Protein AF-0000000085159295 (afdb_homodimer)

Organism: Gracilinema caldarium (strain ATCC 51460 / DSM 7334 / H1) (NCBI:txid744872)

Structure (mmCIF, N/CA/C/O backbone):
data_AF-0000000085159295-model_v1
#
loop_
_entity.id
_entity.type
_entity.pdbx_description
1 polymer 'PfkB domain protein'
#
loop_
_atom_site.group_PDB
_atom_site.id
_atom_site.type_symbol
_atom_site.label_atom_id
_atom_site.label_alt_id
_atom_site.label_comp_id
_atom_site.label_asym_id
_atom_site.label_entity_id
_atom_site.label_seq_id
_atom_site.pdbx_PDB_ins_code
_atom_site.Cartn_x
_atom_site.Cartn_y
_atom_site.Cartn_z
_atom_site.occupancy
_atom_site.B_iso_or_equiv
_atom_site.auth_seq_id
_atom_site.auth_comp_id
_atom_site.auth_asym_id
_atom_site.auth_atom_id
_atom_site.pdbx_PDB_model_num
ATOM 1 N N . MET A 1 1 ? -10.547 22.406 25.625 1 82.19 1 MET A N 1
ATOM 2 C CA . MET A 1 1 ? -11.242 22.859 24.438 1 82.19 1 MET A CA 1
ATOM 3 C C . MET A 1 1 ? -11.031 21.891 23.266 1 82.19 1 MET A C 1
ATOM 5 O O . MET A 1 1 ? -9.945 21.328 23.125 1 82.19 1 MET A O 1
ATOM 9 N N . SER A 1 2 ? -12.109 21.641 22.578 1 93.5 2 SER A N 1
ATOM 10 C CA . SER A 1 2 ? -12.062 20.688 21.453 1 93.5 2 SER A CA 1
ATOM 11 C C . SER A 1 2 ? -11.633 21.375 20.172 1 93.5 2 SER A C 1
ATOM 13 O O . SER A 1 2 ? -11.781 22.594 20.031 1 93.5 2 SER A O 1
ATOM 15 N N . ILE A 1 3 ? -11.008 20.688 19.328 1 97.12 3 ILE A N 1
ATOM 16 C CA . ILE A 1 3 ? -10.523 21.203 18.062 1 97.12 3 ILE A CA 1
ATOM 17 C C . ILE A 1 3 ? -11.133 20.406 16.906 1 97.12 3 ILE A C 1
ATOM 19 O O . ILE A 1 3 ? -11.266 19.172 17 1 97.12 3 ILE A O 1
ATOM 23 N N . LEU A 1 4 ? -11.531 21.094 15.867 1 98.31 4 LEU A N 1
ATOM 24 C CA . LEU A 1 4 ? -11.945 20.438 14.633 1 98.31 4 LEU A CA 1
ATOM 25 C C . LEU A 1 4 ? -10.773 20.328 13.656 1 98.31 4 LEU A C 1
ATOM 27 O O . LEU A 1 4 ? -10.031 21.297 13.461 1 98.31 4 LEU A O 1
ATOM 31 N N . VAL A 1 5 ? -10.547 19.172 13.156 1 98.69 5 VAL A N 1
ATOM 32 C CA . VAL A 1 5 ? -9.586 18.953 12.086 1 98.69 5 VAL A CA 1
ATOM 33 C C . VAL A 1 5 ? -10.312 18.453 10.836 1 98.69 5 VAL A C 1
ATOM 35 O O . VAL A 1 5 ? -11.102 17.5 10.906 1 98.69 5 VAL A O 1
ATOM 38 N N . SER A 1 6 ? -10.141 19.109 9.711 1 98.75 6 SER A N 1
ATOM 39 C CA . SER A 1 6 ? -10.633 18.641 8.422 1 98.75 6 SER A CA 1
ATOM 40 C C . SER A 1 6 ? -9.484 18.422 7.438 1 98.75 6 SER A C 1
ATOM 42 O O . SER A 1 6 ? -8.75 19.344 7.113 1 98.75 6 SER A O 1
ATOM 44 N N . GLY A 1 7 ? -9.359 17.172 7.004 1 98.31 7 GLY A N 1
ATOM 45 C CA . GLY A 1 7 ? -8.211 16.906 6.148 1 98.31 7 GLY A CA 1
ATOM 46 C C . GLY A 1 7 ? -8.219 15.5 5.566 1 98.31 7 GLY A C 1
ATOM 47 O O . GLY A 1 7 ? -9.164 14.734 5.781 1 98.31 7 GLY A O 1
ATOM 48 N N . LEU A 1 8 ? -7.152 15.203 4.91 1 97.31 8 LEU A N 1
ATOM 49 C CA . LEU A 1 8 ? -7.031 14.023 4.059 1 97.31 8 LEU A CA 1
ATOM 50 C C . LEU A 1 8 ? -6.715 12.789 4.895 1 97.31 8 LEU A C 1
ATOM 52 O O . LEU A 1 8 ? -5.906 12.852 5.82 1 97.31 8 LEU A O 1
ATOM 56 N N . VAL A 1 9 ? -7.398 11.719 4.566 1 97.12 9 VAL A N 1
ATOM 57 C CA . VAL A 1 9 ? -7.023 10.359 4.934 1 97.12 9 VAL A CA 1
ATOM 58 C C . VAL A 1 9 ? -6.578 9.594 3.688 1 97.12 9 VAL A C 1
ATOM 60 O O . VAL A 1 9 ? -7.246 9.641 2.65 1 97.12 9 VAL A O 1
ATOM 63 N N . ASN A 1 10 ? -5.441 9.039 3.715 1 96 10 ASN A N 1
ATOM 64 C CA . ASN A 1 10 ? -5.008 8.195 2.604 1 96 10 ASN A CA 1
ATOM 65 C C . ASN A 1 10 ? -4.266 6.957 3.098 1 96 10 ASN A C 1
ATOM 67 O O . ASN A 1 10 ? -3.941 6.855 4.281 1 96 10 ASN A O 1
ATOM 71 N N . ILE A 1 11 ? -4.141 5.945 2.256 1 94.75 11 ILE A N 1
ATOM 72 C CA . ILE A 1 11 ? -3.291 4.781 2.482 1 94.75 11 ILE A CA 1
ATOM 73 C C . ILE A 1 11 ? -1.896 5.043 1.924 1 94.75 11 ILE A C 1
ATOM 75 O O . ILE A 1 11 ? -1.737 5.305 0.729 1 94.75 11 ILE A O 1
ATOM 79 N N . GLU A 1 12 ? -0.946 5 2.805 1 94.94 12 GLU A N 1
ATOM 80 C CA . GLU A 1 12 ? 0.423 5.332 2.422 1 94.94 12 GLU A CA 1
ATOM 81 C C . GLU A 1 12 ? 1.32 4.098 2.447 1 94.94 12 GLU A C 1
ATOM 83 O O . GLU A 1 12 ? 1.365 3.379 3.445 1 94.94 12 GLU A O 1
ATOM 88 N N . THR A 1 13 ? 1.969 3.824 1.337 1 96.25 13 THR A N 1
ATOM 89 C CA . THR A 1 13 ? 2.951 2.752 1.25 1 96.25 13 THR A CA 1
ATOM 90 C C . THR A 1 13 ? 4.352 3.316 1.032 1 96.25 13 THR A C 1
ATOM 92 O O . THR A 1 13 ? 4.559 4.156 0.154 1 96.25 13 THR A O 1
ATOM 95 N N . THR A 1 14 ? 5.293 2.91 1.893 1 94.88 14 THR A N 1
ATOM 96 C CA . THR A 1 14 ? 6.676 3.336 1.737 1 94.88 14 THR A CA 1
ATOM 97 C C . THR A 1 14 ? 7.535 2.195 1.197 1 94.88 14 THR A C 1
ATOM 99 O O . THR A 1 14 ? 7.328 1.034 1.553 1 94.88 14 THR A O 1
ATOM 102 N N . LEU A 1 15 ? 8.461 2.502 0.351 1 97.25 15 LEU A N 1
ATOM 103 C CA . LEU A 1 15 ? 9.398 1.559 -0.252 1 97.25 15 LEU A CA 1
ATOM 104 C C . LEU A 1 15 ? 10.828 2.059 -0.123 1 97.25 15 LEU A C 1
ATOM 106 O O . LEU A 1 15 ? 11.172 3.113 -0.661 1 97.25 15 LEU A O 1
ATOM 110 N N . HIS A 1 16 ? 11.641 1.309 0.591 1 95.75 16 HIS A N 1
ATOM 111 C CA . HIS A 1 16 ? 13.07 1.586 0.668 1 95.75 16 HIS A CA 1
ATOM 112 C C . HIS A 1 16 ? 13.789 1.151 -0.607 1 95.75 16 HIS A C 1
ATOM 114 O O . HIS A 1 16 ? 13.672 -0.003 -1.024 1 95.75 16 HIS A O 1
ATOM 120 N N . ILE A 1 17 ? 14.453 2.057 -1.235 1 96.44 17 ILE A N 1
ATOM 121 C CA . ILE A 1 17 ? 15.219 1.737 -2.434 1 96.44 17 ILE A CA 1
ATOM 122 C C . ILE A 1 17 ? 16.703 2.057 -2.205 1 96.44 17 ILE A C 1
ATOM 124 O O . ILE A 1 17 ? 17.047 2.695 -1.211 1 96.44 17 ILE A O 1
ATOM 128 N N . GLU A 1 18 ? 17.531 1.566 -3.068 1 94.94 18 GLU A N 1
ATOM 129 C CA . GLU A 1 18 ? 18.969 1.8 -2.928 1 94.94 18 GLU A CA 1
ATOM 130 C C . GLU A 1 18 ? 19.312 3.258 -3.217 1 94.94 18 GLU A C 1
ATOM 132 O O . GLU A 1 18 ? 20.016 3.898 -2.43 1 94.94 18 GLU A O 1
ATOM 137 N N . SER A 1 19 ? 18.844 3.76 -4.406 1 94.62 19 SER A N 1
ATOM 138 C CA . SER A 1 19 ? 19.141 5.133 -4.797 1 94.62 19 SER A CA 1
ATOM 139 C C . SER A 1 19 ? 18.219 5.609 -5.91 1 94.62 19 SER A C 1
ATOM 141 O O . SER A 1 19 ? 17.547 4.805 -6.555 1 94.62 19 SER A O 1
ATOM 143 N N . PHE A 1 20 ? 18.203 6.934 -6 1 95.44 20 PHE A N 1
ATOM 144 C CA . PHE A 1 20 ? 17.734 7.559 -7.23 1 95.44 20 PHE A CA 1
ATOM 145 C C . PHE A 1 20 ? 18.891 7.891 -8.156 1 95.44 20 PHE A C 1
ATOM 147 O O . PHE A 1 20 ? 19.969 8.273 -7.691 1 95.44 20 PHE A O 1
ATOM 154 N N . PRO A 1 21 ? 18.797 7.863 -9.492 1 96.75 21 PRO A N 1
ATOM 155 C CA . PRO A 1 21 ? 17.625 7.309 -10.156 1 96.75 21 PRO A CA 1
ATOM 156 C C . PRO A 1 21 ? 17.453 5.812 -9.898 1 96.75 21 PRO A C 1
ATOM 158 O O . PRO A 1 21 ? 18.438 5.098 -9.711 1 96.75 21 PRO A O 1
ATOM 161 N N . LEU A 1 22 ? 16.203 5.312 -9.828 1 97.44 22 LEU A N 1
ATOM 162 C CA . LEU A 1 22 ? 15.906 3.891 -9.688 1 97.44 22 LEU A CA 1
ATOM 163 C C . LEU A 1 22 ? 16 3.178 -11.031 1 97.44 22 LEU A C 1
ATOM 165 O O . LEU A 1 22 ? 15.164 3.387 -11.906 1 97.44 22 LEU A O 1
ATOM 169 N N . GLU A 1 23 ? 16.984 2.283 -11.133 1 95.56 23 GLU A N 1
ATOM 170 C CA . GLU A 1 23 ? 17.203 1.545 -12.375 1 95.56 23 GLU A CA 1
ATOM 171 C C . GLU A 1 23 ? 16.219 0.381 -12.508 1 95.56 23 GLU A C 1
ATOM 173 O O . GLU A 1 23 ? 15.758 -0.163 -11.5 1 95.56 23 GLU A O 1
ATOM 178 N N . TYR A 1 24 ? 15.992 0.048 -13.758 1 92.88 24 TYR A N 1
ATOM 179 C CA . TYR A 1 24 ? 15.094 -1.073 -14 1 92.88 24 TYR A CA 1
ATOM 180 C C . TYR A 1 24 ? 15.742 -2.391 -13.586 1 92.88 24 TYR A C 1
ATOM 182 O O . TYR A 1 24 ? 16.875 -2.678 -13.961 1 92.88 24 TYR A O 1
ATOM 190 N N . ASP A 1 25 ? 15.125 -3.047 -12.75 1 88.56 25 ASP A N 1
ATOM 191 C CA . ASP A 1 25 ? 15.383 -4.418 -12.32 1 88.56 25 ASP A CA 1
ATOM 192 C C . ASP A 1 25 ? 14.078 -5.172 -12.086 1 88.56 25 ASP A C 1
ATOM 194 O O . ASP A 1 25 ? 13.25 -4.758 -11.266 1 88.56 25 ASP A O 1
ATOM 198 N N . PRO A 1 26 ? 13.875 -6.281 -12.781 1 84.25 26 PRO A N 1
ATOM 199 C CA . PRO A 1 26 ? 12.547 -6.902 -12.773 1 84.25 26 PRO A CA 1
ATOM 200 C C . PRO A 1 26 ? 12.055 -7.219 -11.367 1 84.25 26 PRO A C 1
ATOM 202 O O . PRO A 1 26 ? 10.867 -7.059 -11.07 1 84.25 26 PRO A O 1
ATOM 205 N N . VAL A 1 27 ? 13.008 -7.695 -10.523 1 89.06 27 VAL A N 1
ATOM 206 C CA . VAL A 1 27 ? 12.547 -8.094 -9.195 1 89.06 27 VAL A CA 1
ATOM 207 C C . VAL A 1 27 ? 13.602 -7.723 -8.156 1 89.06 27 VAL A C 1
ATOM 209 O O . VAL A 1 27 ? 14.797 -7.914 -8.383 1 89.06 27 VAL A O 1
ATOM 212 N N . ARG A 1 28 ? 13.211 -7.125 -7.086 1 91.94 28 ARG A N 1
ATOM 213 C CA . ARG A 1 28 ? 14.031 -6.82 -5.918 1 91.94 28 ARG A CA 1
ATOM 214 C C . ARG A 1 28 ? 13.367 -7.316 -4.641 1 91.94 28 ARG A C 1
ATOM 216 O O . ARG A 1 28 ? 12.141 -7.461 -4.586 1 91.94 28 ARG A O 1
ATOM 223 N N . TYR A 1 29 ? 14.18 -7.578 -3.629 1 92.69 29 TYR A N 1
ATOM 224 C CA . TYR A 1 29 ? 13.68 -8.086 -2.357 1 92.69 29 TYR A CA 1
ATOM 225 C C . TYR A 1 29 ? 14.102 -7.184 -1.204 1 92.69 29 TYR A C 1
ATOM 227 O O . TYR A 1 29 ? 15 -7.539 -0.429 1 92.69 29 TYR A O 1
ATOM 235 N N . PRO A 1 30 ? 13.492 -6.055 -1.077 1 92.38 30 PRO A N 1
ATOM 236 C CA . PRO A 1 30 ? 13.82 -5.145 0.023 1 92.38 30 PRO A CA 1
ATOM 237 C C . PRO A 1 30 ? 13.203 -5.582 1.352 1 92.38 30 PRO A C 1
ATOM 239 O O . PRO A 1 30 ? 12.336 -4.891 1.894 1 92.38 30 PRO A O 1
ATOM 242 N N . PHE A 1 31 ? 13.688 -6.648 1.946 1 90.44 31 PHE A N 1
ATOM 243 C CA . PHE A 1 31 ? 13.125 -7.211 3.166 1 90.44 31 PHE A CA 1
ATOM 244 C C . PHE A 1 31 ? 13.047 -6.156 4.266 1 90.44 31 PHE A C 1
ATOM 246 O O . PHE A 1 31 ? 14.031 -5.461 4.535 1 90.44 31 PHE A O 1
ATOM 253 N N . TRP A 1 32 ? 11.898 -5.984 4.816 1 90.81 32 TRP A N 1
ATOM 254 C CA . TRP A 1 32 ? 11.562 -5.039 5.879 1 90.81 32 TRP A CA 1
ATOM 255 C C . TRP A 1 32 ? 11.531 -3.611 5.344 1 90.81 32 TRP A C 1
ATOM 257 O O . TRP A 1 32 ? 11.508 -2.652 6.121 1 90.81 32 TRP A O 1
ATOM 267 N N . GLY A 1 33 ? 11.594 -3.467 4.039 1 93.5 33 GLY A N 1
ATOM 268 C CA . GLY A 1 33 ? 11.695 -2.152 3.424 1 93.5 33 GLY A CA 1
ATOM 269 C C . GLY A 1 33 ? 10.375 -1.646 2.875 1 93.5 33 GLY A C 1
ATOM 270 O O . GLY A 1 33 ? 10.328 -0.598 2.227 1 93.5 33 GLY A O 1
ATOM 271 N N . ILE A 1 34 ? 9.266 -2.371 3.014 1 95.81 34 ILE A N 1
ATOM 272 C CA . ILE A 1 34 ? 7.949 -1.939 2.557 1 95.81 34 ILE A CA 1
ATOM 273 C C . ILE A 1 34 ? 6.984 -1.892 3.736 1 95.81 34 ILE A C 1
ATOM 275 O O . ILE A 1 34 ? 6.875 -2.855 4.496 1 95.81 34 ILE A O 1
ATOM 279 N N . ASN A 1 35 ? 6.363 -0.751 3.869 1 91.19 35 ASN A N 1
ATOM 280 C CA . ASN A 1 35 ? 5.359 -0.583 4.914 1 91.19 35 ASN A CA 1
ATOM 281 C C . ASN A 1 35 ? 4.141 0.181 4.402 1 91.19 35 ASN A C 1
ATOM 283 O O . ASN A 1 35 ? 4.281 1.155 3.662 1 91.19 35 ASN A O 1
ATOM 287 N N . THR A 1 36 ? 2.959 -0.319 4.785 1 91.75 36 THR A N 1
ATOM 288 C CA . THR A 1 36 ? 1.711 0.366 4.469 1 91.75 36 THR A CA 1
ATOM 289 C C . THR A 1 36 ? 0.986 0.788 5.742 1 91.75 36 THR A C 1
ATOM 291 O O . THR A 1 36 ? 0.932 0.029 6.711 1 91.75 36 THR A O 1
ATOM 294 N N . THR A 1 37 ? 0.511 2.008 5.746 1 90.25 37 THR A N 1
ATOM 295 C CA . THR A 1 37 ? -0.192 2.523 6.914 1 90.25 37 THR A CA 1
ATOM 296 C C . THR A 1 37 ? -1.307 3.479 6.5 1 90.25 37 THR A C 1
ATOM 298 O O . THR A 1 37 ? -1.351 3.928 5.352 1 90.25 37 THR A O 1
ATOM 301 N N . VAL A 1 38 ? -2.258 3.656 7.43 1 92.81 38 VAL A N 1
ATOM 302 C CA . VAL A 1 38 ? -3.201 4.762 7.293 1 92.81 38 VAL A CA 1
ATOM 303 C C . VAL A 1 38 ? -2.498 6.082 7.594 1 92.81 38 VAL A C 1
ATOM 305 O O . VAL A 1 38 ? -1.801 6.203 8.602 1 92.81 38 VAL A O 1
ATOM 308 N N . SER A 1 39 ? -2.604 7.004 6.684 1 93.69 39 SER A N 1
ATOM 309 C CA . SER A 1 39 ? -1.905 8.281 6.832 1 93.69 39 SER A CA 1
ATOM 310 C C . SER A 1 39 ? -2.736 9.43 6.285 1 93.69 39 SER A C 1
ATOM 312 O O . SER A 1 39 ? -3.963 9.336 6.195 1 93.69 39 SER A O 1
ATOM 314 N N . GLY A 1 40 ? -2.031 10.516 5.957 1 94.69 40 GLY A N 1
ATOM 315 C CA . GLY A 1 40 ? -2.666 11.758 5.543 1 94.69 40 GLY A CA 1
ATOM 316 C C . GLY A 1 40 ? -2.488 12.883 6.547 1 94.69 40 GLY A C 1
ATOM 317 O O . GLY A 1 40 ? -2.447 12.641 7.754 1 94.69 40 GLY A O 1
ATOM 318 N N . VAL A 1 41 ? -2.514 14.039 5.977 1 95.44 41 VAL A N 1
ATOM 319 C CA . VAL A 1 41 ? -2.26 15.18 6.844 1 95.44 41 VAL A CA 1
ATOM 320 C C . VAL A 1 41 ? -3.344 15.266 7.918 1 95.44 41 VAL A C 1
ATOM 322 O O . VAL A 1 41 ? -3.051 15.523 9.086 1 95.44 41 VAL A O 1
ATOM 325 N N . GLY A 1 42 ? -4.602 15.07 7.539 1 97.31 42 GLY A N 1
ATOM 326 C CA . GLY A 1 42 ? -5.68 15.078 8.516 1 97.31 42 GLY A CA 1
ATOM 327 C C . GLY A 1 42 ? -5.492 14.055 9.617 1 97.31 42 GLY A C 1
ATOM 328 O O . GLY A 1 42 ? -5.727 14.344 10.789 1 97.31 42 GLY A O 1
ATOM 329 N N . VAL A 1 43 ? -5.09 12.898 9.25 1 96.38 43 VAL A N 1
ATOM 330 C CA . VAL A 1 43 ? -4.859 11.82 10.211 1 96.38 43 VAL A CA 1
ATOM 331 C C . VAL A 1 43 ? -3.707 12.195 11.141 1 96.38 43 VAL A C 1
ATOM 333 O O . VAL A 1 43 ? -3.834 12.102 12.367 1 96.38 43 VAL A O 1
ATOM 336 N N . ASN A 1 44 ? -2.658 12.625 10.57 1 94.5 44 ASN A N 1
ATOM 337 C CA . ASN A 1 44 ? -1.453 12.938 11.336 1 94.5 44 ASN A CA 1
ATOM 338 C C . ASN A 1 44 ? -1.706 14.039 12.359 1 94.5 44 ASN A C 1
ATOM 340 O O . ASN A 1 44 ? -1.325 13.906 13.531 1 94.5 44 ASN A O 1
ATOM 344 N N . VAL A 1 45 ? -2.346 15.031 11.938 1 97 45 VAL A N 1
ATOM 345 C CA . VAL A 1 45 ? -2.623 16.172 12.812 1 97 45 VAL A CA 1
ATOM 346 C C . VAL A 1 45 ? -3.602 15.742 13.906 1 97 45 VAL A C 1
ATOM 348 O O . VAL A 1 45 ? -3.395 16.047 15.086 1 97 45 VAL A O 1
ATOM 351 N N . SER A 1 46 ? -4.652 15.023 13.562 1 96.88 46 SER A N 1
ATOM 352 C CA . SER A 1 46 ? -5.648 14.578 14.531 1 96.88 46 SER A CA 1
ATOM 353 C C . SER A 1 46 ? -5.027 13.656 15.578 1 96.88 46 SER A C 1
ATOM 355 O O . SER A 1 46 ? -5.289 13.805 16.781 1 96.88 46 SER A O 1
ATOM 357 N N . LEU A 1 47 ? -4.207 12.781 15.141 1 94 47 LEU A N 1
ATOM 358 C CA . LEU A 1 47 ? -3.57 11.844 16.047 1 94 47 LEU A CA 1
ATOM 359 C C . LEU A 1 47 ? -2.615 12.562 17 1 94 47 LEU A C 1
ATOM 361 O O . LEU A 1 47 ? -2.551 12.242 18.188 1 94 47 LEU A O 1
ATOM 365 N N . ALA A 1 48 ? -1.844 13.469 16.453 1 93.06 48 ALA A N 1
ATOM 366 C CA . ALA A 1 48 ? -0.924 14.242 17.297 1 93.06 48 ALA A CA 1
ATOM 367 C C . ALA A 1 48 ? -1.678 15.008 18.375 1 93.06 48 ALA A C 1
ATOM 369 O O . ALA A 1 48 ? -1.295 14.984 19.547 1 93.06 48 ALA A O 1
ATOM 370 N N . LEU A 1 49 ? -2.766 15.664 18 1 94.75 49 LEU A N 1
ATOM 371 C CA . LEU A 1 49 ? -3.582 16.406 18.953 1 94.75 49 LEU A CA 1
ATOM 372 C C . LEU A 1 49 ? -4.18 15.469 20 1 94.75 49 LEU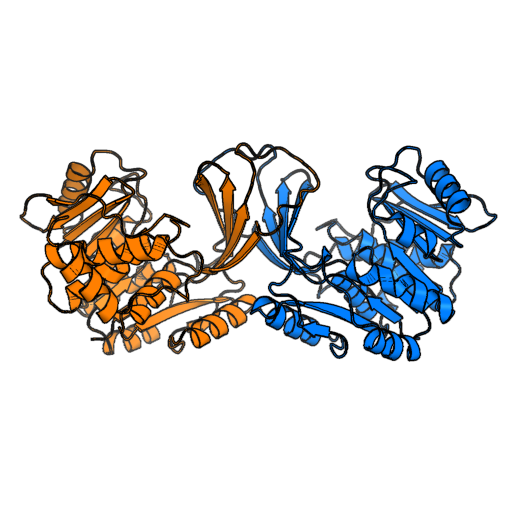 A C 1
ATOM 374 O O . LEU A 1 49 ? -4.156 15.773 21.188 1 94.75 49 LEU A O 1
ATOM 378 N N . HIS A 1 50 ? -4.703 14.367 19.516 1 93.94 50 HIS A N 1
ATOM 379 C CA . HIS A 1 50 ? -5.285 13.383 20.406 1 93.94 50 HIS A CA 1
ATOM 380 C C . HIS A 1 50 ? -4.25 12.859 21.406 1 93.94 50 HIS A C 1
ATOM 382 O O . HIS A 1 50 ? -4.539 12.711 22.594 1 93.94 50 HIS A O 1
ATOM 388 N N . THR A 1 51 ? -3.09 12.602 20.906 1 89.62 51 THR A N 1
ATOM 389 C CA . THR A 1 51 ? -1.995 12.117 21.75 1 89.62 51 THR A CA 1
ATOM 390 C C . THR A 1 51 ? -1.665 13.133 22.828 1 89.62 51 THR A C 1
ATOM 392 O O . THR A 1 51 ? -1.305 12.758 23.953 1 89.62 51 THR A O 1
ATOM 395 N N . LEU A 1 52 ? -1.816 14.344 22.547 1 90.62 52 LEU A N 1
ATOM 396 C CA . LEU A 1 52 ? -1.534 15.43 23.484 1 90.62 52 LEU A CA 1
ATOM 397 C C . LEU A 1 52 ? -2.705 15.641 24.438 1 90.62 52 LEU A C 1
ATOM 399 O O . LEU A 1 52 ? -2.678 16.562 25.266 1 90.62 52 LEU A O 1
ATOM 403 N N . GLY A 1 53 ? -3.77 14.852 24.266 1 90.31 53 GLY A N 1
ATOM 404 C CA . GLY A 1 53 ? -4.891 14.867 25.203 1 90.31 53 GLY A CA 1
ATOM 405 C C . GLY A 1 53 ? -6.047 15.727 24.719 1 90.31 53 GLY A C 1
ATOM 406 O O . GLY A 1 53 ? -6.973 16 25.484 1 90.31 53 GLY A O 1
ATOM 407 N N . ARG A 1 54 ? -6.016 16.172 23.516 1 92.25 54 ARG A N 1
ATOM 408 C CA . ARG A 1 54 ? -7.047 17.047 22.969 1 92.25 54 ARG A CA 1
ATOM 409 C C . ARG A 1 54 ? -8.227 16.25 22.453 1 92.25 54 ARG A C 1
ATOM 411 O O . ARG A 1 54 ? -8.039 15.203 21.812 1 92.25 54 ARG A O 1
ATOM 418 N N . ASP A 1 55 ? -9.398 16.75 22.719 1 94.25 55 ASP A N 1
ATOM 419 C CA . ASP A 1 55 ? -10.578 16.219 22.047 1 94.25 55 ASP A CA 1
ATOM 420 C C . ASP A 1 55 ? -10.656 16.719 20.609 1 94.25 55 ASP A C 1
ATOM 422 O O . ASP A 1 55 ? -10.648 17.922 20.359 1 94.25 55 ASP A O 1
ATOM 426 N N . VAL A 1 56 ? -10.766 15.766 19.656 1 97 56 VAL A N 1
ATOM 427 C CA . VAL A 1 56 ? -10.688 16.125 18.25 1 97 56 VAL A CA 1
ATOM 428 C C . VAL A 1 56 ? -11.953 15.664 17.516 1 97 56 VAL A C 1
ATOM 430 O O . VAL A 1 56 ? -12.367 14.516 17.656 1 97 56 VAL A O 1
ATOM 433 N N . TYR A 1 57 ? -12.602 16.547 16.875 1 97.81 57 TYR A N 1
ATOM 434 C CA . TYR A 1 57 ? -13.602 16.219 15.867 1 97.81 57 TYR A CA 1
ATOM 435 C C . TYR A 1 57 ? -12.984 16.234 14.469 1 97.81 57 TYR A C 1
ATOM 437 O O . TYR A 1 57 ? -12.594 17.281 13.969 1 97.81 57 TYR A O 1
ATOM 445 N N . PHE A 1 58 ? -12.938 15.07 13.828 1 98.25 58 PHE A N 1
ATOM 446 C CA . PHE A 1 58 ? -12.195 14.883 12.586 1 98.25 58 PHE A CA 1
ATOM 447 C C . PHE A 1 58 ? -13.156 14.75 11.406 1 98.25 58 PHE A C 1
ATOM 449 O O . PHE A 1 58 ? -13.914 13.781 11.32 1 98.25 58 PHE A O 1
ATOM 456 N N . CYS A 1 59 ? -13.125 15.766 10.5 1 98.56 59 CYS A N 1
ATOM 457 C CA . CYS A 1 59 ? -13.914 15.766 9.266 1 98.56 59 CYS A CA 1
ATOM 458 C C . CYS A 1 59 ? -13.078 15.281 8.086 1 98.56 59 CYS A C 1
ATOM 460 O O . CYS A 1 59 ? -12 15.812 7.82 1 98.56 59 CYS A O 1
ATOM 462 N N . THR A 1 60 ? -13.602 14.258 7.406 1 98.5 60 THR A N 1
ATOM 463 C CA . THR A 1 60 ? -12.852 13.75 6.262 1 98.5 60 THR A CA 1
ATOM 464 C C . THR A 1 60 ? -13.773 12.992 5.309 1 98.5 60 THR A C 1
ATOM 466 O O . THR A 1 60 ? -14.945 12.766 5.621 1 98.5 60 THR A O 1
ATOM 469 N N . LEU A 1 61 ? -13.273 12.82 4.094 1 98.06 61 LEU A N 1
ATOM 470 C CA . LEU A 1 61 ? -13.922 12 3.078 1 98.06 61 LEU A CA 1
ATOM 471 C C . LEU A 1 61 ? -13.172 10.688 2.877 1 98.06 61 LEU A C 1
ATOM 473 O O . LEU A 1 61 ? -11.938 10.68 2.818 1 98.06 61 LEU A O 1
ATOM 477 N N . LEU A 1 62 ? -13.93 9.609 2.83 1 96.94 62 LEU A N 1
ATOM 478 C CA . LEU A 1 62 ? -13.352 8.289 2.613 1 96.94 62 LEU A CA 1
ATOM 479 C C . LEU A 1 62 ? -13.977 7.613 1.397 1 96.94 62 LEU A C 1
ATOM 481 O O . LEU A 1 62 ? -15.062 7.996 0.963 1 96.94 62 LEU A O 1
ATOM 485 N N . GLY A 1 63 ? -13.227 6.688 0.846 1 95.5 63 GLY A N 1
ATOM 486 C CA . GLY A 1 63 ? -13.758 5.883 -0.245 1 95.5 63 GLY A CA 1
ATOM 487 C C . GLY A 1 63 ? -14.789 4.867 0.208 1 95.5 63 GLY A C 1
ATOM 488 O O . GLY A 1 63 ? -14.727 4.371 1.334 1 95.5 63 GLY A O 1
ATOM 489 N N . ASN A 1 64 ? -15.781 4.617 -0.729 1 93.19 64 ASN A N 1
ATOM 490 C CA . ASN A 1 64 ? -16.672 3.473 -0.568 1 93.19 64 ASN A CA 1
ATOM 491 C C . ASN A 1 64 ? -16.016 2.182 -1.051 1 93.19 64 ASN A C 1
ATOM 493 O O . ASN A 1 64 ? -16.516 1.531 -1.969 1 93.19 64 ASN A O 1
ATOM 497 N N . ASP A 1 65 ? -14.93 1.896 -0.521 1 89.44 65 ASP A N 1
ATOM 498 C CA . ASP A 1 65 ? -14.133 0.719 -0.862 1 89.44 65 ASP A CA 1
ATOM 499 C C . ASP A 1 65 ? -13.547 0.072 0.389 1 89.44 65 ASP A C 1
ATOM 501 O O . ASP A 1 65 ? -13.805 0.525 1.507 1 89.44 65 ASP A O 1
ATOM 505 N N . PHE A 1 66 ? -12.93 -0.995 0.186 1 86.12 66 PHE A N 1
ATOM 506 C CA . PHE A 1 66 ? -12.375 -1.781 1.283 1 86.12 66 PHE A CA 1
ATOM 507 C C . PHE A 1 66 ? -11.414 -0.946 2.115 1 86.12 66 PHE A C 1
ATOM 509 O O . PHE A 1 66 ? -11.406 -1.035 3.344 1 86.12 66 PHE A O 1
ATOM 516 N N . PHE A 1 67 ? -10.648 -0.109 1.517 1 89.75 67 PHE A N 1
ATOM 517 C CA . PHE A 1 67 ? -9.625 0.656 2.217 1 89.75 67 PHE A CA 1
ATOM 518 C C . PHE A 1 67 ? -10.242 1.832 2.963 1 89.75 67 PHE A C 1
ATOM 520 O O . PHE A 1 67 ? -9.711 2.275 3.982 1 89.75 67 PHE A O 1
ATOM 527 N N . GLY A 1 68 ? -11.305 2.322 2.395 1 93.25 68 GLY A N 1
ATOM 528 C CA . GLY A 1 68 ? -12.062 3.297 3.168 1 93.25 68 GLY A CA 1
ATOM 529 C C . GLY A 1 68 ? -12.57 2.748 4.488 1 93.25 68 GLY A C 1
ATOM 530 O O . GLY A 1 68 ? -12.461 3.406 5.523 1 93.25 68 GLY A O 1
ATOM 531 N N . GLU A 1 69 ? -13.078 1.549 4.414 1 91.81 69 GLU A N 1
ATOM 532 C CA . GLU A 1 69 ? -13.555 0.879 5.621 1 91.81 69 GLU A CA 1
ATOM 533 C C . GLU A 1 69 ? -12.406 0.58 6.578 1 91.81 69 GLU A C 1
ATOM 535 O O . GLU A 1 69 ? -12.531 0.778 7.789 1 91.81 69 GLU A O 1
ATOM 540 N N . MET A 1 70 ? -11.398 0.148 6.016 1 88.12 70 MET A N 1
ATOM 541 C CA . MET A 1 70 ? -10.219 -0.176 6.816 1 88.12 70 MET A CA 1
ATOM 542 C C . MET A 1 70 ? -9.688 1.064 7.523 1 88.12 70 MET A C 1
ATOM 544 O O . MET A 1 70 ? -9.352 1.011 8.711 1 88.12 70 MET A O 1
ATOM 548 N N . ALA A 1 71 ? -9.586 2.121 6.812 1 94.25 71 ALA A N 1
ATOM 549 C CA . ALA A 1 71 ? -9.094 3.365 7.402 1 94.25 71 ALA A CA 1
ATOM 550 C C . ALA A 1 71 ? -10.008 3.84 8.523 1 94.25 71 ALA A C 1
ATOM 552 O O . ALA A 1 71 ? -9.539 4.266 9.586 1 94.25 71 ALA A O 1
ATOM 553 N N . HIS A 1 72 ? -11.289 3.766 8.273 1 96 72 HIS A N 1
ATOM 554 C CA . HIS A 1 72 ? -12.273 4.121 9.289 1 96 72 HIS A CA 1
ATOM 555 C C . HIS A 1 72 ? -12.055 3.338 10.578 1 96 72 HIS A C 1
ATOM 557 O O . HIS A 1 72 ? -11.938 3.928 11.656 1 96 72 HIS A O 1
ATOM 563 N N . ASP A 1 73 ? -11.938 2.053 10.43 1 91.69 73 ASP A N 1
ATOM 564 C CA . ASP A 1 73 ? -11.797 1.182 11.594 1 91.69 73 ASP A CA 1
ATOM 565 C C . ASP A 1 73 ? -10.469 1.424 12.312 1 91.69 73 ASP A C 1
ATOM 567 O O . ASP A 1 73 ? -10.414 1.435 13.539 1 91.69 73 ASP A O 1
ATOM 571 N N . TRP A 1 74 ? -9.453 1.572 11.523 1 91.81 74 TRP A N 1
ATOM 572 C CA . TRP A 1 74 ? -8.141 1.809 12.109 1 91.81 74 TRP A CA 1
ATOM 573 C C . TRP A 1 74 ? -8.125 3.104 12.914 1 91.81 74 TRP A C 1
ATOM 575 O O . TRP A 1 74 ? -7.625 3.133 14.047 1 91.81 74 TRP A O 1
ATOM 585 N N . ILE A 1 75 ? -8.68 4.113 12.352 1 95.81 75 ILE A N 1
ATOM 586 C CA . ILE A 1 75 ? -8.688 5.418 13.008 1 95.81 75 ILE A CA 1
ATOM 587 C C . ILE A 1 75 ? -9.516 5.352 14.281 1 95.81 75 ILE A C 1
ATOM 589 O O . ILE A 1 75 ? -9.133 5.902 15.312 1 95.81 75 ILE A O 1
ATOM 593 N N . GLN A 1 76 ? -10.609 4.641 14.211 1 94.75 76 GLN A N 1
ATOM 594 C CA . GLN A 1 76 ? -11.438 4.441 15.391 1 94.75 76 GLN A CA 1
ATOM 595 C C . GLN A 1 76 ? -10.672 3.695 16.484 1 94.75 76 GLN A C 1
ATOM 597 O O . GLN A 1 76 ? -10.781 4.031 17.656 1 94.75 76 GLN A O 1
ATOM 602 N N . GLN A 1 77 ? -9.891 2.793 16.109 1 90.94 77 GLN A N 1
ATOM 603 C CA . GLN A 1 77 ? -9.102 2.01 17.047 1 90.94 77 GLN A CA 1
ATOM 604 C C . GLN A 1 77 ? -8.016 2.863 17.703 1 90.94 77 GLN A C 1
ATOM 606 O O . GLN A 1 77 ? -7.547 2.547 18.797 1 90.94 77 GLN A O 1
ATOM 611 N N . GLN A 1 78 ? -7.621 3.906 16.969 1 92.44 78 GLN A N 1
ATOM 612 C CA . GLN A 1 78 ? -6.637 4.82 17.547 1 92.44 78 GLN A CA 1
ATOM 613 C C . GLN A 1 78 ? -7.277 5.738 18.578 1 92.44 78 GLN A C 1
ATOM 615 O O . GLN A 1 78 ? -6.59 6.535 19.219 1 92.44 78 GLN A O 1
ATOM 620 N N . GLY A 1 79 ? -8.609 5.754 18.703 1 93.69 79 GLY A N 1
ATOM 621 C CA . GLY A 1 79 ? -9.297 6.527 19.734 1 93.69 79 GLY A CA 1
ATOM 622 C C . GLY A 1 79 ? -9.945 7.789 19.203 1 93.69 79 GLY A C 1
ATOM 623 O O . GLY A 1 79 ? -10.484 8.586 19.969 1 93.69 79 GLY A O 1
ATOM 624 N N . LEU A 1 80 ? -9.914 7.969 17.922 1 95.69 80 LEU A N 1
ATOM 625 C CA . LEU A 1 80 ? -10.539 9.148 17.328 1 95.69 80 LEU A CA 1
ATOM 626 C C . LEU A 1 80 ? -12 8.883 17 1 95.69 80 LEU A C 1
ATOM 628 O O . LEU A 1 80 ? -12.344 7.793 16.531 1 95.69 80 LEU A O 1
ATOM 632 N N . ALA A 1 81 ? -12.812 9.859 17.312 1 93.69 81 ALA A N 1
ATOM 633 C CA . ALA A 1 81 ? -14.211 9.758 16.906 1 93.69 81 ALA A CA 1
ATOM 634 C C . ALA A 1 81 ? -14.367 9.859 15.391 1 93.69 81 ALA A C 1
ATOM 636 O O . ALA A 1 81 ? -13.672 10.641 14.742 1 93.69 81 ALA A O 1
ATOM 637 N N . THR A 1 82 ? -15.32 9.047 14.844 1 96.5 82 THR A N 1
ATOM 638 C CA . THR A 1 82 ? -15.453 8.977 13.391 1 96.5 82 THR A CA 1
ATOM 639 C C . THR A 1 82 ? -16.828 9.453 12.945 1 96.5 82 THR A C 1
ATOM 641 O O . THR A 1 82 ? -17.266 9.156 11.836 1 96.5 82 THR A O 1
ATOM 644 N N . GLU A 1 83 ? -17.484 10.172 13.781 1 96.19 83 GLU A N 1
ATOM 645 C CA . GLU A 1 83 ? -18.859 10.57 13.523 1 96.19 83 GLU A CA 1
ATOM 646 C C . GLU A 1 83 ? -18.953 11.516 12.328 1 96.19 83 GLU A C 1
ATOM 648 O O . GLU A 1 83 ? -20 11.641 11.703 1 96.19 83 GLU A O 1
ATOM 653 N N . PHE A 1 84 ? -17.891 12.211 11.945 1 97.94 84 PHE A N 1
ATOM 654 C CA . PHE A 1 84 ? -17.922 13.188 10.867 1 97.94 84 PHE A CA 1
ATOM 655 C C . PHE A 1 84 ? -17.188 12.664 9.633 1 97.94 84 PHE A C 1
ATOM 657 O O . PHE A 1 84 ? -16.781 13.445 8.773 1 97.94 84 PHE A O 1
ATOM 664 N N . PHE A 1 85 ? -17.016 11.344 9.625 1 98.06 85 PHE A N 1
ATOM 665 C CA . PHE A 1 85 ? -16.5 10.711 8.422 1 98.06 85 PHE A CA 1
ATOM 666 C C . PHE A 1 85 ? -17.609 10.539 7.387 1 98.06 85 PHE A C 1
ATOM 668 O O . PHE A 1 85 ? -18.719 10.117 7.723 1 98.06 85 PHE A O 1
ATOM 675 N N . VAL A 1 86 ? -17.359 10.969 6.164 1 97.62 86 VAL A N 1
ATOM 676 C CA . VAL A 1 86 ? -18.297 10.781 5.07 1 97.62 86 VAL A CA 1
ATOM 677 C C . VAL A 1 86 ? -17.703 9.836 4.027 1 97.62 86 VAL A C 1
ATOM 679 O O . VAL A 1 86 ? -16.641 10.109 3.471 1 97.62 86 VAL A O 1
ATOM 682 N N . GLN A 1 87 ? -18.375 8.719 3.807 1 96 87 GLN A N 1
ATOM 683 C CA . GLN A 1 87 ? -17.922 7.73 2.832 1 96 87 GLN A CA 1
ATOM 684 C C . GLN A 1 87 ? -18.594 7.945 1.479 1 96 87 GLN A C 1
ATOM 686 O O . GLN A 1 87 ? -19.562 7.277 1.153 1 96 87 GLN A O 1
ATOM 691 N N . GLN A 1 88 ? -17.969 8.859 0.649 1 95.19 88 GLN A N 1
ATOM 692 C CA . GLN A 1 88 ? -18.641 9.203 -0.602 1 95.19 88 GLN A CA 1
ATOM 693 C C . GLN A 1 88 ? -17.688 9.07 -1.788 1 95.19 88 GLN A C 1
ATOM 695 O O . GLN A 1 88 ? -18.125 9.055 -2.941 1 95.19 88 GLN A O 1
ATOM 700 N N . LEU A 1 89 ? -16.406 8.945 -1.538 1 95.06 89 LEU A N 1
ATOM 701 C CA . LEU A 1 89 ? -15.461 8.797 -2.635 1 95.06 89 LEU A CA 1
ATOM 702 C C . LEU A 1 89 ? -15.57 7.418 -3.273 1 95.06 89 LEU A C 1
ATOM 704 O O . LEU A 1 89 ? -15.797 6.426 -2.58 1 95.06 89 LEU A O 1
ATOM 708 N N . PRO A 1 90 ? -15.391 7.363 -4.598 1 92.94 90 PRO A N 1
ATOM 709 C CA . PRO A 1 90 ? -15.398 6.035 -5.215 1 92.94 90 PRO A CA 1
ATOM 710 C C . PRO A 1 90 ? -14.227 5.164 -4.75 1 92.94 90 PRO A C 1
ATOM 712 O O . PRO A 1 90 ? -14.375 3.947 -4.605 1 92.94 90 PRO A O 1
ATOM 715 N N . GLN A 1 91 ? -13.062 5.766 -4.559 1 94.38 91 GLN A N 1
ATOM 716 C CA . GLN A 1 91 ? -11.875 5.07 -4.074 1 94.38 91 GLN A CA 1
ATOM 717 C C . GLN A 1 91 ? -11.109 5.922 -3.064 1 94.38 91 GLN A C 1
ATOM 719 O O . GLN A 1 91 ? -11.055 7.145 -3.189 1 94.38 91 GLN A O 1
ATOM 724 N N . THR A 1 92 ? -10.555 5.27 -2.129 1 95.06 92 THR A N 1
ATOM 725 C CA . THR A 1 92 ? -9.734 5.93 -1.117 1 95.06 92 THR A CA 1
ATOM 726 C C . THR A 1 92 ? -8.422 6.426 -1.721 1 95.06 92 THR A C 1
ATOM 728 O O . THR A 1 92 ? -7.805 5.734 -2.531 1 95.06 92 THR A O 1
ATOM 731 N N . ALA A 1 93 ? -8 7.637 -1.367 1 96.69 93 ALA A N 1
ATOM 732 C CA . ALA A 1 93 ? -6.727 8.195 -1.81 1 96.69 93 ALA A CA 1
ATOM 733 C C . ALA A 1 93 ? -5.559 7.332 -1.346 1 96.69 93 ALA A C 1
ATOM 735 O O . ALA A 1 93 ? -5.645 6.664 -0.312 1 96.69 93 ALA A O 1
ATOM 736 N N . GLN A 1 94 ? -4.492 7.348 -2.145 1 97.25 94 GLN A N 1
ATOM 737 C CA . GLN A 1 94 ? -3.316 6.539 -1.833 1 97.25 94 GLN A CA 1
ATOM 738 C C . GLN A 1 94 ? -2.029 7.293 -2.156 1 97.25 94 GLN A C 1
ATOM 740 O O . GLN A 1 94 ? -2.027 8.195 -2.994 1 97.25 94 GLN A O 1
ATOM 745 N N . SER A 1 95 ? -0.981 6.918 -1.468 1 96.88 95 SER A N 1
ATOM 746 C CA . SER A 1 95 ? 0.343 7.449 -1.777 1 96.88 95 SER A CA 1
ATOM 747 C C . SER A 1 95 ? 1.412 6.367 -1.665 1 96.88 95 SER A C 1
ATOM 749 O O . SER A 1 95 ? 1.262 5.418 -0.896 1 96.88 95 SER A O 1
ATOM 751 N N . VAL A 1 96 ? 2.402 6.449 -2.479 1 97.81 96 VAL A N 1
ATOM 752 C CA . VAL A 1 96 ? 3.613 5.633 -2.402 1 97.81 96 VAL A CA 1
ATOM 753 C C . VAL A 1 96 ? 4.832 6.535 -2.238 1 97.81 96 VAL A C 1
ATOM 755 O O . VAL A 1 96 ? 5.027 7.473 -3.016 1 97.81 96 VAL A O 1
ATOM 758 N N . ILE A 1 97 ? 5.57 6.301 -1.216 1 95.56 97 ILE A N 1
ATOM 759 C CA . ILE A 1 97 ? 6.773 7.082 -0.951 1 95.56 97 ILE A CA 1
ATOM 760 C C . ILE A 1 97 ? 8.008 6.207 -1.138 1 95.56 97 ILE A C 1
ATOM 762 O O . ILE A 1 97 ? 8.203 5.227 -0.413 1 95.56 97 ILE A O 1
ATOM 766 N N . LEU A 1 98 ? 8.836 6.512 -2.131 1 96.44 98 LEU A N 1
ATOM 767 C CA . LEU A 1 98 ? 10.148 5.906 -2.281 1 96.44 98 LEU A CA 1
ATOM 768 C C . LEU A 1 98 ? 11.211 6.707 -1.527 1 96.44 98 LEU A C 1
ATOM 770 O O . LEU A 1 98 ? 11.25 7.938 -1.625 1 96.44 98 LEU A O 1
ATOM 774 N N . TYR A 1 99 ? 12.008 6.02 -0.76 1 92.75 99 TYR A N 1
ATOM 775 C CA . TYR A 1 99 ? 13.086 6.719 -0.062 1 92.75 99 TYR A CA 1
ATOM 776 C C . TYR A 1 99 ? 14.391 5.938 -0.148 1 92.75 99 TYR A C 1
ATOM 778 O O . TYR A 1 99 ? 14.383 4.703 -0.119 1 92.75 99 TYR A O 1
ATOM 786 N N . ASP A 1 100 ? 15.461 6.664 -0.313 1 93.06 100 ASP A N 1
ATOM 787 C CA . ASP A 1 100 ? 16.734 5.984 -0.541 1 93.06 100 ASP A CA 1
ATOM 788 C C . ASP A 1 100 ? 17.594 6.012 0.713 1 93.06 100 ASP A C 1
ATOM 790 O O . ASP A 1 100 ? 17.172 6.48 1.767 1 93.06 100 ASP A O 1
ATOM 794 N N . LYS A 1 101 ? 18.828 5.508 0.662 1 89.44 101 LYS A N 1
ATOM 795 C CA . LYS A 1 101 ? 19.719 5.285 1.796 1 89.44 101 LYS A CA 1
ATOM 796 C C . LYS A 1 101 ? 20.234 6.609 2.359 1 89.44 101 LYS A C 1
ATOM 798 O O . LYS A 1 101 ? 20.609 6.688 3.533 1 89.44 101 LYS A O 1
ATOM 803 N N . ILE A 1 102 ? 20.219 7.645 1.549 1 85.81 102 ILE A N 1
ATOM 804 C CA . ILE A 1 102 ? 20.766 8.914 2.02 1 85.81 102 ILE A CA 1
ATOM 805 C C . ILE A 1 102 ? 19.641 9.828 2.484 1 85.81 102 ILE A C 1
ATOM 807 O O . ILE A 1 102 ? 19.859 11.008 2.775 1 85.81 102 ILE A O 1
ATOM 811 N N . GLY A 1 103 ? 18.359 9.32 2.428 1 80.88 103 GLY A N 1
ATOM 812 C CA . GLY A 1 103 ? 17.266 10.031 3.07 1 80.88 103 GLY A CA 1
ATOM 813 C C . GLY A 1 103 ? 16.406 10.797 2.094 1 80.88 103 GLY A C 1
ATOM 814 O O . GLY A 1 103 ? 15.43 11.453 2.494 1 80.88 103 GLY A O 1
ATOM 815 N N . ARG A 1 104 ? 16.719 10.797 0.728 1 84.75 104 ARG A N 1
ATOM 816 C CA . ARG A 1 104 ? 15.844 11.445 -0.234 1 84.75 104 ARG A CA 1
ATOM 817 C C . ARG A 1 104 ? 14.516 10.703 -0.344 1 84.75 104 ARG A C 1
ATOM 819 O O . ARG A 1 104 ? 14.477 9.477 -0.33 1 84.75 104 ARG A O 1
ATOM 826 N N . ARG A 1 105 ? 13.453 11.531 -0.469 1 89.5 105 ARG A N 1
ATOM 827 C CA . ARG A 1 105 ? 12.117 10.961 -0.555 1 89.5 105 ARG A CA 1
ATOM 828 C C . ARG A 1 105 ? 11.375 11.477 -1.784 1 89.5 105 ARG A C 1
ATOM 830 O O . ARG A 1 105 ? 11.422 12.672 -2.086 1 89.5 105 ARG A O 1
ATOM 837 N N . GLN A 1 106 ? 10.828 10.578 -2.475 1 92.62 106 GLN A N 1
ATOM 838 C CA . GLN A 1 106 ? 9.906 10.914 -3.557 1 92.62 106 GLN A CA 1
ATOM 839 C C . GLN A 1 106 ? 8.484 10.445 -3.236 1 92.62 106 GLN A C 1
ATOM 841 O O . GLN A 1 106 ? 8.25 9.25 -3.059 1 92.62 106 GLN A O 1
ATOM 846 N N . ILE A 1 107 ? 7.594 11.406 -3.176 1 92.88 107 ILE A N 1
ATOM 847 C CA . ILE A 1 107 ? 6.219 11.125 -2.775 1 92.88 107 ILE A CA 1
ATOM 848 C C . ILE A 1 107 ? 5.324 11.078 -4.008 1 92.88 107 ILE A C 1
ATOM 850 O O . ILE A 1 107 ? 5.281 12.031 -4.793 1 92.88 107 ILE A O 1
ATOM 854 N N . HIS A 1 108 ? 4.707 9.969 -4.246 1 96.62 108 HIS A N 1
ATOM 855 C CA . HIS A 1 108 ? 3.666 9.82 -5.258 1 96.62 108 HIS A CA 1
ATOM 856 C C . HIS A 1 108 ? 2.277 9.859 -4.629 1 96.62 108 HIS A C 1
ATOM 858 O O . HIS A 1 108 ? 1.923 8.977 -3.848 1 96.62 108 HIS A O 1
ATOM 864 N N . VAL A 1 109 ? 1.497 10.844 -5 1 95.69 109 VAL A N 1
ATOM 865 C CA . VAL A 1 109 ? 0.193 11.031 -4.371 1 95.69 109 VAL A CA 1
ATOM 866 C C . VAL A 1 109 ? -0.914 10.805 -5.398 1 95.69 109 VAL A C 1
ATOM 868 O O . VAL A 1 109 ? -0.929 11.438 -6.457 1 95.69 109 VAL A O 1
ATOM 871 N N . ASP A 1 110 ? -1.791 9.875 -5.141 1 97.38 110 ASP A N 1
ATOM 872 C CA . ASP A 1 110 ? -2.99 9.625 -5.938 1 97.38 110 ASP A CA 1
ATOM 873 C C . ASP A 1 110 ? -4.254 9.969 -5.148 1 97.38 110 ASP A C 1
ATOM 875 O O . ASP A 1 110 ? -4.762 9.141 -4.391 1 97.38 110 ASP A O 1
ATOM 879 N N . LEU A 1 111 ? -4.797 11.109 -5.418 1 96.25 111 LEU A N 1
ATOM 880 C CA . LEU A 1 111 ? -5.961 11.617 -4.691 1 96.25 111 LEU A CA 1
ATOM 881 C C . LEU A 1 111 ? -7.254 11.086 -5.301 1 96.25 111 LEU A C 1
ATOM 883 O O . LEU A 1 111 ? -8.344 11.375 -4.801 1 96.25 111 LEU A O 1
ATOM 887 N N . LYS A 1 112 ? -7.105 10.32 -6.336 1 95.88 112 LYS A N 1
ATOM 888 C CA . LYS A 1 112 ? -8.273 9.836 -7.066 1 95.88 112 LYS A CA 1
ATOM 889 C C . LYS A 1 112 ? -9.164 10.992 -7.508 1 95.88 112 LYS A C 1
ATOM 891 O O . LYS A 1 112 ? -8.734 11.852 -8.273 1 95.88 112 LYS A O 1
ATOM 896 N N . ASN A 1 113 ? -10.398 11.125 -7.051 1 94.19 113 ASN A N 1
ATOM 897 C CA . ASN A 1 113 ? -11.25 12.227 -7.5 1 94.19 113 ASN A CA 1
ATOM 898 C C . ASN A 1 113 ? -11.594 13.172 -6.352 1 94.19 113 ASN A C 1
ATOM 900 O O . ASN A 1 113 ? -12.578 13.914 -6.426 1 94.19 113 ASN A O 1
ATOM 904 N N . ILE A 1 114 ? -10.805 13.172 -5.293 1 94.31 114 ILE A N 1
ATOM 905 C CA . ILE A 1 114 ? -11.117 13.953 -4.098 1 94.31 114 ILE A CA 1
ATOM 906 C C . ILE A 1 114 ? -11.148 15.438 -4.445 1 94.31 114 ILE A C 1
ATOM 908 O O . ILE A 1 114 ? -11.898 16.203 -3.836 1 94.31 114 ILE A O 1
ATOM 912 N N . GLN A 1 115 ? -10.375 15.812 -5.414 1 91.94 115 GLN A N 1
ATOM 913 C CA . GLN A 1 115 ? -10.297 17.219 -5.801 1 91.94 115 GLN A CA 1
ATOM 914 C C . GLN A 1 115 ? -11.625 17.703 -6.371 1 91.94 115 GLN A C 1
ATOM 916 O O . GLN A 1 115 ? -11.867 18.922 -6.438 1 91.94 115 GLN A O 1
ATOM 921 N N . GLU A 1 116 ? -12.477 16.797 -6.719 1 94.75 116 GLU A N 1
ATOM 922 C CA . GLU A 1 116 ? -13.766 17.125 -7.309 1 94.75 116 GLU A CA 1
ATOM 923 C C . GLU A 1 116 ? -14.891 17 -6.281 1 94.75 116 GLU A C 1
ATOM 925 O O . GLU A 1 116 ? -16.062 17.141 -6.617 1 94.75 116 GLU A O 1
ATOM 930 N N . GLN A 1 117 ? -14.539 16.766 -5.086 1 95.19 117 GLN A N 1
ATOM 931 C CA . GLN A 1 117 ? -15.531 16.516 -4.043 1 95.19 117 GLN A CA 1
ATOM 932 C C . GLN A 1 117 ? -15.602 17.672 -3.059 1 95.19 117 GLN A C 1
ATOM 934 O O . GLN A 1 117 ? -14.68 18.484 -2.982 1 95.19 117 GLN A O 1
ATOM 939 N N . ARG A 1 118 ? -16.75 17.75 -2.369 1 95.31 118 ARG A N 1
ATOM 940 C CA . ARG A 1 118 ? -16.969 18.734 -1.316 1 95.31 118 ARG A CA 1
ATOM 941 C C . ARG A 1 118 ? -17.453 18.062 -0.038 1 95.31 118 ARG A C 1
ATOM 943 O O . ARG A 1 118 ? -18.266 17.141 -0.089 1 95.31 118 ARG A O 1
ATOM 950 N N . TYR A 1 119 ? -16.953 18.5 1.047 1 97.75 119 TYR A N 1
ATOM 951 C CA . TYR A 1 119 ? -17.484 18.047 2.33 1 97.75 119 TYR A CA 1
ATOM 952 C C . TYR A 1 119 ? -18.828 18.688 2.613 1 97.75 119 TYR A C 1
ATOM 954 O O . TYR A 1 119 ? -19.047 19.875 2.336 1 97.75 119 TYR A O 1
ATOM 962 N N . PRO A 1 120 ? -19.828 17.969 3.148 1 97.19 120 PRO A N 1
ATOM 963 C CA . PRO A 1 120 ? -21.156 18.516 3.414 1 97.19 120 PRO A CA 1
ATOM 964 C C . PRO A 1 120 ? -21.125 19.672 4.406 1 97.19 120 PRO A C 1
ATOM 966 O O . PRO A 1 120 ? -20.703 19.5 5.555 1 97.19 120 PRO A O 1
ATOM 969 N N . LEU A 1 121 ? -21.688 20.797 3.975 1 96.88 121 LEU A N 1
ATOM 970 C CA . LEU A 1 121 ? -21.609 22.016 4.754 1 96.88 121 LEU A CA 1
ATOM 971 C C . LEU A 1 121 ? -22.406 21.891 6.055 1 96.88 121 LEU A C 1
ATOM 973 O O . LEU A 1 121 ? -21.953 22.359 7.105 1 96.88 121 LEU A O 1
ATOM 977 N N . GLU A 1 122 ? -23.531 21.266 5.98 1 96.19 122 GLU A N 1
ATOM 978 C CA . GLU A 1 122 ? -24.375 21.125 7.164 1 96.19 122 GLU A CA 1
ATOM 979 C C . GLU A 1 122 ? -23.672 20.312 8.25 1 96.19 122 GLU A C 1
ATOM 981 O O . GLU A 1 122 ? -23.734 20.656 9.438 1 96.19 122 GLU A O 1
ATOM 986 N N . LEU A 1 123 ? -23.031 19.328 7.84 1 97.31 123 LEU A N 1
ATOM 987 C CA . LEU A 1 123 ? -22.297 18.484 8.781 1 97.31 123 LEU A CA 1
ATOM 988 C C . LEU A 1 123 ? -21.125 19.234 9.391 1 97.31 123 LEU A C 1
ATOM 990 O O . LEU A 1 123 ? -20.859 19.125 10.594 1 97.31 123 LEU A O 1
ATOM 994 N N . PHE A 1 124 ? -20.469 19.953 8.555 1 98.06 124 PHE A N 1
ATOM 995 C CA . PHE A 1 124 ? -19.359 20.766 9.016 1 98.06 124 PHE A CA 1
ATOM 996 C C . PHE A 1 124 ? -19.828 21.797 10.031 1 98.06 124 PHE A C 1
ATOM 998 O O . PHE A 1 124 ? -19.188 21.984 11.07 1 98.06 124 PHE A O 1
ATOM 1005 N N . GLU A 1 125 ? -20.891 22.453 9.773 1 97.06 125 GLU A N 1
ATOM 1006 C CA . GLU A 1 125 ? -21.438 23.469 10.68 1 97.06 125 GLU A CA 1
ATOM 1007 C C . GLU A 1 125 ? -21.797 22.859 12.031 1 97.06 125 GLU A C 1
ATOM 1009 O O . GLU A 1 125 ? -21.562 23.469 13.078 1 97.06 125 GLU A O 1
ATOM 1014 N N . SER A 1 126 ? -22.344 21.703 11.992 1 96.62 126 SER A N 1
ATOM 1015 C CA . SER A 1 126 ? -22.672 21 13.227 1 96.62 126 SER A CA 1
ATOM 1016 C C . SER A 1 126 ? -21.406 20.734 14.047 1 96.62 126 SER A C 1
ATOM 1018 O O . SER A 1 126 ? -21.422 20.844 15.273 1 96.62 126 SER A O 1
ATOM 1020 N N . ALA A 1 127 ? -20.344 20.375 13.406 1 96.44 127 ALA A N 1
ATOM 1021 C CA . ALA A 1 127 ? -19.078 20.125 14.078 1 96.44 127 ALA A CA 1
ATOM 1022 C C . ALA A 1 127 ? -18.5 21.422 14.648 1 96.44 127 ALA A C 1
ATOM 1024 O O . ALA A 1 127 ? -17.953 21.438 15.758 1 96.44 127 ALA A O 1
ATOM 1025 N N . LEU A 1 128 ? -18.656 22.484 13.914 1 96.25 128 LEU A N 1
ATOM 1026 C CA . LEU A 1 128 ? -18.109 23.781 14.305 1 96.25 128 LEU A CA 1
ATOM 1027 C C . LEU A 1 128 ? -18.766 24.281 15.594 1 96.25 128 LEU A C 1
ATOM 1029 O O . LEU A 1 128 ? -18.141 25.031 16.344 1 96.25 128 LEU A O 1
ATOM 1033 N N . GLU A 1 129 ? -19.938 23.875 15.82 1 94.5 129 GLU A N 1
ATOM 1034 C CA . GLU A 1 129 ? -20.688 24.328 17 1 94.5 129 GLU A CA 1
ATOM 1035 C C . GLU A 1 129 ? -20.078 23.766 18.281 1 94.5 129 GLU A C 1
ATOM 1037 O O . GLU A 1 129 ? -20.359 24.266 19.375 1 94.5 129 GLU A O 1
ATOM 1042 N N . ARG A 1 130 ? -19.188 22.859 18.125 1 92.5 130 ARG A N 1
ATOM 1043 C CA . ARG A 1 130 ? -18.672 22.141 19.281 1 92.5 130 ARG A CA 1
ATOM 1044 C C . ARG A 1 130 ? -17.234 22.562 19.578 1 92.5 130 ARG A C 1
ATOM 1046 O O . ARG A 1 130 ? -16.594 22 20.484 1 92.5 130 ARG A O 1
ATOM 1053 N N . VAL A 1 131 ? -16.719 23.484 18.766 1 94.69 131 VAL A N 1
ATOM 1054 C CA . VAL A 1 131 ? -15.289 23.734 18.891 1 94.69 131 VAL A CA 1
ATOM 1055 C C . VAL A 1 131 ? -15.023 25.25 18.875 1 94.69 131 VAL A C 1
ATOM 1057 O O . VAL A 1 131 ? -15.906 26.031 18.531 1 94.69 131 VAL A O 1
ATOM 1060 N N . SER A 1 132 ? -13.789 25.625 19.297 1 88.75 132 SER A N 1
ATOM 1061 C CA . SER A 1 132 ? -13.383 27.016 19.234 1 88.75 132 SER A CA 1
ATOM 1062 C C . SER A 1 132 ? 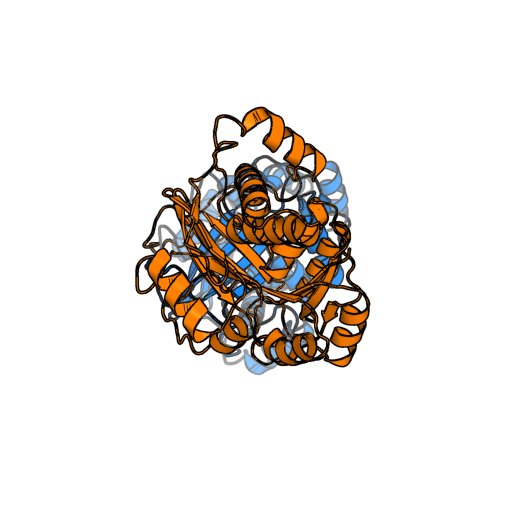-12.234 27.234 18.266 1 88.75 132 SER A C 1
ATOM 1064 O O . SER A 1 132 ? -11.789 28.359 18.047 1 88.75 132 SER A O 1
ATOM 1066 N N . ALA A 1 133 ? -11.742 26.203 17.688 1 96.69 133 ALA A N 1
ATOM 1067 C CA . ALA A 1 133 ? -10.656 26.266 16.719 1 96.69 133 ALA A CA 1
ATOM 1068 C C . ALA A 1 133 ? -10.828 25.203 15.633 1 96.69 133 ALA A C 1
ATOM 1070 O O . ALA A 1 133 ? -11.344 24.109 15.898 1 96.69 133 ALA A O 1
ATOM 1071 N N . ALA A 1 134 ? -10.422 25.578 14.422 1 98.38 134 ALA A N 1
ATOM 1072 C CA . ALA A 1 134 ? -10.531 24.656 13.289 1 98.38 134 ALA A CA 1
ATOM 1073 C C . ALA A 1 134 ? -9.219 24.578 12.516 1 98.38 134 ALA A C 1
ATOM 1075 O O . ALA A 1 134 ? -8.672 25.594 12.102 1 98.38 134 ALA A O 1
ATOM 1076 N N . VAL A 1 135 ? -8.727 23.375 12.438 1 98.81 135 VAL A N 1
ATOM 1077 C CA . VAL A 1 135 ? -7.629 23.094 11.523 1 98.81 135 VAL A CA 1
ATOM 1078 C C . VAL A 1 135 ? -8.18 22.703 10.156 1 98.81 135 VAL A C 1
ATOM 1080 O O . VAL A 1 135 ? -8.75 21.609 10 1 98.81 135 VAL A O 1
ATOM 1083 N N . LEU A 1 136 ? -7.992 23.531 9.188 1 98.81 136 LEU A N 1
ATOM 1084 C CA . LEU A 1 136 ? -8.43 23.266 7.82 1 98.81 136 LEU A CA 1
ATOM 1085 C C . LEU A 1 136 ? -7.23 23.031 6.902 1 98.81 136 LEU A C 1
ATOM 1087 O O . LEU A 1 136 ? -6.586 23.984 6.469 1 98.81 136 LEU A O 1
ATOM 1091 N N . CYS A 1 137 ? -6.961 21.719 6.645 1 98.38 137 CYS A N 1
ATOM 1092 C CA . CYS A 1 137 ? -5.84 21.375 5.785 1 98.38 137 CYS A CA 1
ATOM 1093 C C . CYS A 1 137 ? -6.055 21.891 4.367 1 98.38 137 CYS A C 1
ATOM 1095 O O . CYS A 1 137 ? -7.184 22.172 3.971 1 98.38 137 CYS A O 1
ATOM 1097 N N . ASN A 1 138 ? -4.957 22 3.623 1 97.5 138 ASN A N 1
ATOM 1098 C CA . ASN A 1 138 ? -5.039 22.562 2.281 1 97.5 138 ASN A CA 1
ATOM 1099 C C . ASN A 1 138 ? -5.434 21.516 1.253 1 97.5 138 ASN A C 1
ATOM 1101 O O . ASN A 1 138 ? -4.711 21.281 0.283 1 97.5 138 ASN A O 1
ATOM 1105 N N . ILE A 1 139 ? -6.582 20.969 1.436 1 97.25 139 ILE A N 1
ATOM 1106 C CA . ILE A 1 139 ? -7.191 20.016 0.507 1 97.25 139 ILE A CA 1
ATOM 1107 C C . ILE A 1 139 ? -8.461 20.625 -0.083 1 97.25 139 ILE A C 1
ATOM 1109 O O . ILE A 1 139 ? -9.203 21.328 0.611 1 97.25 139 ILE A O 1
ATOM 1113 N N . ASN A 1 140 ? -8.742 20.312 -1.286 1 96.81 140 ASN A N 1
ATOM 1114 C CA . ASN A 1 140 ? -9.742 21.047 -2.059 1 96.81 140 ASN A CA 1
ATOM 1115 C C . ASN A 1 140 ? -11.125 20.953 -1.415 1 96.81 140 ASN A C 1
ATOM 1117 O O . ASN A 1 140 ? -11.906 21.891 -1.469 1 96.81 140 ASN A O 1
ATOM 1121 N N . PHE A 1 141 ? -11.453 19.859 -0.774 1 97.19 141 PHE A N 1
ATOM 1122 C CA . PHE A 1 141 ? -12.805 19.703 -0.247 1 97.19 141 PHE A CA 1
ATOM 1123 C C . PHE A 1 141 ? -13.016 20.594 0.977 1 97.19 141 PHE A C 1
ATOM 1125 O O . PHE A 1 141 ? -14.133 20.734 1.459 1 97.19 141 PHE A O 1
ATOM 1132 N N . ASN A 1 142 ? -11.961 21.25 1.435 1 98 142 ASN A N 1
ATOM 1133 C CA . ASN A 1 142 ? -12.055 22.172 2.557 1 98 142 ASN A CA 1
ATOM 1134 C C . ASN A 1 142 ? -12.289 23.609 2.084 1 98 142 ASN A C 1
ATOM 1136 O O . ASN A 1 142 ? -12.586 24.484 2.887 1 98 142 ASN A O 1
ATOM 1140 N N . ARG A 1 143 ? -12.141 23.875 0.8 1 97 143 ARG A N 1
ATOM 1141 C CA . ARG A 1 143 ? -12.109 25.234 0.284 1 97 143 ARG A CA 1
ATOM 1142 C C . ARG A 1 143 ? -13.391 25.984 0.642 1 97 143 ARG A C 1
ATOM 1144 O O . ARG A 1 143 ? -13.336 27.125 1.116 1 97 143 ARG A O 1
ATOM 1151 N N . ASN A 1 144 ? -14.477 25.359 0.466 1 95.12 144 ASN A N 1
ATOM 1152 C CA . ASN A 1 144 ? -15.75 26.016 0.742 1 95.12 144 ASN A CA 1
ATOM 1153 C C . ASN A 1 144 ? -16.031 26.094 2.24 1 95.12 144 ASN A C 1
ATOM 1155 O O . ASN A 1 144 ? -16.922 26.812 2.67 1 95.12 144 ASN A O 1
ATOM 1159 N N . LEU A 1 145 ? -15.227 25.438 3.08 1 98.19 145 LEU A N 1
ATOM 1160 C CA . LEU A 1 145 ? -15.398 25.453 4.527 1 98.19 145 LEU A CA 1
ATOM 1161 C C . LEU A 1 145 ? -14.766 26.688 5.145 1 98.19 145 LEU A C 1
ATOM 1163 O O . LEU A 1 145 ? -15.125 27.094 6.254 1 98.19 145 LEU A O 1
ATOM 1167 N N . LEU A 1 146 ? -13.828 27.234 4.387 1 97.94 146 LEU A N 1
ATOM 1168 C CA . LEU A 1 146 ? -13.086 28.391 4.879 1 97.94 146 LEU A CA 1
ATOM 1169 C C . LEU A 1 146 ? -14.031 29.547 5.199 1 97.94 146 LEU A C 1
ATOM 1171 O O . LEU A 1 146 ? -13.969 30.109 6.293 1 97.94 146 LEU A O 1
ATOM 1175 N N . GLU A 1 147 ? -14.883 29.797 4.293 1 95.88 147 GLU A N 1
ATOM 1176 C CA . GLU A 1 147 ? -15.805 30.906 4.465 1 95.88 147 GLU A CA 1
ATOM 1177 C C . GLU A 1 147 ? -16.781 30.656 5.617 1 95.88 147 GLU A C 1
ATOM 1179 O O . GLU A 1 147 ? -17.125 31.578 6.348 1 95.88 147 GLU A O 1
ATOM 1184 N N . VAL A 1 148 ? -17.188 29.469 5.746 1 96.69 148 VAL A N 1
ATOM 1185 C CA . VAL A 1 148 ? -18.125 29.109 6.809 1 96.69 148 VAL A CA 1
ATOM 1186 C C . VAL A 1 148 ? -17.469 29.312 8.172 1 96.69 148 VAL A C 1
ATOM 1188 O O . VAL A 1 148 ? -18.062 29.906 9.07 1 96.69 148 VAL A O 1
ATOM 1191 N N . ALA A 1 149 ? -16.266 28.844 8.328 1 97.5 149 ALA A N 1
ATOM 1192 C CA . ALA A 1 149 ? -15.531 29.016 9.586 1 97.5 149 ALA A CA 1
ATOM 1193 C C . ALA A 1 149 ? -15.328 30.484 9.914 1 97.5 149 ALA A C 1
ATOM 1195 O O . ALA A 1 149 ? -15.508 30.906 11.055 1 97.5 149 ALA A O 1
ATOM 1196 N N . LYS A 1 150 ? -15.031 31.297 8.922 1 95.5 150 LYS A N 1
ATOM 1197 C CA . LYS A 1 150 ? -14.812 32.719 9.102 1 95.5 150 LYS A CA 1
ATOM 1198 C C . LYS A 1 150 ? -16.094 33.438 9.562 1 95.5 150 LYS A C 1
ATOM 1200 O O . LYS A 1 150 ? -16.062 34.25 10.484 1 95.5 150 LYS A O 1
ATOM 1205 N N . ARG A 1 151 ? -17.125 33.062 8.922 1 94.75 151 ARG A N 1
ATOM 1206 C CA . ARG A 1 151 ? -18.406 33.688 9.25 1 94.75 151 ARG A CA 1
ATOM 1207 C C . ARG A 1 151 ? -18.812 33.375 10.688 1 94.75 151 ARG A C 1
ATOM 1209 O O . ARG A 1 151 ? -19.438 34.219 11.352 1 94.75 151 ARG A O 1
ATOM 1216 N N . LYS A 1 152 ? -18.406 32.281 11.148 1 95.06 152 LYS A N 1
ATOM 1217 C CA . LYS A 1 152 ? -18.781 31.875 12.5 1 95.06 152 LYS A CA 1
ATOM 1218 C C . LYS A 1 152 ? -17.766 32.375 13.523 1 95.06 152 LYS A C 1
ATOM 1220 O O . LYS A 1 152 ? -17.906 32.156 14.727 1 95.06 152 LYS A O 1
ATOM 1225 N N . GLY A 1 153 ? -16.75 33 13.086 1 94.62 153 GLY A N 1
ATOM 1226 C CA . GLY A 1 153 ? -15.758 33.594 13.961 1 94.62 153 GLY A CA 1
ATOM 1227 C C . GLY A 1 153 ? -14.82 32.594 14.586 1 94.62 153 GLY A C 1
ATOM 1228 O O . GLY A 1 153 ? -14.25 32.812 15.648 1 94.62 153 GLY A O 1
ATOM 1229 N N . ILE A 1 154 ? -14.727 31.422 14 1 95.94 154 ILE A N 1
ATOM 1230 C CA . ILE A 1 154 ? -13.852 30.359 14.5 1 95.94 154 ILE A CA 1
ATOM 1231 C C . ILE A 1 154 ? -12.422 30.625 14.031 1 95.94 154 ILE A C 1
ATOM 1233 O O . ILE A 1 154 ? -12.195 30.969 12.867 1 95.94 154 ILE A O 1
ATOM 1237 N N . SER A 1 155 ? -11.445 30.469 14.945 1 96.94 155 SER A N 1
ATOM 1238 C CA . SER A 1 155 ? -10.047 30.609 14.562 1 96.94 155 SER A CA 1
ATOM 1239 C C . SER A 1 155 ? -9.625 29.516 13.594 1 96.94 155 SER A C 1
ATOM 1241 O O . SER A 1 155 ? -9.859 28.328 13.836 1 96.94 155 SER A O 1
ATOM 1243 N N . ILE A 1 156 ? -8.953 29.922 12.492 1 98.62 156 ILE A N 1
ATOM 1244 C CA . ILE A 1 156 ? -8.57 28.969 11.445 1 98.62 156 ILE A CA 1
ATOM 1245 C C . ILE A 1 156 ? -7.059 28.766 11.461 1 98.62 156 ILE A C 1
ATOM 1247 O O . ILE A 1 156 ? -6.297 29.734 11.422 1 98.62 156 ILE A O 1
ATOM 1251 N N . PHE A 1 157 ? -6.633 27.547 11.555 1 98.81 157 PHE A N 1
ATOM 1252 C CA . PHE A 1 157 ? -5.242 27.125 11.453 1 98.81 157 PHE A CA 1
ATOM 1253 C C . PHE A 1 157 ? -5.012 26.312 10.18 1 98.81 157 PHE A C 1
ATOM 1255 O O . PHE A 1 157 ? -5.758 25.375 9.891 1 98.81 157 PHE A O 1
ATOM 1262 N N . THR A 1 158 ? -3.994 26.641 9.359 1 98.81 158 THR A N 1
ATOM 1263 C CA . THR A 1 158 ? -3.717 25.906 8.125 1 98.81 158 THR A CA 1
ATOM 1264 C C . THR A 1 158 ? -2.215 25.766 7.91 1 98.81 158 THR A C 1
ATOM 1266 O O . THR A 1 158 ? -1.452 26.703 8.148 1 98.81 158 THR A O 1
ATOM 1269 N N . ASP A 1 159 ? -1.799 24.594 7.574 1 98.44 159 ASP A N 1
ATOM 1270 C CA . ASP A 1 159 ? -0.461 24.328 7.055 1 98.44 159 ASP A CA 1
ATOM 1271 C C . ASP A 1 159 ? -0.496 24.094 5.547 1 98.44 159 ASP A C 1
ATOM 1273 O O . ASP A 1 159 ? -1.124 23.141 5.074 1 98.44 159 ASP A O 1
ATOM 1277 N N . VAL A 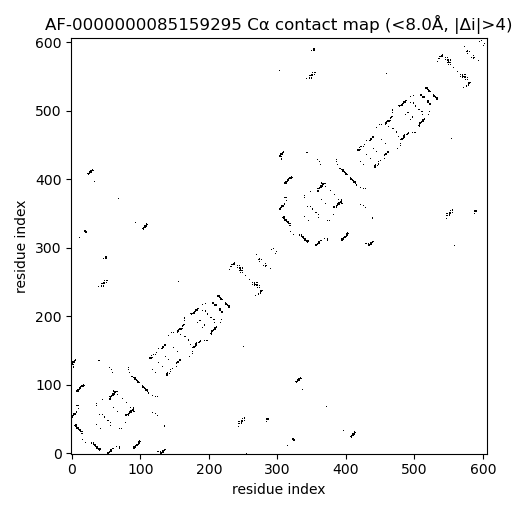1 160 ? 0.205 24.969 4.789 1 97.31 160 VAL A N 1
ATOM 1278 C CA . VAL A 1 160 ? 0.184 24.828 3.336 1 97.31 160 VAL A CA 1
ATOM 1279 C C . VAL A 1 160 ? 1.443 24.109 2.867 1 97.31 160 VAL A C 1
ATOM 1281 O O . VAL A 1 160 ? 1.679 23.969 1.664 1 97.31 160 VAL A O 1
ATOM 1284 N N . HIS A 1 161 ? 2.203 23.656 3.814 1 92.81 161 HIS A N 1
ATOM 1285 C CA . HIS A 1 161 ? 3.387 22.828 3.566 1 92.81 161 HIS A CA 1
ATOM 1286 C C . HIS A 1 161 ? 4.383 23.562 2.672 1 92.81 161 HIS A C 1
ATOM 1288 O O . HIS A 1 161 ? 4.914 24.609 3.055 1 92.81 161 HIS A O 1
ATOM 1294 N N . THR A 1 162 ? 4.555 23.109 1.423 1 90.44 162 THR A N 1
ATOM 1295 C CA . THR A 1 162 ? 5.578 23.703 0.564 1 90.44 162 THR A CA 1
ATOM 1296 C C . THR A 1 162 ? 4.945 24.609 -0.481 1 90.44 162 THR A C 1
ATOM 1298 O O . THR A 1 162 ? 4.062 24.203 -1.231 1 90.44 162 THR A O 1
ATOM 1301 N N . ILE A 1 163 ? 5.367 25.875 -0.506 1 93.12 163 ILE A N 1
ATOM 1302 C CA . ILE A 1 163 ? 4.941 26.797 -1.549 1 93.12 163 ILE A CA 1
ATOM 1303 C C . ILE A 1 163 ? 6.168 27.469 -2.178 1 93.12 163 ILE A C 1
ATOM 1305 O O . ILE A 1 163 ? 7.141 27.766 -1.483 1 93.12 163 ILE A O 1
ATOM 1309 N N . ALA A 1 164 ? 6.062 27.734 -3.463 1 93.81 164 ALA A N 1
ATOM 1310 C CA . ALA A 1 164 ? 7.18 28.312 -4.191 1 93.81 164 ALA A CA 1
ATOM 1311 C C . ALA A 1 164 ? 6.836 29.719 -4.684 1 93.81 164 ALA A C 1
ATOM 1313 O O . ALA A 1 164 ? 7.691 30.422 -5.227 1 93.81 164 ALA A O 1
ATOM 1314 N N . ASP A 1 165 ? 5.598 30.062 -4.473 1 94.94 165 ASP A N 1
ATOM 1315 C CA . ASP A 1 165 ? 5.039 31.312 -4.969 1 94.94 165 ASP A CA 1
ATOM 1316 C C . ASP A 1 165 ? 4.039 31.891 -3.973 1 94.94 165 ASP A C 1
ATOM 1318 O O . ASP A 1 165 ? 3.098 31.219 -3.561 1 94.94 165 ASP A O 1
ATOM 1322 N N . PRO A 1 166 ? 4.277 33.219 -3.58 1 95.19 166 PRO A N 1
ATOM 1323 C CA . PRO A 1 166 ? 3.332 33.812 -2.635 1 95.19 166 PRO A CA 1
ATOM 1324 C C . PRO A 1 166 ? 1.916 33.906 -3.197 1 95.19 166 PRO A C 1
ATOM 1326 O O . PRO A 1 166 ? 0.957 34.094 -2.439 1 95.19 166 PRO A O 1
ATOM 1329 N N . ASP A 1 167 ? 1.843 33.812 -4.551 1 95.69 167 ASP A N 1
ATOM 1330 C CA . ASP A 1 167 ? 0.542 33.875 -5.211 1 95.69 167 ASP A CA 1
ATOM 1331 C C . ASP A 1 167 ? 0.126 32.469 -5.695 1 95.69 167 ASP A C 1
ATOM 1333 O O . ASP A 1 167 ? -0.492 32.344 -6.754 1 95.69 167 ASP A O 1
ATOM 1337 N N . ASP A 1 168 ? 0.54 31.5 -4.945 1 94.94 168 ASP A N 1
ATOM 1338 C CA . ASP A 1 168 ? 0.188 30.125 -5.309 1 94.94 168 ASP A CA 1
ATOM 1339 C C . ASP A 1 168 ? -1.313 30 -5.543 1 94.94 168 ASP A C 1
ATOM 1341 O O . ASP A 1 168 ? -2.113 30.203 -4.629 1 94.94 168 ASP A O 1
ATOM 1345 N N . GLU A 1 169 ? -1.711 29.625 -6.73 1 94.25 169 GLU A N 1
ATOM 1346 C CA . GLU A 1 169 ? -3.111 29.609 -7.141 1 94.25 169 GLU A CA 1
ATOM 1347 C C . GLU A 1 169 ? -3.92 28.609 -6.309 1 94.25 169 GLU A C 1
ATOM 1349 O O . GLU A 1 169 ? -5.07 28.891 -5.957 1 94.25 169 GLU A O 1
ATOM 1354 N N . TYR A 1 170 ? -3.328 27.578 -6.016 1 94.38 170 TYR A N 1
ATOM 1355 C CA . TYR A 1 170 ? -4.047 26.547 -5.273 1 94.38 170 TYR A CA 1
ATOM 1356 C C . TYR A 1 170 ? -4.215 26.938 -3.812 1 94.38 170 TYR A C 1
ATOM 1358 O O . TYR A 1 170 ? -5.285 26.734 -3.23 1 94.38 170 TYR A O 1
ATOM 1366 N N . ASN A 1 171 ? -3.246 27.547 -3.219 1 97.5 171 ASN A N 1
ATOM 1367 C CA . ASN A 1 171 ? -3.213 27.719 -1.771 1 97.5 171 ASN A CA 1
ATOM 1368 C C . ASN A 1 171 ? -3.668 29.109 -1.359 1 97.5 171 ASN A C 1
ATOM 1370 O O . ASN A 1 171 ? -3.875 29.375 -0.174 1 97.5 171 ASN A O 1
ATOM 1374 N N . ARG A 1 172 ? -3.867 30.062 -2.283 1 97.31 172 ARG A N 1
ATOM 1375 C CA . ARG A 1 172 ? -4.109 31.453 -1.973 1 97.31 172 ARG A CA 1
ATOM 1376 C C . ARG A 1 172 ? -5.309 31.609 -1.045 1 97.31 172 ARG A C 1
ATOM 1378 O O . ARG A 1 172 ? -5.27 32.406 -0.099 1 97.31 172 ARG A O 1
ATOM 1385 N N . ASP A 1 173 ? -6.383 30.906 -1.284 1 97.5 173 ASP A N 1
ATOM 1386 C CA . ASP A 1 173 ? -7.57 31.031 -0.439 1 97.5 173 ASP A CA 1
ATOM 1387 C C . ASP A 1 173 ? -7.293 30.484 0.964 1 97.5 173 ASP A C 1
ATOM 1389 O O . ASP A 1 173 ? -7.773 31.047 1.953 1 97.5 173 ASP A O 1
ATOM 1393 N N . PHE A 1 174 ? -6.559 29.406 1.091 1 98.56 174 PHE A N 1
ATOM 1394 C CA . PHE A 1 174 ? -6.188 28.844 2.383 1 98.56 174 PHE A CA 1
ATOM 1395 C C . PHE A 1 174 ? -5.297 29.812 3.16 1 98.56 174 PHE A C 1
ATOM 1397 O O . PHE A 1 174 ? -5.504 30.031 4.355 1 98.56 174 PHE A O 1
ATOM 1404 N N . MET A 1 175 ? -4.367 30.406 2.447 1 98.62 175 MET A N 1
ATOM 1405 C CA . MET A 1 175 ? -3.461 31.375 3.072 1 98.62 175 MET A CA 1
ATOM 1406 C C . MET A 1 175 ? -4.215 32.594 3.549 1 98.62 175 MET A C 1
ATOM 1408 O O . MET A 1 175 ? -3.965 33.094 4.648 1 98.62 175 MET A O 1
ATOM 1412 N N . ALA A 1 176 ? -5.133 33.031 2.803 1 98.06 176 ALA A N 1
ATOM 1413 C CA . ALA A 1 176 ? -5.898 34.25 3.125 1 98.06 176 ALA A CA 1
ATOM 1414 C C . ALA A 1 176 ? -6.844 34 4.297 1 98.06 176 ALA A C 1
ATOM 1416 O O . ALA A 1 176 ? -7.105 34.875 5.094 1 98.06 176 ALA A O 1
ATOM 1417 N N . ALA A 1 177 ? -7.32 32.844 4.438 1 98.19 177 ALA A N 1
ATOM 1418 C CA . ALA A 1 177 ? -8.328 32.5 5.445 1 98.19 177 ALA A CA 1
ATOM 1419 C C . ALA A 1 177 ? -7.684 32.219 6.793 1 98.19 177 ALA A C 1
ATOM 1421 O O . ALA A 1 177 ? -8.305 32.406 7.844 1 98.19 177 ALA A O 1
ATOM 1422 N N . ALA A 1 178 ? -6.477 31.812 6.832 1 98.56 178 ALA A N 1
ATOM 1423 C CA . ALA A 1 178 ? -5.824 31.328 8.039 1 98.56 178 ALA A CA 1
ATOM 1424 C C . ALA A 1 178 ? -5.5 32.469 8.992 1 98.56 178 ALA A C 1
ATOM 1426 O O . ALA A 1 178 ? -4.945 33.5 8.578 1 98.56 178 ALA A O 1
ATOM 1427 N N . ASP A 1 179 ? -5.883 32.281 10.273 1 98.38 179 ASP A N 1
ATOM 1428 C CA . ASP A 1 179 ? -5.375 33.188 11.32 1 98.38 179 ASP A CA 1
ATOM 1429 C C . ASP A 1 179 ? -3.914 32.875 11.641 1 98.38 179 ASP A C 1
ATOM 1431 O O . ASP A 1 179 ? -3.096 33.781 11.773 1 98.38 179 ASP A O 1
ATOM 1435 N N . VAL A 1 180 ? -3.658 31.594 11.742 1 98.69 180 VAL A N 1
ATOM 1436 C CA . VAL A 1 180 ? -2.305 31.094 11.93 1 98.69 180 VAL A CA 1
ATOM 1437 C C . VAL A 1 180 ? -1.907 30.219 10.742 1 98.69 180 VAL A C 1
ATOM 1439 O O . VAL A 1 180 ? -2.57 29.234 10.438 1 98.69 180 VAL A O 1
ATOM 1442 N N . LEU A 1 181 ? -0.829 30.578 10.094 1 98.81 181 LEU A N 1
ATOM 1443 C CA . LEU A 1 181 ? -0.379 29.922 8.875 1 98.81 181 LEU A CA 1
ATOM 1444 C C . LEU A 1 181 ? 0.963 29.234 9.086 1 98.81 181 LEU A C 1
ATOM 1446 O O . LEU A 1 181 ? 1.91 29.844 9.586 1 98.81 181 LEU A O 1
ATOM 1450 N N . PHE A 1 182 ? 0.973 27.969 8.766 1 98.75 182 PHE A N 1
ATOM 1451 C CA . PHE A 1 182 ? 2.203 27.188 8.797 1 98.75 182 PHE A CA 1
ATOM 1452 C C . PHE A 1 182 ? 2.67 26.859 7.387 1 98.75 182 PHE A C 1
ATOM 1454 O O . PHE A 1 182 ? 1.851 26.672 6.484 1 98.75 182 PHE A O 1
ATOM 1461 N N . LEU A 1 183 ? 3.965 26.781 7.117 1 97.5 183 LEU A N 1
ATOM 1462 C CA . LEU A 1 183 ? 4.555 26.281 5.883 1 97.5 183 LEU A CA 1
ATOM 1463 C C . LEU A 1 183 ? 6.004 25.859 6.105 1 97.5 183 LEU A C 1
ATOM 1465 O O . LEU A 1 183 ? 6.539 26.016 7.203 1 97.5 183 LEU A O 1
ATOM 1469 N N . SER A 1 184 ? 6.543 25.234 5.082 1 94.69 184 SER A N 1
ATOM 1470 C CA . SER A 1 184 ? 7.93 24.781 5.098 1 94.69 184 SER A CA 1
ATOM 1471 C C . SER A 1 184 ? 8.828 25.703 4.281 1 94.69 184 SER A C 1
ATOM 1473 O O . SER A 1 184 ? 8.352 26.422 3.393 1 94.69 184 SER A O 1
ATOM 1475 N N . ASP A 1 185 ? 10.117 25.625 4.535 1 94.88 185 ASP A N 1
ATOM 1476 C CA . ASP A 1 185 ? 11.062 26.469 3.803 1 94.88 185 ASP A CA 1
ATOM 1477 C C . ASP A 1 185 ? 11.617 25.734 2.582 1 94.88 185 ASP A C 1
ATOM 1479 O O . ASP A 1 185 ? 12.516 26.234 1.908 1 94.88 185 ASP A O 1
ATOM 1483 N N . GLU A 1 186 ? 11.18 24.625 2.25 1 86.94 186 GLU A N 1
ATOM 1484 C CA . GLU A 1 186 ? 11.766 23.719 1.264 1 86.94 186 GLU A CA 1
ATOM 1485 C C . GLU A 1 186 ? 11.797 24.375 -0.12 1 86.94 186 GLU A C 1
ATOM 1487 O O . GLU A 1 186 ? 12.742 24.156 -0.89 1 86.94 186 GLU A O 1
ATOM 1492 N N . LYS A 1 187 ? 10.82 25.234 -0.522 1 89.62 187 LYS A N 1
ATOM 1493 C CA . LYS A 1 187 ? 10.758 25.75 -1.889 1 89.62 187 LYS A CA 1
ATOM 1494 C C . LYS A 1 187 ? 10.508 27.25 -1.901 1 89.62 187 LYS A C 1
ATOM 1496 O O . LYS A 1 187 ? 10.102 27.812 -2.922 1 89.62 187 LYS A O 1
ATOM 1501 N N . LEU A 1 188 ? 10.789 27.859 -0.912 1 94.69 188 LEU A N 1
ATOM 1502 C CA . LEU A 1 188 ? 10.461 29.281 -0.815 1 94.69 188 LEU A CA 1
ATOM 1503 C C . LEU A 1 188 ? 11.164 30.078 -1.909 1 94.69 188 LEU A C 1
ATOM 1505 O O . LEU A 1 188 ? 12.289 29.734 -2.301 1 94.69 188 LEU A O 1
ATOM 1509 N N . TRP A 1 189 ? 10.539 31.125 -2.324 1 95.56 189 TRP A N 1
ATOM 1510 C CA . TRP A 1 189 ? 11.039 31.984 -3.387 1 95.56 189 TRP A CA 1
ATOM 1511 C C . TRP A 1 189 ? 12.07 32.969 -2.848 1 95.56 189 TRP A C 1
ATOM 1513 O O . TRP A 1 189 ? 12.727 33.688 -3.619 1 95.56 189 TRP A O 1
ATOM 1523 N N . THR A 1 190 ? 12.227 33.094 -1.629 1 97 190 THR A N 1
ATOM 1524 C CA . THR A 1 190 ? 13.133 34 -0.936 1 97 190 THR A CA 1
ATOM 1525 C C . THR A 1 190 ? 13.508 33.438 0.436 1 97 190 THR A C 1
ATOM 1527 O O . THR A 1 190 ? 13.242 32.281 0.736 1 97 190 THR A O 1
ATOM 1530 N N . THR A 1 191 ? 14.164 34.219 1.268 1 97.31 191 THR A N 1
ATOM 1531 C CA . THR A 1 191 ? 14.508 33.781 2.611 1 97.31 191 THR A CA 1
ATOM 1532 C C . THR A 1 191 ? 13.258 33.594 3.459 1 97.31 191 THR A C 1
ATOM 1534 O O . THR A 1 191 ? 12.234 34.25 3.217 1 97.31 191 THR A O 1
ATOM 1537 N N . PRO A 1 192 ? 13.344 32.812 4.438 1 98.12 192 PRO A N 1
ATOM 1538 C CA . PRO A 1 192 ? 12.18 32.562 5.293 1 98.12 192 PRO A CA 1
ATOM 1539 C C . PRO A 1 192 ? 11.633 33.844 5.93 1 98.12 192 PRO A C 1
ATOM 1541 O O . PRO A 1 192 ? 10.414 34.031 5.992 1 98.12 192 PRO A O 1
ATOM 1544 N N . GLU A 1 193 ? 12.477 34.719 6.406 1 97.94 193 GLU A N 1
ATOM 1545 C CA . GLU A 1 193 ? 12.047 35.969 7.035 1 97.94 193 GLU A CA 1
ATOM 1546 C C . GLU A 1 193 ? 11.242 36.812 6.059 1 97.94 193 GLU A C 1
ATOM 1548 O O . GLU A 1 193 ? 10.156 37.281 6.391 1 97.94 193 GLU A O 1
ATOM 1553 N N . LYS A 1 194 ? 11.82 36.969 4.887 1 97.94 194 LYS A N 1
ATOM 1554 C CA . LYS A 1 194 ? 11.156 37.781 3.877 1 97.94 194 LYS A CA 1
ATOM 1555 C C . LYS A 1 194 ? 9.867 37.156 3.395 1 97.94 194 LYS A C 1
ATOM 1557 O O . LYS A 1 194 ? 8.875 37.844 3.133 1 97.94 194 LYS A O 1
ATOM 1562 N N . ALA A 1 195 ? 9.914 35.844 3.252 1 98.38 195 ALA A N 1
ATOM 1563 C CA . ALA A 1 195 ? 8.719 35.125 2.828 1 98.38 195 ALA A CA 1
ATOM 1564 C C . ALA A 1 195 ? 7.582 35.312 3.826 1 98.38 195 ALA A C 1
ATOM 1566 O O . ALA A 1 195 ? 6.438 35.562 3.436 1 98.38 195 ALA A O 1
ATOM 1567 N N . ALA A 1 196 ? 7.863 35.219 5.125 1 98.44 196 ALA A N 1
ATOM 1568 C CA . ALA A 1 196 ? 6.863 35.406 6.168 1 98.44 196 ALA A CA 1
ATOM 1569 C C . ALA A 1 196 ? 6.277 36.812 6.125 1 98.44 196 ALA A C 1
ATOM 1571 O O . ALA A 1 196 ? 5.059 37 6.227 1 98.44 196 ALA A O 1
ATOM 1572 N N . GLN A 1 197 ? 7.152 37.75 5.949 1 97.94 197 GLN A N 1
ATOM 1573 C CA . GLN A 1 197 ? 6.711 39.156 5.883 1 97.94 197 GLN A CA 1
ATOM 1574 C C . GLN A 1 197 ? 5.836 39.406 4.656 1 97.94 197 GLN A C 1
ATOM 1576 O O . GLN A 1 197 ? 4.801 40.062 4.742 1 97.94 197 GLN A O 1
ATOM 1581 N N . ASP A 1 198 ? 6.297 38.812 3.516 1 97.75 198 ASP A N 1
ATOM 1582 C CA . ASP A 1 198 ? 5.539 38.969 2.275 1 97.75 198 ASP A CA 1
ATOM 1583 C C . ASP A 1 198 ? 4.137 38.375 2.43 1 97.75 198 ASP A C 1
ATOM 1585 O O . ASP A 1 198 ? 3.148 39 2.053 1 97.75 198 ASP A O 1
ATOM 1589 N N . LEU A 1 199 ? 4.047 37.219 2.973 1 98.44 199 LEU A N 1
ATOM 1590 C CA . LEU A 1 199 ? 2.775 36.531 3.125 1 98.44 199 LEU A CA 1
ATOM 1591 C C . LEU A 1 199 ? 1.866 37.25 4.109 1 98.44 199 LEU A C 1
ATOM 1593 O O . LEU A 1 199 ? 0.669 37.406 3.857 1 98.44 199 LEU A O 1
ATOM 1597 N N . MET A 1 200 ? 2.439 37.719 5.238 1 98.25 200 MET A N 1
ATOM 1598 C CA . MET A 1 200 ? 1.636 38.406 6.238 1 98.25 200 MET A CA 1
ATOM 1599 C C . MET A 1 200 ? 1.077 39.719 5.672 1 98.25 200 MET A C 1
ATOM 1601 O O . MET A 1 200 ? -0.073 40.062 5.938 1 98.25 200 MET A O 1
ATOM 1605 N N . ALA A 1 201 ? 1.895 40.438 4.902 1 97.44 201 ALA A N 1
ATOM 1606 C CA . ALA A 1 201 ? 1.449 41.656 4.27 1 97.44 201 ALA A CA 1
ATOM 1607 C C . ALA A 1 201 ? 0.336 41.406 3.264 1 97.44 201 ALA A C 1
ATOM 1609 O O . ALA A 1 201 ? -0.583 42.219 3.115 1 97.44 201 ALA A O 1
ATOM 1610 N N . ARG A 1 202 ? 0.416 40.312 2.656 1 97.69 202 ARG A N 1
ATOM 1611 C CA . ARG A 1 202 ? -0.484 40 1.556 1 97.69 202 ARG A CA 1
ATOM 1612 C C . ARG A 1 202 ? -1.808 39.438 2.076 1 97.69 202 ARG A C 1
ATOM 1614 O O . ARG A 1 202 ? -2.871 39.75 1.542 1 97.69 202 ARG A O 1
ATOM 1621 N N . TYR A 1 203 ? -1.747 38.594 3.092 1 98 203 TYR A N 1
ATOM 1622 C CA . TYR A 1 203 ? -2.928 37.812 3.449 1 98 203 TYR A CA 1
ATOM 1623 C C . TYR A 1 203 ? -3.447 38.219 4.824 1 98 203 TYR A C 1
ATOM 1625 O O . TYR A 1 203 ? -4.559 37.844 5.207 1 98 203 TYR A O 1
ATOM 1633 N N . GLY A 1 204 ? -2.656 38.938 5.59 1 97.25 204 GLY A N 1
ATOM 1634 C CA . GLY A 1 204 ? -3.123 39.5 6.844 1 97.25 204 GLY A CA 1
ATOM 1635 C C . GLY A 1 204 ? -3.24 38.5 7.957 1 97.25 204 GLY A C 1
ATOM 1636 O O . GLY A 1 204 ? -4.09 38.625 8.836 1 97.25 204 GLY A O 1
ATOM 1637 N N . ASN A 1 205 ? -2.43 37.438 7.969 1 98.12 205 ASN A N 1
ATOM 1638 C CA . ASN A 1 205 ? -2.436 36.438 9.023 1 98.12 205 ASN A CA 1
ATOM 1639 C C . ASN A 1 205 ? -2.018 37.031 10.367 1 98.12 205 ASN A C 1
ATOM 1641 O O . ASN A 1 205 ? -1.214 37.969 10.414 1 98.12 205 ASN A O 1
ATOM 1645 N N . LYS A 1 206 ? -2.531 36.469 11.445 1 97.88 206 LYS A N 1
ATOM 1646 C CA . LYS A 1 206 ? -2.113 36.906 12.781 1 97.88 206 LYS A CA 1
ATOM 1647 C C . LYS A 1 206 ? -0.711 36.375 13.102 1 97.88 206 LYS A C 1
ATOM 1649 O O . LYS A 1 206 ? 0.038 37.031 13.836 1 97.88 206 LYS A O 1
ATOM 1654 N N . MET A 1 207 ? -0.441 35.188 12.586 1 98.12 207 MET A N 1
ATOM 1655 C CA . MET A 1 207 ? 0.826 34.531 12.875 1 98.12 207 MET A CA 1
ATOM 1656 C C . MET A 1 207 ? 1.236 33.625 11.719 1 98.12 207 MET A C 1
ATOM 1658 O O . MET A 1 207 ? 0.386 33 11.086 1 98.12 207 MET A O 1
ATOM 1662 N N . ILE A 1 208 ? 2.516 33.594 11.484 1 98.75 208 ILE A N 1
ATOM 1663 C CA . ILE A 1 208 ? 3.088 32.688 10.492 1 98.75 208 ILE A CA 1
ATOM 1664 C C . ILE A 1 208 ? 4.266 31.938 11.102 1 98.75 208 ILE A C 1
ATOM 1666 O O . ILE A 1 208 ? 5.117 32.531 11.766 1 98.75 208 ILE A O 1
ATOM 1670 N N . VAL A 1 209 ? 4.246 30.656 11 1 98.81 209 VAL A N 1
ATOM 1671 C CA . VAL A 1 209 ? 5.355 29.812 11.422 1 98.81 209 VAL A CA 1
ATOM 1672 C C . VAL A 1 209 ? 5.93 29.062 10.219 1 98.81 209 VAL A C 1
ATOM 1674 O O . VAL A 1 209 ? 5.184 28.469 9.438 1 98.81 209 VAL A O 1
ATOM 1677 N N . ILE A 1 210 ? 7.242 29.0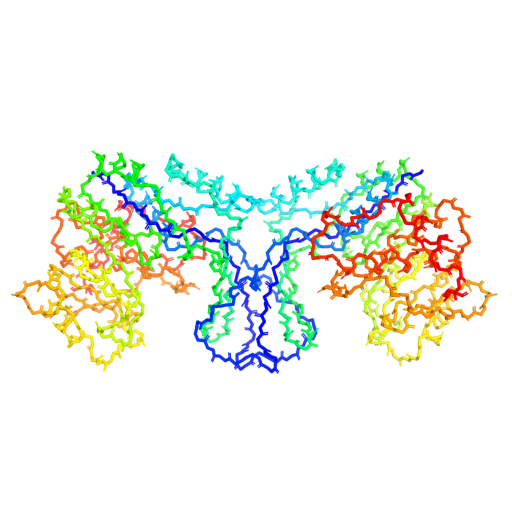94 10.039 1 98.31 210 ILE A N 1
ATOM 1678 C CA . ILE A 1 210 ? 7.93 28.391 8.969 1 98.31 210 ILE A CA 1
ATOM 1679 C C . ILE A 1 210 ? 8.859 27.328 9.562 1 98.31 210 ILE A C 1
ATOM 1681 O O . ILE A 1 210 ? 9.82 27.672 10.266 1 98.31 210 ILE A O 1
ATOM 1685 N N . GLY A 1 211 ? 8.523 26.078 9.289 1 96.56 211 GLY A N 1
ATOM 1686 C CA . GLY A 1 211 ? 9.445 25 9.648 1 96.56 211 GLY A CA 1
ATOM 1687 C C . GLY A 1 211 ? 10.672 24.953 8.758 1 96.56 211 GLY A C 1
ATOM 1688 O O . GLY A 1 211 ? 10.562 25.047 7.535 1 96.56 211 GLY A O 1
ATOM 1689 N N . GLN A 1 212 ? 11.812 24.703 9.414 1 95.25 212 GLN A N 1
ATOM 1690 C CA . GLN A 1 212 ? 13.062 24.734 8.664 1 95.25 212 GLN A CA 1
ATOM 1691 C C . GLN A 1 212 ? 13.898 23.484 8.922 1 95.25 212 GLN A C 1
ATOM 1693 O O . GLN A 1 212 ? 15.125 23.547 8.938 1 95.25 212 GLN A O 1
ATOM 1698 N N . GLY A 1 213 ? 13.273 22.406 9.219 1 89.12 213 GLY A N 1
ATOM 1699 C CA . GLY A 1 213 ? 13.977 21.156 9.445 1 89.12 213 GLY A CA 1
ATOM 1700 C C . GLY A 1 213 ? 15.055 21.266 10.5 1 89.12 213 GLY A C 1
ATOM 1701 O O . GLY A 1 213 ? 14.781 21.656 11.633 1 89.12 213 GLY A O 1
ATOM 1702 N N . GLU A 1 214 ? 16.312 20.906 10.062 1 88 214 GLU A N 1
ATOM 1703 C CA . GLU A 1 214 ? 17.438 20.906 10.992 1 88 214 GLU A CA 1
ATOM 1704 C C . GLU A 1 214 ? 17.828 22.328 11.406 1 88 214 GLU A C 1
ATOM 1706 O O . GLU A 1 214 ? 18.594 22.516 12.352 1 88 214 GLU A O 1
ATOM 1711 N N . ARG A 1 215 ? 17.297 23.297 10.758 1 93.56 215 ARG A N 1
ATOM 1712 C CA . ARG A 1 215 ? 17.594 24.688 11.078 1 93.56 215 ARG A CA 1
ATOM 1713 C C . ARG A 1 215 ? 16.578 25.25 12.055 1 93.56 215 ARG A C 1
ATOM 1715 O O . ARG A 1 215 ? 16.688 26.406 12.477 1 93.56 215 ARG A O 1
ATOM 1722 N N . GLY A 1 216 ? 15.562 24.453 12.406 1 95.5 216 GLY A N 1
ATOM 1723 C CA . GLY A 1 216 ? 14.578 24.875 13.391 1 95.5 216 GLY A CA 1
ATOM 1724 C C . GLY A 1 216 ? 13.305 25.422 12.773 1 95.5 216 GLY A C 1
ATOM 1725 O O . GLY A 1 216 ? 12.695 24.766 11.93 1 95.5 216 GLY A O 1
ATOM 1726 N N . ALA A 1 217 ? 12.859 26.609 13.367 1 97.88 217 ALA A N 1
ATOM 1727 C CA . ALA A 1 217 ? 11.609 27.203 12.906 1 97.88 217 ALA A CA 1
ATOM 1728 C C . ALA A 1 217 ? 11.633 28.719 13.086 1 97.88 217 ALA A C 1
ATOM 1730 O O . ALA A 1 217 ? 12.383 29.25 13.906 1 97.88 217 ALA A O 1
ATOM 1731 N N . LEU A 1 218 ? 10.906 29.375 12.281 1 98.5 218 LEU A N 1
ATOM 1732 C CA . LEU A 1 218 ? 10.742 30.828 12.312 1 98.5 218 LEU A CA 1
ATOM 1733 C C . LEU A 1 218 ? 9.312 31.203 12.672 1 98.5 218 LEU A C 1
ATOM 1735 O O . LEU A 1 218 ? 8.359 30.609 12.156 1 98.5 218 LEU A O 1
ATOM 1739 N N . LEU A 1 219 ? 9.172 32.125 13.625 1 98.69 219 LEU A N 1
ATOM 1740 C CA . LEU A 1 219 ? 7.875 32.656 14.07 1 98.69 219 LEU A CA 1
ATOM 1741 C C . LEU A 1 219 ? 7.734 34.125 13.75 1 98.69 219 LEU A C 1
ATOM 1743 O O . LEU A 1 219 ? 8.633 34.938 14.047 1 98.69 219 LEU A O 1
ATOM 1747 N N . LEU A 1 220 ? 6.656 34.531 13.086 1 98.69 220 LEU A N 1
ATOM 1748 C CA . LEU A 1 220 ? 6.32 35.938 12.859 1 98.69 220 LEU A CA 1
ATOM 1749 C C . LEU A 1 220 ? 4.91 36.219 13.352 1 98.69 220 LEU A C 1
ATOM 1751 O O . LEU A 1 220 ? 3.941 35.625 12.875 1 98.69 220 LEU A O 1
ATOM 1755 N N . GLU A 1 221 ? 4.793 37.062 14.336 1 98.06 221 GLU A N 1
ATOM 1756 C CA . GLU A 1 221 ? 3.514 37.594 14.781 1 98.06 221 GLU A CA 1
ATOM 1757 C C . GLU A 1 221 ? 3.225 38.938 14.117 1 98.06 221 GLU A C 1
ATOM 1759 O O . GLU A 1 221 ? 4.148 39.688 13.75 1 98.06 221 GLU A O 1
ATOM 1764 N N . GLN A 1 222 ? 1.958 39.188 13.992 1 95.12 222 GLN A N 1
ATOM 1765 C CA . GLN A 1 222 ? 1.593 40.469 13.43 1 95.12 222 GLN A CA 1
ATOM 1766 C C . GLN A 1 222 ? 2.229 41.625 14.227 1 95.12 222 GLN A C 1
ATOM 1768 O O . GLN A 1 222 ? 2.258 41.594 15.453 1 95.12 222 GLN A O 1
ATOM 1773 N N . HIS A 1 223 ? 2.846 42.531 13.539 1 92 223 HIS A N 1
ATOM 1774 C CA . HIS A 1 223 ? 3.428 43.75 14.078 1 92 223 HIS A CA 1
ATOM 1775 C C . HIS A 1 223 ? 4.637 43.438 14.961 1 92 223 HIS A C 1
ATOM 1777 O O . HIS A 1 223 ? 4.914 44.156 15.922 1 92 223 HIS A O 1
ATOM 1783 N N . SER A 1 224 ? 5.242 42.375 14.773 1 94.94 224 SER A N 1
ATOM 1784 C CA . SER A 1 224 ? 6.449 41.969 15.492 1 94.94 224 SER A CA 1
ATOM 1785 C C . SER A 1 224 ? 7.574 41.625 14.531 1 94.94 224 SER A C 1
ATOM 1787 O O . SER A 1 224 ? 7.395 41.656 13.312 1 94.94 224 SER A O 1
ATOM 1789 N N . ARG A 1 225 ? 8.734 41.438 15.102 1 95.62 225 ARG A N 1
ATOM 1790 C CA . ARG A 1 225 ? 9.875 40.938 14.328 1 95.62 225 ARG A CA 1
ATOM 1791 C C . ARG A 1 225 ? 9.914 39.438 14.289 1 95.62 225 ARG A C 1
ATOM 1793 O O . ARG A 1 225 ? 9.461 38.75 15.234 1 95.62 225 ARG A O 1
ATOM 1800 N N . PRO A 1 226 ? 10.445 38.938 13.125 1 97.69 226 PRO A N 1
ATOM 1801 C CA . PRO A 1 226 ? 10.594 37.469 13.07 1 97.69 226 PRO A CA 1
ATOM 1802 C C . PRO A 1 226 ? 11.531 36.938 14.148 1 97.69 226 PRO A C 1
ATOM 1804 O O . PRO A 1 226 ? 12.547 37.562 14.461 1 97.69 226 PRO A O 1
ATOM 1807 N N . VAL A 1 227 ? 11.156 35.812 14.719 1 97.75 227 VAL A N 1
ATOM 1808 C CA . VAL A 1 227 ? 11.992 35.156 15.711 1 97.75 227 VAL A CA 1
ATOM 1809 C C . VAL A 1 227 ? 12.43 33.781 15.172 1 97.75 227 VAL A C 1
ATOM 1811 O O . VAL A 1 227 ? 11.602 32.969 14.773 1 97.75 227 VAL A O 1
ATOM 1814 N N . GLN A 1 228 ? 13.711 33.562 15.172 1 97.5 228 GLN A N 1
ATOM 1815 C CA . GLN A 1 228 ? 14.281 32.312 14.758 1 97.5 228 GLN A CA 1
ATOM 1816 C C . GLN A 1 228 ? 14.594 31.422 15.961 1 97.5 228 GLN A C 1
ATOM 1818 O O . GLN A 1 228 ? 15.25 31.859 16.906 1 97.5 228 GLN A O 1
ATOM 1823 N N . LEU A 1 229 ? 14.109 30.234 15.93 1 96.38 229 LEU A N 1
ATOM 1824 C CA . LEU A 1 229 ? 14.438 29.25 16.953 1 96.38 229 LEU A CA 1
ATOM 1825 C C . LEU A 1 229 ? 15.258 28.109 16.375 1 96.38 229 LEU A C 1
ATOM 1827 O O . LEU A 1 229 ? 14.891 27.547 15.344 1 96.38 229 LEU A O 1
ATOM 1831 N N . PRO A 1 230 ? 16.344 27.75 17.016 1 94.62 230 PRO A N 1
ATOM 1832 C CA . PRO A 1 230 ? 17.125 26.609 16.531 1 94.62 230 PRO A CA 1
ATOM 1833 C C . PRO A 1 230 ? 16.422 25.281 16.75 1 94.62 230 PRO A C 1
ATOM 1835 O O . PRO A 1 230 ? 15.57 25.172 17.641 1 94.62 230 PRO A O 1
ATOM 1838 N N . ALA A 1 231 ? 16.844 24.312 15.93 1 91.12 231 ALA A N 1
ATOM 1839 C CA . ALA A 1 231 ? 16.266 22.969 16.062 1 91.12 231 ALA A CA 1
ATOM 1840 C C . ALA A 1 231 ? 16.625 22.359 17.406 1 91.12 231 ALA A C 1
ATOM 1842 O O . ALA A 1 231 ? 17.703 22.609 17.953 1 91.12 231 ALA A O 1
ATOM 1843 N N . ILE A 1 232 ? 15.734 21.609 17.922 1 85.44 232 ILE A N 1
ATOM 1844 C CA . ILE A 1 232 ? 15.938 20.859 19.172 1 85.44 232 ILE A CA 1
ATOM 1845 C C . ILE A 1 232 ? 16.141 19.375 18.859 1 85.44 232 ILE A C 1
ATOM 1847 O O . ILE A 1 232 ? 15.422 18.812 18.031 1 85.44 232 ILE A O 1
ATOM 1851 N N . LYS A 1 233 ? 17.078 18.719 19.469 1 81.56 233 LYS A N 1
ATOM 1852 C CA . LYS A 1 233 ? 17.359 17.297 19.297 1 81.56 233 LYS A CA 1
ATOM 1853 C C . LYS A 1 233 ? 17.016 16.516 20.562 1 81.56 233 LYS A C 1
ATOM 1855 O O . LYS A 1 233 ? 17.562 16.781 21.625 1 81.56 233 LYS A O 1
ATOM 1860 N N . THR A 1 234 ? 16.125 15.672 20.5 1 80.5 234 THR A N 1
ATOM 1861 C CA . THR A 1 234 ? 15.719 14.883 21.656 1 80.5 234 THR A CA 1
ATOM 1862 C C . THR A 1 234 ? 16.25 13.453 21.562 1 80.5 234 THR A C 1
ATOM 1864 O O . THR A 1 234 ? 16.75 12.898 22.531 1 80.5 234 THR A O 1
ATOM 1867 N N . ARG A 1 235 ? 16.062 12.789 20.406 1 79.19 235 ARG A N 1
ATOM 1868 C CA . ARG A 1 235 ? 16.484 11.414 20.156 1 79.19 235 ARG A CA 1
ATOM 1869 C C . ARG A 1 235 ? 16.969 11.234 18.734 1 79.19 235 ARG A C 1
ATOM 1871 O O . ARG A 1 235 ? 16.797 12.133 17.891 1 79.19 235 ARG A O 1
ATOM 1878 N N . PRO A 1 236 ? 17.672 10.07 18.5 1 77.94 236 PRO A N 1
ATOM 1879 C CA . PRO A 1 236 ? 18.094 9.812 17.125 1 77.94 236 PRO A CA 1
ATOM 1880 C C . PRO A 1 236 ? 16.922 9.773 16.141 1 77.94 236 PRO A C 1
ATOM 1882 O O . PRO A 1 236 ? 15.852 9.258 16.484 1 77.94 236 PRO A O 1
ATOM 1885 N N . ILE A 1 237 ? 17.156 10.305 15.008 1 75.5 237 ILE A N 1
ATOM 1886 C CA . ILE A 1 237 ? 16.125 10.422 13.992 1 75.5 237 ILE A CA 1
ATOM 1887 C C . ILE A 1 237 ? 15.875 9.062 13.336 1 75.5 237 ILE A C 1
ATOM 1889 O O . ILE A 1 237 ? 16.812 8.391 12.914 1 75.5 237 ILE A O 1
ATOM 1893 N N . VAL A 1 238 ? 14.672 8.672 13.32 1 71.94 238 VAL A N 1
ATOM 1894 C CA . VAL A 1 238 ? 14.266 7.441 12.648 1 71.94 238 VAL A CA 1
ATOM 1895 C C . VAL A 1 238 ? 13.547 7.777 11.352 1 71.94 238 VAL A C 1
ATOM 1897 O O . VAL A 1 238 ? 13.828 7.184 10.305 1 71.94 238 VAL A O 1
ATOM 1900 N N . SER A 1 239 ? 12.633 8.656 11.383 1 73.81 239 SER A N 1
ATOM 1901 C CA . SER A 1 239 ? 11.891 9.102 10.203 1 73.81 239 SER A CA 1
ATOM 1902 C C . SER A 1 239 ? 11.398 10.531 10.367 1 73.81 239 SER A C 1
ATOM 1904 O O . SER A 1 239 ? 10.836 10.891 11.406 1 73.81 239 SER A O 1
ATOM 1906 N N . THR A 1 240 ? 11.539 11.219 9.32 1 73.88 240 THR A N 1
ATOM 1907 C CA . THR A 1 240 ? 11.133 12.617 9.414 1 73.88 240 THR A CA 1
ATOM 1908 C C . THR A 1 240 ? 9.727 12.805 8.859 1 73.88 240 THR A C 1
ATOM 1910 O O . THR A 1 240 ? 9.211 13.922 8.836 1 73.88 240 THR A O 1
ATOM 1913 N N . ILE A 1 241 ? 9.125 11.703 8.414 1 72.12 241 ILE A N 1
ATOM 1914 C CA . ILE A 1 241 ? 7.77 11.773 7.879 1 72.12 241 ILE A CA 1
ATOM 1915 C C . ILE A 1 241 ? 6.805 12.211 8.984 1 72.12 241 ILE A C 1
ATOM 1917 O O . ILE A 1 241 ? 6.805 11.641 10.07 1 72.12 241 ILE A O 1
ATOM 1921 N N . GLY A 1 242 ? 6.102 13.297 8.758 1 80.62 242 GLY A N 1
ATOM 1922 C CA . GLY A 1 242 ? 5.09 13.766 9.695 1 80.62 242 GLY A CA 1
ATOM 1923 C C . GLY A 1 242 ? 5.621 14.781 10.695 1 80.62 242 GLY A C 1
ATOM 1924 O O . GLY A 1 242 ? 4.891 15.227 11.578 1 80.62 242 GLY A O 1
ATOM 1925 N N . ALA A 1 243 ? 6.918 15.133 10.594 1 85.88 243 ALA A N 1
ATOM 1926 C CA . ALA A 1 243 ? 7.512 16.094 11.523 1 85.88 243 ALA A CA 1
ATOM 1927 C C . ALA A 1 243 ? 6.793 17.438 11.461 1 85.88 243 ALA A C 1
ATOM 1929 O O . ALA A 1 243 ? 6.504 18.031 12.5 1 85.88 243 ALA A O 1
ATOM 1930 N N . GLY A 1 244 ? 6.527 17.828 10.25 1 92.25 244 GLY A N 1
ATOM 1931 C CA . GLY A 1 244 ? 5.812 19.094 10.078 1 92.25 244 GLY A CA 1
ATOM 1932 C C . GLY A 1 244 ? 4.418 19.062 10.672 1 92.25 244 GLY A C 1
ATOM 1933 O O . GLY A 1 244 ? 4.004 20.016 11.328 1 92.25 244 GLY A O 1
ATOM 1934 N N . ASP A 1 245 ? 3.705 17.984 10.5 1 94.62 245 ASP A N 1
ATOM 1935 C CA . ASP A 1 245 ? 2.359 17.844 11.047 1 94.62 245 ASP A CA 1
ATOM 1936 C C . ASP A 1 245 ? 2.385 17.844 12.578 1 94.62 245 ASP A C 1
ATOM 1938 O O . ASP A 1 245 ? 1.497 18.406 13.219 1 94.62 245 ASP A O 1
ATOM 1942 N N . ALA A 1 246 ? 3.422 17.203 13.109 1 93.38 246 ALA A N 1
ATOM 1943 C CA . ALA A 1 246 ? 3.572 17.156 14.562 1 93.38 246 ALA A CA 1
ATOM 1944 C C . ALA A 1 246 ? 3.852 18.547 15.133 1 93.38 246 ALA A C 1
ATOM 1946 O O . ALA A 1 246 ? 3.273 18.922 16.141 1 93.38 246 ALA A O 1
ATOM 1947 N N . LEU A 1 247 ? 4.746 19.234 14.484 1 95.31 247 LEU A N 1
ATOM 1948 C CA . LEU A 1 247 ? 5.055 20.609 14.875 1 95.31 247 LEU A CA 1
ATOM 1949 C C . LEU A 1 247 ? 3.799 21.469 14.859 1 95.31 247 LEU A C 1
ATOM 1951 O O . LEU A 1 247 ? 3.508 22.172 15.836 1 95.31 247 LEU A O 1
ATOM 1955 N N . PHE A 1 248 ? 3.088 21.359 13.82 1 97.88 248 PHE A N 1
ATOM 1956 C CA . PHE A 1 248 ? 1.87 22.125 13.586 1 97.88 248 PHE A CA 1
ATOM 1957 C C . PHE A 1 248 ? 0.812 21.797 14.625 1 97.88 248 PHE A C 1
ATOM 1959 O O . PHE A 1 248 ? 0.304 22.703 15.305 1 97.88 248 PHE A O 1
ATOM 1966 N N . ALA A 1 249 ? 0.531 20.562 14.844 1 97.19 249 ALA A N 1
ATOM 1967 C CA . ALA A 1 249 ? -0.485 20.094 15.781 1 97.19 249 ALA A CA 1
ATOM 1968 C C . ALA A 1 249 ? -0.14 20.516 17.203 1 97.19 249 ALA A C 1
ATOM 1970 O O . ALA A 1 249 ? -0.999 21.016 17.938 1 97.19 249 ALA A O 1
ATOM 1971 N N . SER A 1 250 ? 1.091 20.328 17.562 1 95.31 250 SER A N 1
ATOM 1972 C CA . SER A 1 250 ? 1.525 20.641 18.922 1 95.31 250 SER A CA 1
ATOM 1973 C C . SER A 1 250 ? 1.481 22.141 19.172 1 95.31 250 SER A C 1
ATOM 1975 O O . SER A 1 250 ? 1.088 22.578 20.266 1 95.31 250 SER A O 1
ATOM 1977 N N . PHE A 1 251 ? 1.865 22.938 18.219 1 97.19 251 PHE A N 1
ATOM 1978 C CA . PHE A 1 251 ? 1.752 24.375 18.359 1 97.19 251 PHE A CA 1
ATOM 1979 C C . PHE A 1 251 ? 0.317 24.781 18.672 1 97.19 251 PHE A C 1
ATOM 1981 O O . PHE A 1 251 ? 0.07 25.547 19.609 1 97.19 251 PHE A O 1
ATOM 1988 N N . ILE A 1 252 ? -0.583 24.266 17.875 1 97.5 252 ILE A N 1
ATOM 1989 C CA . ILE A 1 252 ? -1.997 24.594 18.031 1 97.5 252 ILE A CA 1
ATOM 1990 C C . ILE A 1 252 ? -2.467 24.203 19.422 1 97.5 252 ILE A C 1
ATOM 1992 O O . ILE A 1 252 ? -3.152 24.984 20.094 1 97.5 252 ILE A O 1
ATOM 1996 N N . ASN A 1 253 ? -2.092 23.047 19.859 1 94.94 253 ASN A N 1
ATOM 1997 C CA . ASN A 1 253 ? -2.484 22.547 21.172 1 94.94 253 ASN A CA 1
ATOM 1998 C C . ASN A 1 253 ? -2.129 23.531 22.281 1 94.94 253 ASN A C 1
ATOM 2000 O O . ASN A 1 253 ? -2.994 23.938 23.047 1 94.94 253 ASN A O 1
ATOM 2004 N N . PHE A 1 254 ? -0.919 23.984 22.328 1 94.19 254 PHE A N 1
ATOM 2005 C CA . PHE A 1 254 ? -0.445 24.844 23.391 1 94.19 254 PHE A CA 1
ATOM 2006 C C . PHE A 1 254 ? -0.954 26.266 23.203 1 94.19 254 PHE A C 1
ATOM 2008 O O . PHE A 1 254 ? -1.295 26.938 24.188 1 94.19 254 PHE A O 1
ATOM 2015 N N . TYR A 1 255 ? -1.05 26.688 21.969 1 96.19 255 TYR A N 1
ATOM 2016 C CA . TYR A 1 255 ? -1.542 28.031 21.688 1 96.19 255 TYR A CA 1
ATOM 2017 C C . TYR A 1 255 ? -2.984 28.188 22.141 1 96.19 255 TYR A C 1
ATOM 2019 O O . TYR A 1 255 ? -3.33 29.188 22.781 1 96.19 255 TYR A O 1
ATOM 2027 N N . ILE A 1 256 ? -3.779 27.234 21.891 1 94.44 256 ILE A N 1
ATOM 2028 C CA . ILE A 1 256 ? -5.191 27.281 22.25 1 94.44 256 ILE A CA 1
ATOM 2029 C C . ILE A 1 256 ? -5.344 27.203 23.766 1 94.44 256 ILE A C 1
ATOM 2031 O O . ILE A 1 256 ? -6.309 27.719 24.328 1 94.44 256 ILE A O 1
ATOM 2035 N N . ASP A 1 257 ? -4.379 26.625 24.406 1 92.44 257 ASP A N 1
ATOM 2036 C CA . ASP A 1 257 ? -4.391 26.516 25.859 1 92.44 257 ASP A CA 1
ATOM 2037 C C . ASP A 1 257 ? -3.947 27.812 26.516 1 92.44 257 ASP A C 1
ATOM 2039 O O . ASP A 1 257 ? -3.932 27.938 27.734 1 92.44 257 ASP A O 1
ATOM 2043 N N . GLY A 1 258 ? -3.461 28.703 25.734 1 94 258 GLY A N 1
ATOM 2044 C CA . GLY A 1 258 ? -3.205 30.031 26.266 1 94 258 GLY A CA 1
ATOM 2045 C C . GLY A 1 258 ? -1.728 30.359 26.375 1 94 258 GLY A C 1
ATOM 2046 O O . GLY A 1 258 ? -1.357 31.438 26.828 1 94 258 GLY A O 1
ATOM 2047 N N . PHE A 1 259 ? -0.857 29.516 25.969 1 93.31 259 PHE A N 1
ATOM 2048 C CA . PHE A 1 259 ? 0.568 29.828 25.969 1 93.31 259 PHE A CA 1
ATOM 2049 C C . PHE A 1 259 ? 0.888 30.891 24.938 1 93.31 259 PHE A C 1
ATOM 2051 O O . PHE A 1 259 ? 0.158 31.062 23.953 1 93.31 259 PHE A O 1
ATOM 2058 N N . SER A 1 260 ? 1.979 31.625 25.203 1 96.38 260 SER A N 1
ATOM 2059 C CA . SER A 1 260 ? 2.432 32.594 24.203 1 96.38 260 SER A CA 1
ATOM 2060 C C . SER A 1 260 ? 2.854 31.875 22.922 1 96.38 260 SER A C 1
ATOM 2062 O O . SER A 1 260 ? 3.184 30.688 22.938 1 96.38 260 SER A O 1
ATOM 2064 N N . PRO A 1 261 ? 2.816 32.562 21.781 1 97.31 261 PRO A N 1
ATOM 2065 C CA . PRO A 1 261 ? 3.254 31.953 20.531 1 97.31 261 PRO A CA 1
ATOM 2066 C C . PRO A 1 261 ? 4.66 31.375 20.625 1 97.31 261 PRO A C 1
ATOM 2068 O O . PRO A 1 261 ? 4.902 30.266 20.156 1 97.31 261 PRO A O 1
ATOM 2071 N N . LEU A 1 262 ? 5.488 32.094 21.281 1 96.19 262 LEU A N 1
ATOM 2072 C CA . LEU A 1 262 ? 6.871 31.656 21.406 1 96.19 262 LEU A CA 1
ATOM 2073 C C . LEU A 1 262 ? 6.957 30.375 22.234 1 96.19 262 LEU A C 1
ATOM 2075 O O . LEU A 1 262 ? 7.633 29.422 21.844 1 96.19 262 LEU A O 1
ATOM 2079 N N . GLU A 1 263 ? 6.309 30.359 23.391 1 94.12 263 GLU A N 1
ATOM 2080 C CA . GLU A 1 263 ? 6.312 29.172 24.25 1 94.12 263 GLU A CA 1
ATOM 2081 C C . GLU A 1 263 ? 5.637 27.984 23.562 1 94.12 263 GLU A C 1
ATOM 2083 O O . GLU A 1 263 ? 6.074 26.844 23.719 1 94.12 263 GLU A O 1
ATOM 2088 N N . SER A 1 264 ? 4.555 28.281 22.812 1 96 264 SER A N 1
ATOM 2089 C CA . SER A 1 264 ? 3.873 27.234 22.062 1 96 264 SER A CA 1
ATOM 2090 C C . SER A 1 264 ? 4.805 26.594 21.031 1 96 264 SER A C 1
ATOM 2092 O O . SER A 1 264 ? 4.836 25.375 20.891 1 96 264 SER A O 1
ATOM 2094 N N . LEU A 1 265 ? 5.586 27.375 20.375 1 96.94 265 LEU A N 1
ATOM 2095 C CA . LEU A 1 265 ? 6.48 26.891 19.344 1 96.94 265 LEU A CA 1
ATOM 2096 C C . LEU A 1 265 ? 7.625 26.078 19.953 1 96.94 265 LEU A C 1
ATOM 2098 O O . LEU A 1 265 ? 8.008 25.047 19.406 1 96.94 265 LEU A O 1
ATOM 2102 N N . LYS A 1 266 ? 8.133 26.547 21.062 1 93.69 266 LYS A N 1
ATOM 2103 C CA . LYS A 1 266 ? 9.195 25.812 21.75 1 93.69 266 LYS A CA 1
ATOM 2104 C C . LYS A 1 266 ? 8.734 24.406 22.125 1 93.69 266 LYS A C 1
ATOM 2106 O O . LYS A 1 266 ? 9.43 23.422 21.875 1 93.69 266 LYS A O 1
ATOM 2111 N N . ARG A 1 267 ? 7.598 24.359 22.719 1 91.94 267 ARG A N 1
ATOM 2112 C CA . ARG A 1 267 ? 7.039 23.078 23.125 1 91.94 267 ARG A CA 1
ATOM 2113 C C . ARG A 1 267 ? 6.758 22.203 21.906 1 91.94 267 ARG A C 1
ATOM 2115 O O . ARG A 1 267 ? 6.977 20.984 21.953 1 91.94 267 ARG A O 1
ATOM 2122 N N . ALA A 1 268 ? 6.254 22.828 20.828 1 95.44 268 ALA A N 1
ATOM 2123 C CA . ALA A 1 268 ? 5.957 22.109 19.578 1 95.44 268 ALA A CA 1
ATOM 2124 C C . ALA A 1 268 ? 7.223 21.5 18.984 1 95.44 268 ALA A C 1
ATOM 2126 O O . ALA A 1 268 ? 7.199 20.375 18.484 1 95.44 268 ALA A O 1
ATOM 2127 N N . MET A 1 269 ? 8.305 22.188 19.062 1 93.44 269 MET A N 1
ATOM 2128 C CA . MET A 1 269 ? 9.578 21.719 18.516 1 93.44 269 MET A CA 1
ATOM 2129 C C . MET A 1 269 ? 10.078 20.5 19.281 1 93.44 269 MET A C 1
ATOM 2131 O O . MET A 1 269 ? 10.625 19.562 18.688 1 93.44 269 MET A O 1
ATOM 2135 N N . VAL A 1 270 ? 9.859 20.484 20.562 1 88.88 270 VAL A N 1
ATOM 2136 C CA . VAL A 1 270 ? 10.234 19.328 21.391 1 88.88 270 VAL A CA 1
ATOM 2137 C C . VAL A 1 270 ? 9.398 18.125 20.984 1 88.88 270 VAL A C 1
ATOM 2139 O O . VAL A 1 270 ? 9.93 17.016 20.812 1 88.88 270 VAL A O 1
ATOM 2142 N N . PHE A 1 271 ? 8.141 18.375 20.875 1 89.69 271 PHE A N 1
ATOM 2143 C CA . PHE A 1 271 ? 7.23 17.297 20.5 1 89.69 271 PHE A CA 1
ATOM 2144 C C . PHE A 1 271 ? 7.598 16.734 19.125 1 89.69 271 PHE A C 1
ATOM 2146 O O . PHE A 1 271 ? 7.641 15.523 18.953 1 89.69 271 PHE A O 1
ATOM 2153 N N . ALA A 1 272 ? 7.848 17.609 18.141 1 90.31 272 ALA A N 1
ATOM 2154 C CA . ALA A 1 272 ? 8.195 17.188 16.781 1 90.31 272 ALA A CA 1
ATOM 2155 C C . ALA A 1 272 ? 9.5 16.391 16.766 1 90.31 272 ALA A C 1
ATOM 2157 O O . ALA A 1 272 ? 9.602 15.359 16.094 1 90.31 272 ALA A O 1
ATOM 2158 N N . SER A 1 273 ? 10.422 16.828 17.516 1 86.81 273 SER A N 1
ATOM 2159 C CA . SER A 1 273 ? 11.703 16.141 17.625 1 86.81 273 SER A CA 1
ATOM 2160 C C . SER A 1 273 ? 11.531 14.742 18.219 1 86.81 273 SER A C 1
ATOM 2162 O O . SER A 1 273 ? 12.164 13.789 17.766 1 86.81 273 SER A O 1
ATOM 2164 N N . TRP A 1 274 ? 10.727 14.672 19.172 1 83.31 274 TRP A N 1
ATOM 2165 C CA . TRP A 1 274 ? 10.469 13.383 19.812 1 83.31 274 TRP A CA 1
ATOM 2166 C C . TRP A 1 274 ? 9.766 12.43 18.859 1 83.31 274 TRP A C 1
ATOM 2168 O O . TRP A 1 274 ? 10.094 11.242 18.797 1 83.31 274 TRP A O 1
ATOM 2178 N N . LYS A 1 275 ? 8.82 12.93 18.141 1 81.69 275 LYS A N 1
ATOM 2179 C CA . LYS A 1 275 ? 7.984 12.148 17.219 1 81.69 275 LYS A CA 1
ATOM 2180 C C . LYS A 1 275 ? 8.828 11.5 16.125 1 81.69 275 LYS A C 1
ATOM 2182 O O . LYS A 1 275 ? 8.578 10.352 15.742 1 81.69 275 LYS A O 1
ATOM 2187 N N . ILE A 1 276 ? 9.883 12.125 15.672 1 77.12 276 ILE A N 1
ATOM 2188 C CA . ILE A 1 276 ? 10.641 11.625 14.523 1 77.12 276 ILE A CA 1
ATOM 2189 C C . ILE A 1 276 ? 11.688 10.625 14.992 1 77.12 276 ILE A C 1
ATOM 2191 O O . ILE A 1 276 ? 12.367 10 14.18 1 77.12 276 ILE A O 1
ATOM 2195 N N . GLY A 1 277 ? 11.812 10.453 16.281 1 72.75 277 GLY A N 1
ATOM 2196 C CA . GLY A 1 277 ? 12.719 9.453 16.828 1 72.75 277 GLY A CA 1
ATOM 2197 C C . GLY A 1 277 ? 12.062 8.109 17.047 1 72.75 277 GLY A C 1
ATOM 2198 O O . GLY A 1 277 ? 12.672 7.199 17.625 1 72.75 277 GLY A O 1
ATOM 2199 N N . THR A 1 278 ? 10.836 7.977 16.719 1 62.72 278 THR A N 1
ATOM 2200 C CA . THR A 1 278 ? 10.141 6.707 16.891 1 62.72 278 THR A CA 1
ATOM 2201 C C . THR A 1 278 ? 9.734 6.125 15.547 1 62.72 278 THR A C 1
ATOM 2203 O O . THR A 1 278 ? 9.43 6.871 14.609 1 62.72 278 THR A O 1
ATOM 2206 N N . ALA A 1 279 ? 10.031 4.875 15.281 1 52.47 279 ALA A N 1
ATOM 2207 C CA . ALA A 1 279 ? 9.633 4.23 14.031 1 52.47 279 ALA A CA 1
ATOM 2208 C C . ALA A 1 279 ? 8.117 4.18 13.898 1 52.47 279 ALA A C 1
ATOM 2210 O O . ALA A 1 279 ? 7.582 4.152 12.789 1 52.47 279 ALA A O 1
ATOM 2211 N N . GLY A 1 280 ? 7.34 3.914 15.055 1 46 280 GLY A N 1
ATOM 2212 C CA . GLY A 1 280 ? 5.914 3.668 14.883 1 46 280 GLY A CA 1
ATOM 2213 C C . GLY A 1 280 ? 5.043 4.684 15.602 1 46 280 GLY A C 1
ATOM 2214 O O . GLY A 1 280 ? 5.488 5.328 16.547 1 46 280 GLY A O 1
ATOM 2215 N N . ALA A 1 281 ? 4.062 5.285 14.875 1 40.19 281 ALA A N 1
ATOM 2216 C CA . ALA A 1 281 ? 3.084 6.246 15.375 1 40.19 281 ALA A CA 1
ATOM 2217 C C . ALA A 1 281 ? 2.76 5.977 16.844 1 40.19 281 ALA A C 1
ATOM 2219 O O . ALA A 1 281 ? 2.602 6.914 17.625 1 40.19 281 ALA A O 1
ATOM 2220 N N . SER A 1 282 ? 2.367 4.75 17.156 1 38.53 282 SER A N 1
ATOM 2221 C CA . SER A 1 282 ? 1.655 4.5 18.406 1 38.53 282 SER A CA 1
ATOM 2222 C C . SER A 1 282 ? 2.594 4.586 19.594 1 38.53 282 SER A C 1
ATOM 2224 O O . SER A 1 282 ? 2.15 4.82 20.734 1 38.53 282 SER A O 1
ATOM 2226 N N . GLN A 1 283 ? 3.781 4.203 19.469 1 41.88 283 GLN A N 1
ATOM 2227 C CA . GLN A 1 283 ? 4.48 3.926 20.719 1 41.88 283 GLN A CA 1
ATOM 2228 C C . GLN A 1 283 ? 5.066 5.199 21.312 1 41.88 283 GLN A C 1
ATOM 2230 O O . GLN A 1 283 ? 5.48 5.215 22.469 1 41.88 283 GLN A O 1
ATOM 2235 N N . GLY A 1 284 ? 5.184 6.199 20.656 1 45.56 284 GLY A N 1
ATOM 2236 C CA . GLY A 1 284 ? 6.051 7.188 21.266 1 45.56 284 GLY A CA 1
ATOM 2237 C C . GLY A 1 284 ? 5.316 8.453 21.672 1 45.56 284 GLY A C 1
ATOM 2238 O O . GLY A 1 284 ? 5.934 9.508 21.828 1 45.56 284 GLY A O 1
ATOM 2239 N N . PHE A 1 285 ? 3.934 8.391 21.547 1 49.28 285 PHE A N 1
ATOM 2240 C CA . PHE A 1 285 ? 3.475 9.75 21.812 1 49.28 285 PHE A CA 1
ATOM 2241 C C . PHE A 1 285 ? 3.666 10.102 23.281 1 49.28 285 PHE A C 1
ATOM 2243 O O . PHE A 1 285 ? 3.303 9.328 24.172 1 49.28 285 PHE A O 1
ATOM 2250 N N . LEU A 1 286 ? 4.641 11 23.5 1 58.91 286 LEU A N 1
ATOM 2251 C CA . LEU A 1 286 ? 4.688 11.766 24.734 1 58.91 286 LEU A CA 1
ATOM 2252 C C . LEU A 1 286 ? 3.352 12.453 25 1 58.91 286 LEU A C 1
ATOM 2254 O O . LEU A 1 286 ? 2.865 13.219 24.172 1 58.91 286 LEU A O 1
ATOM 2258 N N . ASN A 1 287 ? 2.648 11.914 25.891 1 62.31 287 ASN A N 1
ATOM 2259 C CA . ASN A 1 287 ? 1.519 12.742 26.297 1 62.31 287 ASN A CA 1
ATOM 2260 C C . ASN A 1 287 ? 1.98 14.086 26.859 1 62.31 287 ASN A C 1
ATOM 2262 O O . ASN A 1 287 ? 3.182 14.344 26.953 1 62.31 287 ASN A O 1
ATOM 2266 N N . SER A 1 288 ? 1.053 15.031 26.953 1 60.44 288 SER A N 1
ATOM 2267 C CA . SER A 1 288 ? 1.331 16.391 27.375 1 60.44 288 SER A CA 1
ATOM 2268 C C . SER A 1 288 ? 2.203 16.422 28.625 1 60.44 288 SER A C 1
ATOM 2270 O O . SER A 1 288 ? 3.096 17.266 28.75 1 60.44 288 SER A O 1
ATOM 2272 N N . TYR A 1 289 ? 1.952 15.453 29.422 1 56.66 289 TYR A N 1
ATOM 2273 C CA . TYR A 1 289 ? 2.701 15.406 30.672 1 56.66 289 TYR A CA 1
ATOM 2274 C C . TYR A 1 289 ? 4.164 15.062 30.422 1 56.66 289 TYR A C 1
ATOM 2276 O O . TYR A 1 289 ? 5.062 15.727 30.953 1 56.66 289 TYR A O 1
ATOM 2284 N N . GLU A 1 290 ? 4.367 14.094 29.578 1 63.47 290 GLU A N 1
ATOM 2285 C CA . GLU A 1 290 ? 5.73 13.672 29.281 1 63.47 290 GLU A CA 1
ATOM 2286 C C . GLU A 1 290 ? 6.484 14.75 28.5 1 63.47 290 GLU A C 1
ATOM 2288 O O . GLU A 1 290 ? 7.684 14.953 28.719 1 63.47 290 GLU A O 1
ATOM 2293 N N . LEU A 1 291 ? 5.754 15.406 27.75 1 69.75 291 LEU A N 1
ATOM 2294 C CA . LEU A 1 291 ? 6.332 16.516 26.984 1 69.75 291 LEU A CA 1
ATOM 2295 C C . LEU A 1 291 ? 6.766 17.641 27.922 1 69.75 291 LEU A C 1
ATOM 2297 O O . LEU A 1 291 ? 7.84 18.219 27.734 1 69.75 291 LEU A O 1
ATOM 2301 N N . GLU A 1 292 ? 5.902 17.953 28.812 1 65.75 292 GLU A N 1
ATOM 2302 C CA . GLU A 1 292 ? 6.23 19.016 29.75 1 65.75 292 GLU A CA 1
ATOM 2303 C C . GLU A 1 292 ? 7.465 18.672 30.578 1 65.75 292 GLU A C 1
ATOM 2305 O O . GLU A 1 292 ? 8.297 19.547 30.859 1 65.75 292 GLU A O 1
ATOM 2310 N N . LYS A 1 293 ? 7.555 17.453 30.906 1 62.34 293 LYS A N 1
ATOM 2311 C CA . LYS A 1 293 ? 8.727 17 31.656 1 62.34 293 LYS A CA 1
ATOM 2312 C C . LYS A 1 293 ? 10 17.141 30.828 1 62.34 293 LYS A C 1
ATOM 2314 O O . LYS A 1 293 ? 11.031 17.594 31.328 1 62.34 293 LYS A O 1
ATOM 2319 N N . LEU A 1 294 ? 9.883 16.812 29.703 1 61.19 294 LEU A N 1
ATOM 2320 C CA . LEU A 1 294 ? 11.023 16.922 28.812 1 61.19 294 LEU A CA 1
ATOM 2321 C C . LEU A 1 294 ? 11.383 18.391 28.562 1 61.19 294 LEU A C 1
ATOM 2323 O O . LEU A 1 294 ? 12.555 18.75 28.531 1 61.19 294 LEU A O 1
ATOM 2327 N N . TYR A 1 295 ? 10.406 19.141 28.484 1 62.12 295 TYR A N 1
ATOM 2328 C CA . TYR A 1 295 ? 10.586 20.578 28.219 1 62.12 295 TYR A CA 1
ATOM 2329 C C . TYR A 1 295 ? 11.172 21.281 29.438 1 62.12 295 TYR A C 1
ATOM 2331 O O . TYR A 1 295 ? 12.062 22.125 29.297 1 62.12 295 TYR A O 1
ATOM 2339 N N . THR A 1 296 ? 10.617 21.047 30.5 1 55.09 296 THR A N 1
ATOM 2340 C CA . THR A 1 296 ? 11.047 21.734 31.719 1 55.09 296 THR A CA 1
ATOM 2341 C C . THR A 1 296 ? 12.391 21.188 32.219 1 55.09 296 THR A C 1
ATOM 2343 O O . THR A 1 296 ? 13.172 21.922 32.812 1 55.09 296 THR A O 1
ATOM 2346 N N . GLN A 1 297 ? 12.539 19.969 32.125 1 51.34 297 GLN A N 1
ATOM 2347 C CA . GLN A 1 297 ? 13.766 19.375 32.656 1 51.34 297 GLN A CA 1
ATOM 2348 C C . GLN A 1 297 ? 14.945 19.609 31.703 1 51.34 297 GLN A C 1
ATOM 2350 O O . GLN A 1 297 ? 16.047 19.906 32.156 1 51.34 297 GLN A O 1
ATOM 2355 N N . ASP A 1 298 ? 14.789 19.312 30.469 1 49.94 298 ASP A N 1
ATOM 2356 C CA . ASP A 1 298 ? 15.969 19.266 29.609 1 49.94 298 ASP A CA 1
ATOM 2357 C C . ASP A 1 298 ? 16.156 20.594 28.891 1 49.94 298 ASP A C 1
ATOM 2359 O O . ASP A 1 298 ? 17.281 20.938 28.484 1 49.94 298 ASP A O 1
ATOM 2363 N N . MET A 1 299 ? 15.203 21.359 28.484 1 50.56 299 MET A N 1
ATOM 2364 C CA . MET A 1 299 ? 15.398 22.422 27.516 1 50.56 299 MET A CA 1
ATOM 2365 C C . MET A 1 299 ? 15.703 23.75 28.203 1 50.56 299 MET A C 1
ATOM 2367 O O . MET A 1 299 ? 15.805 24.781 27.562 1 50.56 299 MET A O 1
ATOM 2371 N N . PRO A 1 300 ? 15.578 23.969 29.469 1 44.38 300 PRO A N 1
ATOM 2372 C CA . PRO A 1 300 ? 16 25.312 29.859 1 44.38 300 PRO A CA 1
ATOM 2373 C C . PRO A 1 300 ? 17.375 25.688 29.297 1 44.38 300 PRO A C 1
ATOM 2375 O O . PRO A 1 300 ? 17.594 26.844 28.922 1 44.38 300 PRO A O 1
ATOM 2378 N N . SER A 1 301 ? 18.375 24.859 29.406 1 40.56 301 SER A N 1
ATOM 2379 C CA . SER A 1 301 ? 19.703 25.266 28.969 1 40.56 301 SER A CA 1
ATOM 2380 C C . SER A 1 301 ? 19.812 25.266 27.438 1 40.56 301 SER A C 1
ATOM 2382 O O . SER A 1 301 ? 20.812 25.719 26.891 1 40.56 301 SER A O 1
ATOM 2384 N N . ALA A 1 302 ? 19.047 24.453 26.906 1 40.72 302 ALA A N 1
ATOM 2385 C CA . ALA A 1 302 ? 19.234 24.391 25.453 1 40.72 302 ALA A CA 1
ATOM 2386 C C . ALA A 1 302 ? 18.562 25.578 24.75 1 40.72 302 ALA A C 1
ATOM 2388 O O . ALA A 1 302 ? 18.672 25.719 23.531 1 40.72 302 ALA A O 1
ATOM 2389 N N . ILE A 1 303 ? 17.453 26.219 25.25 1 31.92 303 ILE A N 1
ATOM 2390 C CA . ILE A 1 303 ? 16.859 27.391 24.609 1 31.92 303 ILE A CA 1
ATOM 2391 C C . ILE A 1 303 ? 17.516 28.656 25.141 1 31.92 303 ILE A C 1
ATOM 2393 O O . ILE A 1 303 ? 17.672 28.828 26.359 1 31.92 303 ILE A O 1
ATOM 2397 N N . MET B 1 1 ? -14.258 -32.375 -6.895 1 81.94 1 MET B N 1
ATOM 2398 C CA . MET B 1 1 ? -13.102 -32.688 -6.047 1 81.94 1 MET B CA 1
ATOM 2399 C C . MET B 1 1 ? -12.477 -31.391 -5.527 1 81.94 1 MET B C 1
ATOM 2401 O O . MET B 1 1 ? -12.43 -30.391 -6.238 1 81.94 1 MET B O 1
ATOM 2405 N N . SER B 1 2 ? -12.133 -31.422 -4.258 1 93.56 2 SER B N 1
ATOM 2406 C CA . SER B 1 2 ? -11.562 -30.25 -3.613 1 93.56 2 SER B CA 1
ATOM 2407 C C . SER B 1 2 ? -10.047 -30.188 -3.795 1 93.56 2 SER B C 1
ATOM 2409 O O . SER B 1 2 ? -9.414 -31.219 -4.027 1 93.56 2 SER B O 1
ATOM 2411 N N . ILE B 1 3 ? -9.516 -29.047 -3.842 1 97.12 3 ILE B N 1
ATOM 2412 C CA . ILE B 1 3 ? -8.086 -28.844 -4.023 1 97.12 3 ILE B CA 1
ATOM 2413 C C . ILE B 1 3 ? -7.523 -28.062 -2.838 1 97.12 3 ILE B C 1
ATOM 2415 O O . ILE B 1 3 ? -8.172 -27.141 -2.338 1 97.12 3 ILE B O 1
ATOM 2419 N N . LEU B 1 4 ? -6.367 -28.453 -2.379 1 98.31 4 LEU B N 1
ATOM 2420 C CA . LEU B 1 4 ? -5.637 -27.672 -1.392 1 98.31 4 LEU B CA 1
ATOM 2421 C C . LEU B 1 4 ? -4.641 -26.734 -2.068 1 98.31 4 LEU B C 1
ATOM 2423 O O . LEU B 1 4 ? -3.922 -27.141 -2.982 1 98.31 4 LEU B O 1
ATOM 2427 N N . VAL B 1 5 ? -4.684 -25.5 -1.715 1 98.69 5 VAL B N 1
ATOM 2428 C CA . VAL B 1 5 ? -3.68 -24.531 -2.137 1 98.69 5 VAL B CA 1
ATOM 2429 C C . VAL B 1 5 ? -2.914 -24.016 -0.92 1 98.69 5 VAL B C 1
ATOM 2431 O O . VAL B 1 5 ? -3.52 -23.594 0.071 1 98.69 5 VAL B O 1
ATOM 2434 N N . SER B 1 6 ? -1.607 -24.094 -0.926 1 98.75 6 SER B N 1
ATOM 2435 C CA . SER B 1 6 ? -0.751 -23.5 0.092 1 98.75 6 SER B CA 1
ATOM 2436 C C . SER B 1 6 ? 0.195 -22.469 -0.518 1 98.75 6 SER B C 1
ATOM 2438 O O . SER B 1 6 ? 1.017 -22.797 -1.374 1 98.75 6 SER B O 1
ATOM 2440 N N . GLY B 1 7 ? 0.046 -21.234 -0.072 1 98.38 7 GLY B N 1
ATOM 2441 C CA . GLY B 1 7 ? 0.86 -20.203 -0.709 1 98.38 7 GLY B CA 1
ATOM 2442 C C . GLY B 1 7 ? 0.749 -18.859 -0.037 1 98.38 7 GLY B C 1
ATOM 2443 O O . GLY B 1 7 ? 0.069 -18.719 0.981 1 98.38 7 GLY B O 1
ATOM 2444 N N . LEU B 1 8 ? 1.371 -17.906 -0.651 1 97.31 8 LEU B N 1
ATOM 2445 C CA . LEU B 1 8 ? 1.613 -16.594 -0.079 1 97.31 8 LEU B CA 1
ATOM 2446 C C . LEU B 1 8 ? 0.377 -15.711 -0.209 1 97.31 8 LEU B C 1
ATOM 2448 O O . LEU B 1 8 ? -0.289 -15.711 -1.247 1 97.31 8 LEU B O 1
ATOM 2452 N N . VAL B 1 9 ? 0.08 -15.023 0.857 1 97.06 9 VAL B N 1
ATOM 2453 C CA . VAL B 1 9 ? -0.787 -13.852 0.868 1 97.06 9 VAL B CA 1
ATOM 2454 C C . VAL B 1 9 ? 0.043 -12.594 1.142 1 97.06 9 VAL B C 1
ATOM 2456 O O . VAL B 1 9 ? 0.875 -12.578 2.051 1 97.06 9 VAL B O 1
ATOM 2459 N N . ASN B 1 10 ? -0.052 -11.641 0.328 1 95.94 10 ASN B N 1
ATOM 2460 C CA . ASN B 1 10 ? 0.62 -10.375 0.593 1 95.94 10 ASN B CA 1
ATOM 2461 C C . ASN B 1 10 ? -0.249 -9.18 0.195 1 95.94 10 ASN B C 1
ATOM 2463 O O . ASN B 1 10 ? -1.283 -9.352 -0.452 1 95.94 10 ASN B O 1
ATOM 2467 N N . ILE B 1 11 ? 0.055 -8 0.707 1 94.75 11 ILE B N 1
ATOM 2468 C CA . ILE B 1 11 ? -0.531 -6.738 0.278 1 94.75 11 ILE B CA 1
ATOM 2469 C C . ILE B 1 11 ? 0.299 -6.145 -0.857 1 94.75 11 ILE B C 1
ATOM 2471 O O . ILE B 1 11 ? 1.494 -5.891 -0.694 1 94.75 11 ILE B O 1
ATOM 2475 N N . GLU B 1 12 ? -0.345 -5.969 -1.969 1 94.94 12 GLU B N 1
ATOM 2476 C CA . GLU B 1 12 ? 0.356 -5.504 -3.162 1 94.94 12 GLU B CA 1
ATOM 2477 C C . GLU B 1 12 ? -0.076 -4.09 -3.543 1 94.94 12 GLU B C 1
ATOM 2479 O O . GLU B 1 12 ? -1.271 -3.812 -3.668 1 94.94 12 GLU B O 1
ATOM 2484 N N . THR B 1 13 ? 0.883 -3.203 -3.65 1 96.31 13 THR B N 1
ATOM 2485 C CA . THR B 1 13 ? 0.635 -1.846 -4.121 1 96.31 13 THR B CA 1
ATOM 2486 C C . THR B 1 13 ? 1.299 -1.613 -5.477 1 96.31 13 THR B C 1
ATOM 2488 O O . THR B 1 13 ? 2.48 -1.918 -5.652 1 96.31 13 THR B O 1
ATOM 2491 N N . THR B 1 14 ? 0.507 -1.148 -6.445 1 94.88 14 THR B N 1
ATOM 2492 C CA . THR B 1 14 ? 1.052 -0.829 -7.762 1 94.88 14 THR B CA 1
ATOM 2493 C C . THR B 1 14 ? 1.156 0.681 -7.953 1 94.88 14 THR B C 1
ATOM 2495 O O . THR B 1 14 ? 0.294 1.432 -7.488 1 94.88 14 THR B O 1
ATOM 2498 N N . LEU B 1 15 ? 2.188 1.122 -8.594 1 97.31 15 LEU B N 1
ATOM 2499 C CA . LEU B 1 15 ? 2.445 2.525 -8.898 1 97.31 15 LEU B CA 1
ATOM 2500 C C . LEU B 1 15 ? 2.783 2.709 -10.375 1 97.31 15 LEU B C 1
ATOM 2502 O O . LEU B 1 15 ? 3.781 2.172 -10.859 1 97.31 15 LEU B O 1
ATOM 2506 N N . HIS B 1 16 ? 1.944 3.457 -11.07 1 95.75 16 HIS B N 1
ATOM 2507 C CA . HIS B 1 16 ? 2.229 3.84 -12.453 1 95.75 16 HIS B CA 1
ATOM 2508 C C . HIS B 1 16 ? 3.27 4.953 -12.508 1 95.75 16 HIS B C 1
ATOM 2510 O O . HIS B 1 16 ? 3.102 6 -11.883 1 95.75 16 HIS B O 1
ATOM 2516 N N . ILE B 1 17 ? 4.344 4.715 -13.188 1 96.44 17 ILE B N 1
ATOM 2517 C CA . ILE B 1 17 ? 5.379 5.73 -13.359 1 96.44 17 ILE B CA 1
ATOM 2518 C C . ILE B 1 17 ? 5.555 6.047 -14.844 1 96.44 17 ILE B C 1
ATOM 2520 O O . ILE B 1 17 ? 5.023 5.34 -15.703 1 96.44 17 ILE B O 1
ATOM 2524 N N . GLU B 1 18 ? 6.223 7.113 -15.117 1 94.88 18 GLU B N 1
ATOM 2525 C CA . GLU B 1 18 ? 6.434 7.512 -16.5 1 94.88 18 GLU B CA 1
ATOM 2526 C C . GLU B 1 18 ? 7.395 6.562 -17.219 1 94.88 18 GLU B C 1
ATOM 2528 O O . GLU B 1 18 ? 7.102 6.078 -18.312 1 94.88 18 GLU B O 1
ATOM 2533 N N . SER B 1 19 ? 8.602 6.344 -16.578 1 94.62 19 SER B N 1
ATOM 2534 C CA . SER B 1 19 ? 9.609 5.484 -17.188 1 94.62 19 SER B CA 1
ATOM 2535 C C . SER B 1 19 ? 10.656 5.043 -16.172 1 94.62 19 SER B C 1
ATOM 2537 O O . SER B 1 19 ? 10.75 5.617 -15.086 1 94.62 19 SER B O 1
ATOM 2539 N N . PHE B 1 20 ? 11.328 3.971 -16.578 1 95.44 20 PHE B N 1
ATOM 2540 C CA . PHE B 1 20 ? 12.609 3.652 -15.969 1 95.44 20 PHE B CA 1
ATOM 2541 C C . PHE B 1 20 ? 13.758 4.211 -16.797 1 95.44 20 PHE B C 1
ATOM 2543 O O . PHE B 1 20 ? 13.695 4.219 -18.031 1 95.44 20 PHE B O 1
ATOM 2550 N N . PRO B 1 21 ? 14.906 4.629 -16.266 1 96.75 21 PRO B N 1
ATOM 2551 C CA . PRO B 1 21 ? 15.055 4.789 -14.812 1 96.75 21 PRO B CA 1
ATOM 2552 C C . PRO B 1 21 ? 14.133 5.859 -14.234 1 96.75 21 PRO B C 1
ATOM 2554 O O . PRO B 1 21 ? 13.812 6.836 -14.922 1 96.75 21 PRO B O 1
ATOM 2557 N N . LEU B 1 22 ? 13.656 5.691 -12.984 1 97.44 22 LEU B N 1
ATOM 2558 C CA . LEU B 1 22 ? 12.852 6.688 -12.297 1 97.44 22 LEU B CA 1
ATOM 2559 C C . LEU B 1 22 ? 13.727 7.777 -11.688 1 97.44 22 LEU B C 1
ATOM 2561 O O . LEU B 1 22 ? 14.461 7.531 -10.734 1 97.44 22 LEU B O 1
ATOM 2565 N N . GLU B 1 23 ? 13.57 8.984 -12.211 1 95.56 23 GLU B N 1
ATOM 2566 C CA . GLU B 1 23 ? 14.367 10.117 -11.75 1 95.56 23 GLU B CA 1
ATOM 2567 C C . GLU B 1 23 ? 13.812 10.688 -10.453 1 95.56 23 GLU B C 1
ATOM 2569 O O . GLU B 1 23 ? 12.617 10.578 -10.18 1 95.56 23 GLU B O 1
ATOM 2574 N N . TYR B 1 24 ? 14.711 11.297 -9.727 1 92.81 24 TYR B N 1
ATOM 2575 C CA . TYR B 1 24 ? 14.281 11.914 -8.469 1 92.81 24 TYR B CA 1
ATOM 2576 C C . TYR B 1 24 ? 13.43 13.148 -8.734 1 92.81 24 TYR B C 1
ATOM 2578 O O . TYR B 1 24 ? 13.812 14.023 -9.516 1 92.81 24 TYR B O 1
ATOM 2586 N N . ASP B 1 25 ? 12.305 13.148 -8.258 1 88.44 25 ASP B N 1
ATOM 2587 C CA . ASP B 1 25 ? 11.352 14.242 -8.172 1 88.44 25 ASP B CA 1
ATOM 2588 C C . ASP B 1 25 ? 10.586 14.211 -6.852 1 88.44 25 ASP B C 1
ATOM 2590 O O . ASP B 1 25 ? 9.883 13.242 -6.559 1 88.44 25 ASP B O 1
ATOM 2594 N N . PRO B 1 26 ? 10.695 15.266 -6.055 1 84.31 26 PRO B N 1
ATOM 2595 C CA . PRO B 1 26 ? 10.195 15.18 -4.68 1 84.31 26 PRO B CA 1
ATOM 2596 C C . PRO B 1 26 ? 8.734 14.758 -4.602 1 84.31 26 PRO B C 1
ATOM 2598 O O . PRO B 1 26 ? 8.352 14 -3.709 1 84.31 26 PRO B O 1
ATOM 2601 N N . VAL B 1 27 ? 7.93 15.289 -5.559 1 88.94 27 VAL B N 1
ATOM 2602 C CA . VAL B 1 27 ? 6.508 14.977 -5.457 1 88.94 27 VAL B CA 1
ATOM 2603 C C . VAL B 1 27 ? 5.918 14.789 -6.852 1 88.94 27 VAL B C 1
ATOM 2605 O O . VAL B 1 27 ? 6.223 15.555 -7.77 1 88.94 27 VAL B O 1
ATOM 2608 N N . ARG B 1 28 ? 5.188 13.75 -7.059 1 91.94 28 ARG B N 1
ATOM 2609 C CA . ARG B 1 28 ? 4.422 13.469 -8.266 1 91.94 28 ARG B CA 1
ATOM 2610 C C . ARG B 1 28 ? 2.971 13.141 -7.934 1 91.94 28 ARG B C 1
ATOM 2612 O O . ARG B 1 28 ? 2.668 12.695 -6.824 1 91.94 28 ARG B O 1
ATOM 2619 N N . TYR B 1 29 ? 2.088 13.383 -8.891 1 92.69 29 TYR B N 1
ATOM 2620 C CA . TYR B 1 29 ? 0.663 13.133 -8.695 1 92.69 29 TYR B CA 1
ATOM 2621 C C . TYR B 1 29 ? 0.116 12.188 -9.758 1 92.69 29 TYR B C 1
ATOM 2623 O O . TYR B 1 29 ? -0.59 12.617 -10.672 1 92.69 29 TYR B O 1
ATOM 2631 N N . PRO B 1 30 ? 0.425 10.945 -9.641 1 92.56 30 PRO B N 1
ATOM 2632 C CA . PRO B 1 30 ? -0.093 9.961 -10.594 1 92.56 30 PRO B CA 1
ATOM 2633 C C . PRO B 1 30 ? -1.554 9.602 -10.336 1 92.56 30 PRO B C 1
ATOM 2635 O O . PRO B 1 30 ? -1.858 8.461 -9.977 1 92.56 30 PRO B O 1
ATOM 2638 N N . PHE B 1 31 ? -2.477 10.484 -10.617 1 90.5 31 PHE B N 1
ATOM 2639 C CA . PHE B 1 31 ? -3.893 10.289 -10.328 1 90.5 31 PHE B CA 1
ATOM 2640 C C . PHE B 1 31 ? -4.402 9.008 -10.984 1 90.5 31 PHE B C 1
ATOM 2642 O O . PHE B 1 31 ? -4.172 8.781 -12.172 1 90.5 31 PHE B O 1
ATOM 2649 N N . TRP B 1 32 ? -4.992 8.172 -10.211 1 90.94 32 TRP B N 1
ATOM 2650 C CA . TRP B 1 32 ? -5.559 6.879 -10.586 1 90.94 32 TRP B CA 1
ATOM 2651 C C . TRP B 1 32 ? -4.457 5.863 -10.867 1 90.94 32 TRP B C 1
ATOM 2653 O O . TRP B 1 32 ? -4.719 4.793 -11.422 1 90.94 32 TRP B O 1
ATOM 2663 N N . GLY B 1 33 ? -3.234 6.219 -10.539 1 93.69 33 GLY B N 1
ATOM 2664 C CA . GLY B 1 33 ? -2.09 5.387 -10.875 1 93.69 33 GLY B CA 1
ATOM 2665 C C . GLY B 1 33 ? -1.588 4.562 -9.703 1 93.69 33 GLY B C 1
ATOM 2666 O O . GLY B 1 33 ? -0.557 3.893 -9.805 1 93.69 33 GLY B O 1
ATOM 2667 N N . ILE B 1 34 ? -2.207 4.621 -8.531 1 95.94 34 ILE B N 1
ATOM 2668 C CA . ILE B 1 34 ? -1.819 3.832 -7.363 1 95.94 34 ILE B CA 1
ATOM 2669 C C . ILE B 1 34 ? -2.99 2.961 -6.918 1 95.94 34 ILE B C 1
ATOM 2671 O O . ILE B 1 34 ? -4.105 3.453 -6.734 1 95.94 34 ILE B O 1
ATOM 2675 N N . ASN B 1 35 ? -2.697 1.691 -6.812 1 91.25 35 ASN B N 1
ATOM 2676 C CA . ASN B 1 35 ? -3.701 0.75 -6.328 1 91.25 35 ASN B CA 1
ATOM 2677 C C . ASN B 1 35 ? -3.104 -0.254 -5.348 1 91.25 35 ASN B C 1
ATOM 2679 O O . ASN B 1 35 ? -1.994 -0.747 -5.559 1 91.25 35 ASN B O 1
ATOM 2683 N N . THR B 1 36 ? -3.852 -0.491 -4.273 1 91.81 36 THR B N 1
ATOM 2684 C CA . THR B 1 36 ? -3.463 -1.509 -3.303 1 91.81 36 THR B CA 1
ATOM 2685 C C . THR B 1 36 ? -4.512 -2.615 -3.229 1 91.81 36 THR B C 1
ATOM 2687 O O . THR B 1 36 ? -5.715 -2.34 -3.25 1 91.81 36 THR B O 1
ATOM 2690 N N . THR B 1 37 ? -4.043 -3.844 -3.209 1 90.38 37 THR B N 1
ATOM 2691 C CA . THR B 1 37 ? -4.957 -4.98 -3.146 1 90.38 37 THR B CA 1
ATOM 2692 C C . THR B 1 37 ? -4.336 -6.129 -2.354 1 90.38 37 THR B C 1
ATOM 2694 O O . THR B 1 37 ? -3.133 -6.129 -2.09 1 90.38 37 THR B O 1
ATOM 2697 N N . VAL B 1 38 ? -5.23 -7.016 -1.886 1 92.88 38 VAL B N 1
ATOM 2698 C CA . VAL B 1 38 ? -4.766 -8.305 -1.384 1 92.88 38 VAL B CA 1
ATOM 2699 C C . VAL B 1 38 ? -4.336 -9.188 -2.551 1 92.88 38 VAL B C 1
ATOM 2701 O O . VAL B 1 38 ? -5.066 -9.328 -3.533 1 92.88 38 VAL B O 1
ATOM 2704 N N . SER B 1 39 ? -3.129 -9.688 -2.471 1 93.62 39 SER B N 1
ATOM 2705 C CA . SER B 1 39 ? -2.584 -10.484 -3.568 1 93.62 39 SER B CA 1
ATOM 2706 C C . SER B 1 39 ? -1.713 -11.617 -3.047 1 93.62 39 SER B C 1
ATOM 2708 O O . SER B 1 39 ? -1.864 -12.047 -1.902 1 93.62 39 SER B O 1
ATOM 2710 N N . GLY B 1 40 ? -0.834 -12.094 -3.934 1 94.62 40 GLY B N 1
ATOM 2711 C CA . GLY B 1 40 ? -0.013 -13.258 -3.66 1 94.62 40 GLY B CA 1
ATOM 2712 C C . GLY B 1 40 ? -0.373 -14.453 -4.523 1 94.62 40 GLY B C 1
ATOM 2713 O O . GLY B 1 40 ? -1.539 -14.648 -4.875 1 94.62 40 GLY B O 1
ATOM 2714 N N . VAL B 1 41 ? 0.641 -15.242 -4.707 1 95.38 41 VAL B N 1
ATOM 2715 C CA . VAL B 1 41 ? 0.422 -16.375 -5.602 1 95.38 41 VAL B CA 1
ATOM 2716 C C . VAL B 1 41 ? -0.655 -17.297 -5.023 1 95.38 41 VAL B C 1
ATOM 2718 O O . VAL B 1 41 ? -1.525 -17.766 -5.75 1 95.38 41 VAL B O 1
ATOM 2721 N N . GLY B 1 42 ? -0.614 -17.547 -3.715 1 97.31 42 GLY B N 1
ATOM 2722 C CA . GLY B 1 42 ? -1.644 -18.359 -3.086 1 97.31 42 GLY B CA 1
ATOM 2723 C C . GLY B 1 42 ? -3.041 -17.797 -3.271 1 97.31 42 GLY B C 1
ATOM 2724 O O . GLY B 1 42 ? -3.982 -18.547 -3.551 1 97.31 42 GLY B O 1
ATOM 2725 N N . VAL B 1 43 ? -3.17 -16.547 -3.111 1 96.38 43 VAL B N 1
ATOM 2726 C CA . VAL B 1 43 ? -4.457 -15.875 -3.266 1 96.38 43 VAL B CA 1
ATOM 2727 C C . VAL B 1 43 ? -4.93 -15.992 -4.715 1 96.38 43 VAL B C 1
ATOM 2729 O O . VAL B 1 43 ? -6.066 -16.391 -4.973 1 96.38 43 VAL B O 1
ATOM 2732 N N . ASN B 1 44 ? -4.07 -15.68 -5.602 1 94.44 44 ASN B N 1
ATOM 2733 C CA . ASN B 1 44 ? -4.418 -15.664 -7.016 1 94.44 44 ASN B CA 1
ATOM 2734 C C . ASN B 1 44 ? -4.871 -17.031 -7.504 1 94.44 44 ASN B C 1
ATOM 2736 O O . ASN B 1 44 ? -5.898 -17.156 -8.18 1 94.44 44 ASN B O 1
ATOM 2740 N N . VAL B 1 45 ? -4.141 -18 -7.137 1 96.94 45 VAL B N 1
ATOM 2741 C CA . VAL B 1 45 ? -4.457 -19.359 -7.562 1 96.94 45 VAL B CA 1
ATOM 2742 C C . VAL B 1 45 ? -5.766 -19.812 -6.922 1 96.94 45 VAL B C 1
ATOM 2744 O O . VAL B 1 45 ? -6.633 -20.375 -7.594 1 96.94 45 VAL B O 1
ATOM 2747 N N . SER B 1 46 ? -5.961 -19.578 -5.641 1 96.88 46 SER B N 1
ATOM 2748 C CA . SER B 1 46 ? -7.172 -19.969 -4.926 1 96.88 46 SER B CA 1
ATOM 2749 C C . SER B 1 46 ? -8.406 -19.297 -5.512 1 96.88 46 SER B C 1
ATOM 2751 O O . SER B 1 46 ? -9.43 -19.938 -5.727 1 96.88 46 SER B O 1
ATOM 2753 N N . LEU B 1 47 ? -8.273 -18.047 -5.785 1 94 47 LEU B N 1
ATOM 2754 C CA . LEU B 1 47 ? -9.398 -17.297 -6.328 1 94 47 LEU B CA 1
ATOM 2755 C C . LEU B 1 47 ? -9.758 -17.781 -7.727 1 94 47 LEU B C 1
ATOM 2757 O O . LEU B 1 47 ? -10.938 -17.891 -8.07 1 94 47 LEU B O 1
ATOM 2761 N N . ALA B 1 48 ? -8.75 -18.016 -8.539 1 93 48 ALA B N 1
ATOM 2762 C CA . ALA B 1 48 ? -8.992 -18.531 -9.883 1 93 48 ALA B CA 1
ATOM 2763 C C . ALA B 1 48 ? -9.719 -19.859 -9.836 1 93 48 ALA B C 1
ATOM 2765 O O . ALA B 1 48 ? -10.703 -20.078 -10.547 1 93 48 ALA B O 1
ATOM 2766 N N . LEU B 1 49 ? -9.273 -20.766 -8.984 1 94.69 49 LEU B N 1
ATOM 276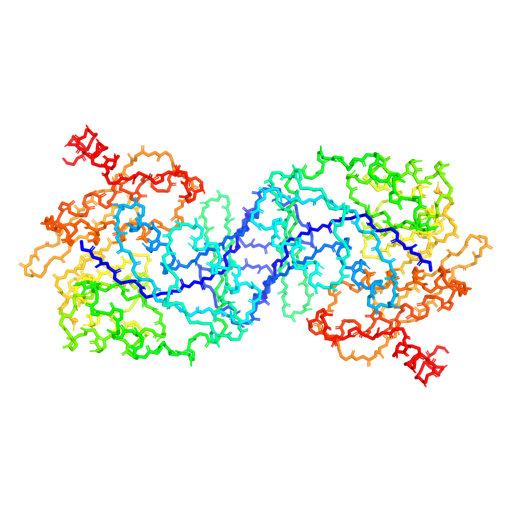7 C CA . LEU B 1 49 ? -9.906 -22.062 -8.828 1 94.69 49 LEU B CA 1
ATOM 2768 C C . LEU B 1 49 ? -11.344 -21.922 -8.328 1 94.69 49 LEU B C 1
ATOM 2770 O O . LEU B 1 49 ? -12.258 -22.562 -8.844 1 94.69 49 LEU B O 1
ATOM 2774 N N . HIS B 1 50 ? -11.492 -21.078 -7.328 1 93.81 50 HIS B N 1
ATOM 2775 C CA . HIS B 1 50 ? -12.82 -20.812 -6.777 1 93.81 50 HIS B CA 1
ATOM 2776 C C . HIS B 1 50 ? -13.758 -20.266 -7.84 1 93.81 50 HIS B C 1
ATOM 2778 O O . HIS B 1 50 ? -14.914 -20.672 -7.926 1 93.81 50 HIS B O 1
ATOM 2784 N N . THR B 1 51 ? -13.258 -19.359 -8.602 1 89.62 51 THR B N 1
ATOM 2785 C CA . THR B 1 51 ? -14.039 -18.75 -9.68 1 89.62 51 THR B CA 1
ATOM 2786 C C . THR B 1 51 ? -14.492 -19.812 -10.68 1 89.62 51 THR B C 1
ATOM 2788 O O . THR B 1 51 ? -15.586 -19.734 -11.234 1 89.62 51 THR B O 1
ATOM 2791 N N . LEU B 1 52 ? -13.711 -20.797 -10.867 1 90.5 52 LEU B N 1
ATOM 2792 C CA . LEU B 1 52 ? -14.016 -21.891 -11.789 1 90.5 52 LEU B CA 1
ATOM 2793 C C . LEU B 1 52 ? -14.945 -22.906 -11.141 1 90.5 52 LEU B C 1
ATOM 2795 O O . LEU B 1 52 ? -15.258 -23.938 -11.75 1 90.5 52 LEU B O 1
ATOM 2799 N N . GLY B 1 53 ? -15.328 -22.672 -9.883 1 90.25 53 GLY B N 1
ATOM 2800 C CA . GLY B 1 53 ? -16.312 -23.484 -9.203 1 90.25 53 GLY B CA 1
ATOM 2801 C C . GLY B 1 53 ? -15.703 -24.562 -8.32 1 90.25 53 GLY B C 1
ATOM 2802 O O . GLY B 1 53 ? -16.406 -25.453 -7.836 1 90.25 53 GLY B O 1
ATOM 2803 N N . ARG B 1 54 ? -14.438 -24.5 -8.102 1 92.12 54 ARG B N 1
ATOM 2804 C CA . ARG B 1 54 ? -13.727 -25.5 -7.309 1 92.12 54 ARG B CA 1
ATOM 2805 C C . ARG B 1 54 ? -13.812 -25.188 -5.82 1 92.12 54 ARG B C 1
ATOM 2807 O O . ARG B 1 54 ? -13.688 -24.016 -5.426 1 92.12 54 ARG B O 1
ATOM 2814 N N . ASP B 1 55 ? -14.008 -26.219 -5.047 1 94.12 55 ASP B N 1
ATOM 2815 C CA . ASP B 1 55 ? -13.836 -26.078 -3.605 1 94.12 55 ASP B CA 1
ATOM 2816 C C . ASP B 1 55 ? -12.359 -26.047 -3.229 1 94.12 55 ASP B C 1
ATOM 2818 O O . ASP B 1 55 ? -11.602 -26.953 -3.566 1 94.12 55 ASP B O 1
ATOM 2822 N N . VAL B 1 56 ? -11.961 -24.969 -2.492 1 97 56 VAL B N 1
ATOM 2823 C CA . VAL B 1 56 ? -10.539 -24.766 -2.221 1 97 56 VAL B CA 1
ATOM 2824 C C . VAL B 1 56 ? -10.305 -24.703 -0.712 1 97 56 VAL B C 1
ATOM 2826 O O . VAL B 1 56 ? -11.016 -23.984 -0.001 1 97 56 VAL B O 1
ATOM 2829 N N . TYR B 1 57 ? -9.453 -25.5 -0.238 1 97.81 57 TYR B N 1
ATOM 2830 C CA . TYR B 1 57 ? -8.867 -25.328 1.086 1 97.81 57 TYR B CA 1
ATOM 2831 C C . TYR B 1 57 ? -7.535 -24.594 1 1 97.81 57 TYR B C 1
ATOM 2833 O O . TYR B 1 57 ? -6.555 -25.125 0.473 1 97.81 57 TYR B O 1
ATOM 2841 N N . PHE B 1 58 ? -7.477 -23.391 1.55 1 98.25 58 PHE B N 1
ATOM 2842 C CA . PHE B 1 58 ? -6.344 -22.5 1.375 1 98.25 58 PHE B CA 1
ATOM 2843 C C . PHE B 1 58 ? -5.512 -22.406 2.65 1 98.25 58 PHE B C 1
ATOM 2845 O O . PHE B 1 58 ? -5.988 -21.922 3.676 1 98.25 58 PHE B O 1
ATOM 2852 N N . CYS B 1 59 ? -4.262 -22.938 2.582 1 98.5 59 CYS B N 1
ATOM 2853 C CA . CYS B 1 59 ? -3.297 -22.859 3.676 1 98.5 59 CYS B CA 1
ATOM 2854 C C . CYS B 1 59 ? -2.342 -21.688 3.494 1 98.5 59 CYS B C 1
ATOM 2856 O O . CYS B 1 59 ? -1.696 -21.562 2.451 1 98.5 59 CYS B O 1
ATOM 2858 N N . THR B 1 60 ? -2.281 -20.844 4.531 1 98.5 60 THR B N 1
ATOM 2859 C CA . THR B 1 60 ? -1.379 -19.703 4.426 1 98.5 60 THR B CA 1
ATOM 2860 C C . THR B 1 60 ? -1.018 -19.172 5.809 1 98.5 60 THR B C 1
ATOM 2862 O O . THR B 1 60 ? -1.576 -19.609 6.812 1 98.5 60 THR B O 1
ATOM 2865 N N . LEU B 1 61 ? 0.058 -18.391 5.82 1 98.06 61 LEU B N 1
ATOM 2866 C CA . LEU B 1 61 ? 0.484 -17.656 7.008 1 98.06 61 LEU B CA 1
ATOM 2867 C C . LEU B 1 61 ? 0.194 -16.172 6.855 1 98.06 61 LEU B C 1
ATOM 2869 O O . LEU B 1 61 ? 0.43 -15.586 5.793 1 98.06 61 LEU B O 1
ATOM 2873 N N . LEU B 1 62 ? -0.367 -15.594 7.902 1 96.88 62 LEU B N 1
ATOM 2874 C CA . LEU B 1 62 ? -0.674 -14.164 7.914 1 96.88 62 LEU B CA 1
ATOM 2875 C C . LEU B 1 62 ? 0.001 -13.469 9.094 1 96.88 62 LEU B C 1
ATOM 2877 O O . LEU B 1 62 ? 0.383 -14.125 10.07 1 96.88 62 LEU B O 1
ATOM 2881 N N . GLY B 1 63 ? 0.201 -12.18 8.93 1 95.44 63 GLY B N 1
ATOM 2882 C CA . GLY B 1 63 ? 0.722 -11.375 10.031 1 95.44 63 GLY B CA 1
ATOM 2883 C C . GLY B 1 63 ? -0.288 -11.148 11.133 1 95.44 63 GLY B C 1
ATOM 2884 O O . GLY B 1 63 ? -1.493 -11.086 10.883 1 95.44 63 GLY B O 1
ATOM 2885 N N . ASN B 1 64 ? 0.263 -11.078 12.391 1 93.12 64 ASN B N 1
ATOM 2886 C CA . ASN B 1 64 ? -0.527 -10.586 13.516 1 93.12 64 ASN B CA 1
ATOM 2887 C C . ASN B 1 64 ? -0.57 -9.062 13.539 1 93.12 64 ASN B C 1
ATOM 2889 O O . ASN B 1 64 ? -0.133 -8.438 14.508 1 93.12 64 ASN B O 1
ATOM 2893 N N . ASP B 1 65 ? -0.997 -8.508 12.516 1 89 65 ASP B N 1
ATOM 2894 C CA . ASP B 1 65 ? -1.094 -7.062 12.336 1 89 65 ASP B CA 1
ATOM 2895 C C . ASP B 1 65 ? -2.391 -6.684 11.625 1 89 65 ASP B C 1
ATOM 2897 O O . ASP B 1 65 ? -3.215 -7.551 11.328 1 89 65 ASP B O 1
ATOM 2901 N N . PHE B 1 66 ? -2.58 -5.457 11.508 1 86.06 66 PHE B N 1
ATOM 2902 C CA . PHE B 1 66 ? -3.807 -4.926 10.93 1 86.06 66 PHE B CA 1
ATOM 2903 C C . PHE B 1 66 ? -4.016 -5.473 9.516 1 86.06 66 PHE B C 1
ATOM 2905 O O . PHE B 1 66 ? -5.141 -5.809 9.141 1 86.06 66 PHE B O 1
ATOM 2912 N N . PHE B 1 67 ? -3.01 -5.625 8.758 1 89.5 67 PHE B N 1
ATOM 2913 C CA . PHE B 1 67 ? -3.127 -6.035 7.363 1 89.5 67 PHE B CA 1
ATOM 2914 C C . PHE B 1 67 ? -3.357 -7.539 7.258 1 89.5 67 PHE B C 1
ATOM 2916 O O . PHE B 1 67 ? -3.973 -8.016 6.301 1 89.5 67 PHE B O 1
ATOM 2923 N N . GLY B 1 68 ? -2.801 -8.227 8.219 1 93.19 68 GLY B N 1
ATOM 2924 C CA . GLY B 1 68 ? -3.168 -9.633 8.289 1 93.19 68 GLY B CA 1
ATOM 2925 C C . GLY B 1 68 ? -4.656 -9.852 8.492 1 93.19 68 GLY B C 1
ATOM 2926 O O . GLY B 1 68 ? -5.262 -10.695 7.828 1 93.19 68 GLY B O 1
ATOM 2927 N N . GLU B 1 69 ? -5.211 -9.062 9.367 1 91.69 69 GLU B N 1
ATOM 2928 C CA . GLU B 1 69 ? -6.648 -9.125 9.617 1 91.69 69 GLU B CA 1
ATOM 2929 C C . GLU B 1 69 ? -7.445 -8.688 8.391 1 91.69 69 GLU B C 1
ATOM 2931 O O . GLU B 1 69 ? -8.445 -9.32 8.039 1 91.69 69 GLU B O 1
ATOM 2936 N N . MET B 1 70 ? -6.977 -7.68 7.84 1 88.06 70 MET B N 1
ATOM 2937 C CA . MET B 1 70 ? -7.637 -7.156 6.645 1 88.06 70 MET B CA 1
ATOM 2938 C C . MET B 1 70 ? -7.625 -8.188 5.52 1 88.06 70 MET B C 1
ATOM 2940 O O . MET B 1 70 ? -8.641 -8.391 4.852 1 88.06 70 MET B O 1
ATOM 2944 N N . ALA B 1 71 ? -6.512 -8.773 5.305 1 94.19 71 ALA B N 1
ATOM 2945 C CA . ALA B 1 71 ? -6.398 -9.789 4.258 1 94.19 71 ALA B CA 1
ATOM 2946 C C . ALA B 1 71 ? -7.32 -10.969 4.531 1 94.19 71 ALA B C 1
ATOM 2948 O O . ALA B 1 71 ? -7.988 -11.469 3.625 1 94.19 71 ALA B O 1
ATOM 2949 N N . HIS B 1 72 ? -7.336 -11.391 5.77 1 96 72 HIS B N 1
ATOM 2950 C CA . HIS B 1 72 ? -8.227 -12.477 6.184 1 96 72 HIS B CA 1
ATOM 2951 C C . HIS B 1 72 ? -9.672 -12.156 5.824 1 96 72 HIS B C 1
ATOM 2953 O O . HIS B 1 72 ? -10.344 -12.961 5.172 1 96 72 HIS B O 1
ATOM 2959 N N . ASP B 1 73 ? -10.102 -10.992 6.211 1 91.88 73 ASP B N 1
ATOM 2960 C CA . ASP B 1 73 ? -11.5 -10.609 6 1 91.88 73 ASP B CA 1
ATOM 2961 C C . ASP B 1 73 ? -11.805 -10.461 4.512 1 91.88 73 ASP B C 1
ATOM 2963 O O . ASP B 1 73 ? -12.875 -10.867 4.055 1 91.88 73 ASP B O 1
ATOM 2967 N N . TRP B 1 74 ? -10.891 -9.859 3.826 1 91.81 74 TRP B N 1
ATOM 2968 C CA . TRP B 1 74 ? -11.086 -9.664 2.393 1 91.81 74 TRP B CA 1
ATOM 2969 C C . TRP B 1 74 ? -11.219 -11.008 1.678 1 91.81 74 TRP B C 1
ATOM 2971 O O . TRP B 1 74 ? -12.125 -11.188 0.857 1 91.81 74 TRP B O 1
ATOM 2981 N N . ILE B 1 75 ? -10.359 -11.906 2.006 1 95.81 75 ILE B N 1
ATOM 2982 C CA . ILE B 1 75 ? -10.359 -13.211 1.355 1 95.81 75 ILE B CA 1
ATOM 2983 C C . ILE B 1 75 ? -11.648 -13.961 1.693 1 95.81 75 ILE B C 1
ATOM 2985 O O . ILE B 1 75 ? -12.25 -14.594 0.825 1 95.81 75 ILE B O 1
ATOM 2989 N N . GLN B 1 76 ? -12.07 -13.836 2.926 1 94.81 76 GLN B N 1
ATOM 2990 C CA . GLN B 1 76 ? -13.336 -14.438 3.336 1 94.81 76 GLN B CA 1
ATOM 2991 C C . GLN B 1 76 ? -14.508 -13.844 2.553 1 94.81 76 GLN B C 1
ATOM 2993 O O . GLN B 1 76 ? -15.414 -14.57 2.145 1 94.81 76 GLN B O 1
ATOM 2998 N N . GLN B 1 77 ? -14.445 -12.617 2.297 1 90.94 77 GLN B N 1
ATOM 2999 C CA . GLN B 1 77 ? -15.5 -11.938 1.554 1 90.94 77 GLN B CA 1
ATOM 3000 C C . GLN B 1 77 ? -15.523 -12.383 0.095 1 90.94 77 GLN B C 1
ATOM 3002 O O . GLN B 1 77 ? -16.547 -12.281 -0.575 1 90.94 77 GLN B O 1
ATOM 3007 N N . GLN B 1 78 ? -14.359 -12.828 -0.373 1 92.44 78 GLN B N 1
ATOM 3008 C CA . GLN B 1 78 ? -14.297 -13.344 -1.735 1 92.44 78 GLN B CA 1
ATOM 3009 C C . GLN B 1 78 ? -14.898 -14.742 -1.82 1 92.44 78 GLN B C 1
ATOM 3011 O O . GLN B 1 78 ? -15 -15.32 -2.906 1 92.44 78 GLN B O 1
ATOM 3016 N N . GLY B 1 79 ? -15.227 -15.398 -0.695 1 93.75 79 GLY B N 1
ATOM 3017 C CA . GLY B 1 79 ? -15.898 -16.688 -0.691 1 93.75 79 GLY B CA 1
ATOM 3018 C C . GLY B 1 79 ? -14.969 -17.844 -0.369 1 93.75 79 GLY B C 1
ATOM 3019 O O . GLY B 1 79 ? -15.375 -19 -0.415 1 93.75 79 GLY B O 1
ATOM 3020 N N . LEU B 1 80 ? -13.758 -17.547 -0.041 1 95.75 80 LEU B N 1
ATOM 3021 C CA . LEU B 1 80 ? -12.812 -18.609 0.304 1 95.75 80 LEU B CA 1
ATOM 3022 C C . LEU B 1 80 ? -12.867 -18.922 1.796 1 95.75 80 LEU B C 1
ATOM 3024 O O . LEU B 1 80 ? -12.992 -18.016 2.621 1 95.75 80 LEU B O 1
ATOM 3028 N N . ALA B 1 81 ? -12.836 -20.188 2.082 1 93.62 81 ALA B N 1
ATOM 3029 C CA . ALA B 1 81 ? -12.75 -20.594 3.482 1 93.62 81 ALA B CA 1
ATOM 3030 C C . ALA B 1 81 ? -11.391 -20.234 4.082 1 93.62 81 ALA B C 1
ATOM 3032 O O . ALA B 1 81 ? -10.359 -20.344 3.416 1 93.62 81 ALA B O 1
ATOM 3033 N N . THR B 1 82 ? -11.422 -19.797 5.375 1 96.44 82 THR B N 1
ATOM 3034 C CA . THR B 1 82 ? -10.195 -19.312 5.988 1 96.44 82 THR B CA 1
ATOM 3035 C C . THR B 1 82 ? -9.805 -20.172 7.191 1 96.44 82 THR B C 1
ATOM 3037 O O . THR B 1 82 ? -9.031 -19.75 8.039 1 96.44 82 THR B O 1
ATOM 3040 N N . GLU B 1 83 ? -10.328 -21.328 7.258 1 96.12 83 GLU B N 1
ATOM 3041 C CA . GLU B 1 83 ? -10.141 -22.188 8.422 1 96.12 83 GLU B CA 1
ATOM 3042 C C . GLU B 1 83 ? -8.68 -22.609 8.562 1 96.12 83 GLU B C 1
ATOM 3044 O O . GLU B 1 83 ? -8.242 -22.984 9.656 1 96.12 83 GLU B O 1
ATOM 3049 N N . PHE B 1 84 ? -7.867 -22.578 7.52 1 97.94 84 PHE B N 1
ATOM 3050 C CA . PHE B 1 84 ? -6.484 -23.047 7.578 1 97.94 84 PHE B CA 1
ATOM 3051 C C . PHE B 1 84 ? -5.516 -21.875 7.512 1 97.94 84 PHE B C 1
ATOM 3053 O O . PHE B 1 84 ? -4.344 -22.047 7.172 1 97.94 84 PHE B O 1
ATOM 3060 N N . PHE B 1 85 ? -6.074 -20.703 7.793 1 98.06 85 PHE B N 1
ATOM 3061 C CA . PHE B 1 85 ? -5.211 -19.547 7.957 1 98.06 85 PHE B CA 1
ATOM 3062 C C . PHE B 1 85 ? -4.551 -19.547 9.328 1 98.06 85 PHE B C 1
ATOM 3064 O O . PHE B 1 85 ? -5.207 -19.797 10.344 1 98.06 85 PHE B O 1
ATOM 3071 N N . VAL B 1 86 ? -3.236 -19.375 9.359 1 97.62 86 VAL B N 1
ATOM 3072 C CA . VAL B 1 86 ? -2.504 -19.281 10.617 1 97.62 86 VAL B CA 1
ATOM 3073 C C . VAL B 1 86 ? -1.91 -17.875 10.75 1 97.62 86 VAL B C 1
ATOM 3075 O O . VAL B 1 86 ? -1.124 -17.438 9.906 1 97.62 86 VAL B O 1
ATOM 3078 N N . GLN B 1 87 ? -2.314 -17.156 11.797 1 95.88 87 GLN B N 1
ATOM 3079 C CA . GLN B 1 87 ? -1.823 -15.812 12.055 1 95.88 87 GLN B CA 1
ATOM 3080 C C . GLN B 1 87 ? -0.638 -15.828 13.016 1 95.88 87 GLN B C 1
ATOM 3082 O O . GLN B 1 87 ? -0.799 -15.586 14.211 1 95.88 87 GLN B O 1
ATOM 3087 N N . GLN B 1 88 ? 0.591 -16.031 12.438 1 95.12 88 GLN B N 1
ATOM 3088 C CA . GLN B 1 88 ? 1.743 -16.188 13.312 1 95.12 88 GLN B CA 1
ATOM 3089 C C . GLN B 1 88 ? 2.877 -15.25 12.914 1 95.12 88 GLN B C 1
ATOM 3091 O O . GLN B 1 88 ? 3.82 -15.047 13.68 1 95.12 88 GLN B O 1
ATOM 3096 N N . LEU B 1 89 ? 2.801 -14.672 11.75 1 95.12 89 LEU B N 1
ATOM 3097 C CA . LEU B 1 89 ? 3.854 -13.758 11.32 1 95.12 89 LEU B CA 1
ATOM 3098 C C . LEU B 1 89 ? 3.789 -12.453 12.102 1 95.12 89 LEU B C 1
ATOM 3100 O O . LEU B 1 89 ? 2.701 -11.969 12.414 1 95.12 89 LEU B O 1
ATOM 3104 N N . PRO B 1 90 ? 4.961 -11.875 12.406 1 92.88 90 PRO B N 1
ATOM 3105 C CA . PRO B 1 90 ? 4.914 -10.57 13.062 1 92.88 90 PRO B CA 1
ATOM 3106 C C . PRO B 1 90 ? 4.301 -9.484 12.18 1 92.88 90 PRO B C 1
ATOM 3108 O O . PRO B 1 90 ? 3.609 -8.594 12.688 1 92.88 90 PRO B O 1
ATOM 3111 N N . GLN B 1 91 ? 4.586 -9.516 10.875 1 94.31 91 GLN B N 1
ATOM 3112 C CA . GLN B 1 91 ? 4.035 -8.578 9.914 1 94.31 91 GLN B CA 1
ATOM 3113 C C . GLN B 1 91 ? 3.641 -9.281 8.617 1 94.31 91 GLN B C 1
ATOM 3115 O O . GLN B 1 91 ? 4.301 -10.234 8.195 1 94.31 91 GLN B O 1
ATOM 3120 N N . THR B 1 92 ? 2.611 -8.805 8.047 1 95 92 THR B N 1
ATOM 3121 C CA . THR B 1 92 ? 2.143 -9.336 6.766 1 95 92 THR B CA 1
ATOM 3122 C C . THR B 1 92 ? 3.1 -8.953 5.641 1 95 92 THR B C 1
ATOM 3124 O O . THR B 1 92 ? 3.604 -7.832 5.598 1 95 92 THR B O 1
ATOM 3127 N N . ALA B 1 93 ? 3.389 -9.883 4.73 1 96.56 93 ALA B N 1
ATOM 3128 C CA . ALA B 1 93 ? 4.227 -9.633 3.564 1 96.56 93 ALA B CA 1
ATOM 3129 C C . ALA B 1 93 ? 3.617 -8.555 2.674 1 96.56 93 ALA B C 1
ATOM 3131 O O . ALA B 1 93 ? 2.395 -8.391 2.631 1 96.56 93 ALA B O 1
ATOM 3132 N N . GLN B 1 94 ? 4.496 -7.816 1.996 1 97.19 94 GLN B N 1
ATOM 3133 C CA . GLN B 1 94 ? 4.051 -6.727 1.132 1 97.19 94 GLN B CA 1
ATOM 3134 C C . GLN B 1 94 ? 4.875 -6.672 -0.151 1 97.19 94 GLN B C 1
ATOM 3136 O O . GLN B 1 94 ? 6.02 -7.129 -0.18 1 97.19 94 GLN B O 1
ATOM 3141 N N . SER B 1 95 ? 4.27 -6.129 -1.177 1 96.81 95 SER B N 1
ATOM 3142 C CA . SER B 1 95 ? 4.992 -5.875 -2.42 1 96.81 95 SER B CA 1
ATOM 3143 C C . SER B 1 95 ? 4.578 -4.543 -3.035 1 96.81 95 SER B C 1
ATOM 3145 O O . SER B 1 95 ? 3.449 -4.082 -2.834 1 96.81 95 SER B O 1
ATOM 3147 N N . VAL B 1 96 ? 5.488 -3.891 -3.662 1 97.88 96 VAL B N 1
ATOM 3148 C CA . VAL B 1 96 ? 5.246 -2.705 -4.477 1 97.88 96 VAL B CA 1
ATOM 3149 C C . VAL B 1 96 ? 5.695 -2.965 -5.914 1 97.88 96 VAL B C 1
ATOM 3151 O O . VAL B 1 96 ? 6.832 -3.387 -6.148 1 97.88 96 VAL B O 1
ATOM 3154 N N . ILE B 1 97 ? 4.801 -2.783 -6.828 1 95.56 97 ILE B N 1
ATOM 3155 C CA . ILE B 1 97 ? 5.105 -2.98 -8.242 1 95.56 97 ILE B CA 1
ATOM 3156 C C . ILE B 1 97 ? 5.078 -1.638 -8.969 1 95.56 97 ILE B C 1
ATOM 3158 O O . ILE B 1 97 ? 4.035 -0.985 -9.039 1 95.56 97 ILE B O 1
ATOM 3162 N N . LEU B 1 98 ? 6.223 -1.193 -9.469 1 96.5 98 LEU B N 1
ATOM 3163 C CA . LEU B 1 98 ? 6.297 -0.049 -10.367 1 96.5 98 LEU B CA 1
ATOM 3164 C C . LEU B 1 98 ? 6.16 -0.491 -11.82 1 96.5 98 LEU B C 1
ATOM 3166 O O . LEU B 1 98 ? 6.805 -1.454 -12.242 1 96.5 98 LEU B O 1
ATOM 3170 N N . TYR B 1 99 ? 5.305 0.179 -12.547 1 92.81 99 TYR B N 1
ATOM 3171 C CA . TYR B 1 99 ? 5.176 -0.154 -13.961 1 92.81 99 TYR B CA 1
ATOM 3172 C C . TYR B 1 99 ? 5.109 1.106 -14.82 1 92.81 99 TYR B C 1
ATOM 3174 O O . TYR B 1 99 ? 4.527 2.113 -14.406 1 92.81 99 TYR B O 1
ATOM 3182 N N . ASP B 1 100 ? 5.754 1.05 -15.945 1 93.19 100 ASP B N 1
ATOM 3183 C CA . ASP B 1 100 ? 5.852 2.26 -16.75 1 93.19 100 ASP B CA 1
ATOM 3184 C C . ASP B 1 100 ? 4.902 2.199 -17.953 1 93.19 100 ASP B C 1
ATOM 3186 O O . ASP B 1 100 ? 4.117 1.26 -18.078 1 93.19 100 ASP B O 1
ATOM 3190 N N . LYS B 1 101 ? 4.918 3.17 -18.844 1 89.5 101 LYS B N 1
ATOM 3191 C CA . LYS B 1 101 ? 3.965 3.367 -19.938 1 89.5 101 LYS B CA 1
ATOM 3192 C C . LYS B 1 101 ? 4.145 2.312 -21.031 1 89.5 101 LYS B C 1
ATOM 3194 O O . LYS B 1 101 ? 3.211 2.021 -21.781 1 89.5 101 LYS B O 1
ATOM 3199 N N . ILE B 1 102 ? 5.32 1.724 -21.094 1 85.94 102 ILE B N 1
ATOM 3200 C CA . ILE B 1 102 ? 5.562 0.77 -22.172 1 85.94 102 ILE B CA 1
ATOM 3201 C C . ILE B 1 102 ? 5.383 -0.654 -21.641 1 85.94 102 ILE B C 1
ATOM 3203 O O . ILE B 1 102 ? 5.699 -1.622 -22.344 1 85.94 102 ILE B O 1
ATOM 3207 N N . GLY B 1 103 ? 5 -0.788 -20.328 1 81.06 103 GLY B N 1
ATOM 3208 C CA . GLY B 1 103 ? 4.578 -2.086 -19.828 1 81.06 103 GLY B CA 1
ATOM 3209 C C . GLY B 1 103 ? 5.641 -2.783 -19.016 1 81.06 103 GLY B C 1
ATOM 3210 O O . GLY B 1 103 ? 5.426 -3.895 -18.516 1 81.06 103 GLY B O 1
ATOM 3211 N N . ARG B 1 104 ? 6.887 -2.176 -18.828 1 85.06 104 ARG B N 1
ATOM 3212 C CA . ARG B 1 104 ? 7.879 -2.787 -17.938 1 85.06 104 ARG B CA 1
ATOM 3213 C C . ARG B 1 104 ? 7.43 -2.729 -16.484 1 85.06 104 ARG B C 1
ATOM 3215 O O . ARG B 1 104 ? 6.863 -1.727 -16.047 1 85.06 104 ARG B O 1
ATOM 3222 N N . ARG B 1 105 ? 7.734 -3.834 -15.797 1 89.56 105 ARG B N 1
ATOM 3223 C CA . ARG B 1 105 ? 7.336 -3.928 -14.391 1 89.56 105 ARG B CA 1
ATOM 3224 C C . ARG B 1 105 ? 8.531 -4.273 -13.508 1 89.56 105 ARG B C 1
ATOM 3226 O O . ARG B 1 105 ? 9.336 -5.137 -13.859 1 89.56 105 ARG B O 1
ATOM 3233 N N . GLN B 1 106 ? 8.664 -3.545 -12.492 1 92.75 106 GLN B N 1
ATOM 3234 C CA . GLN B 1 106 ? 9.617 -3.863 -11.43 1 92.75 106 GLN B CA 1
ATOM 3235 C C . GLN B 1 106 ? 8.898 -4.219 -10.133 1 92.75 106 GLN B C 1
ATOM 3237 O O . GLN B 1 106 ? 8.172 -3.393 -9.57 1 92.75 106 GLN B O 1
ATOM 3242 N N . ILE B 1 107 ? 9.133 -5.434 -9.695 1 92.94 107 ILE B N 1
ATOM 3243 C CA . ILE B 1 107 ? 8.43 -5.945 -8.516 1 92.94 107 ILE B CA 1
ATOM 3244 C C . ILE B 1 107 ? 9.359 -5.891 -7.305 1 92.94 107 ILE B C 1
ATOM 3246 O O . ILE B 1 107 ? 10.461 -6.441 -7.332 1 92.94 107 ILE B O 1
ATOM 3250 N N . HIS B 1 108 ? 8.969 -5.16 -6.305 1 96.62 108 HIS B N 1
ATOM 3251 C CA . HIS B 1 108 ? 9.633 -5.16 -5.008 1 96.62 108 HIS B CA 1
ATOM 3252 C C . HIS B 1 108 ? 8.883 -6.027 -4.004 1 96.62 108 HIS B C 1
ATOM 3254 O O . HIS B 1 108 ? 7.746 -5.715 -3.641 1 96.62 108 HIS B O 1
ATOM 3260 N N . VAL B 1 109 ? 9.531 -7.066 -3.529 1 95.69 109 VAL B N 1
ATOM 3261 C CA . VAL B 1 109 ? 8.859 -8.023 -2.654 1 95.69 109 VAL B CA 1
ATOM 3262 C C . VAL B 1 109 ? 9.484 -7.977 -1.262 1 95.69 109 VAL B C 1
ATOM 3264 O O . VAL B 1 109 ? 10.695 -8.148 -1.112 1 95.69 109 VAL B O 1
ATOM 3267 N N . ASP B 1 110 ? 8.703 -7.691 -0.257 1 97.38 110 ASP B N 1
ATOM 3268 C CA . ASP B 1 110 ? 9.102 -7.746 1.147 1 97.38 110 ASP B CA 1
ATOM 3269 C C . ASP B 1 110 ? 8.359 -8.859 1.882 1 97.38 110 ASP B C 1
ATOM 3271 O O . ASP B 1 110 ? 7.238 -8.656 2.357 1 97.38 110 ASP B O 1
ATOM 3275 N N . LEU B 1 111 ? 9.016 -9.961 2.061 1 96.19 111 LEU B N 1
ATOM 3276 C CA . LEU B 1 111 ? 8.414 -11.141 2.674 1 96.19 111 LEU B CA 1
ATOM 3277 C C . LEU B 1 111 ? 8.516 -11.078 4.195 1 96.19 111 LEU B C 1
ATOM 3279 O O . LEU B 1 111 ? 8.023 -11.969 4.895 1 96.19 111 LEU B O 1
ATOM 3283 N N . LYS B 1 112 ? 9.117 -10.023 4.664 1 95.81 112 LYS B N 1
ATOM 3284 C CA . LYS B 1 112 ? 9.359 -9.891 6.098 1 95.81 112 LYS B CA 1
ATOM 3285 C C . LYS B 1 112 ? 10.133 -11.102 6.629 1 95.81 112 LYS B C 1
ATOM 3287 O O . LYS B 1 112 ? 11.258 -11.367 6.203 1 95.81 112 LYS B O 1
ATOM 3292 N N . ASN B 1 113 ? 9.594 -11.914 7.523 1 94.12 113 ASN B N 1
ATOM 3293 C CA . ASN B 1 113 ? 10.344 -13.055 8.039 1 94.12 113 ASN B CA 1
ATOM 3294 C C . ASN B 1 113 ? 9.703 -14.383 7.645 1 94.12 113 ASN B C 1
ATOM 3296 O O . ASN B 1 113 ? 9.938 -15.406 8.281 1 94.12 113 ASN B O 1
ATOM 3300 N N . ILE B 1 114 ? 8.898 -14.391 6.605 1 94.25 114 ILE B N 1
ATOM 3301 C CA . ILE B 1 114 ? 8.148 -15.578 6.207 1 94.25 114 ILE B CA 1
ATOM 3302 C C . ILE B 1 114 ? 9.117 -16.703 5.859 1 94.25 114 ILE B C 1
ATOM 3304 O O . ILE B 1 114 ? 8.805 -17.875 6.055 1 94.25 114 ILE B O 1
ATOM 3308 N N . GLN B 1 115 ? 10.258 -16.344 5.367 1 91.75 115 GLN B N 1
ATOM 3309 C CA . GLN B 1 115 ? 11.242 -17.344 4.953 1 91.75 115 GLN B CA 1
ATOM 3310 C C . GLN B 1 115 ? 11.742 -18.156 6.148 1 91.75 115 GLN B C 1
ATOM 3312 O O . GLN B 1 115 ? 12.305 -19.234 5.98 1 91.75 115 GLN B O 1
ATOM 3317 N N . GLU B 1 116 ? 11.508 -17.641 7.328 1 94.62 116 GLU B N 1
ATOM 3318 C CA . GLU B 1 116 ? 11.961 -18.297 8.547 1 94.62 116 GLU B CA 1
ATOM 3319 C C . GLU B 1 116 ? 10.82 -19.031 9.242 1 94.62 116 GLU B C 1
ATOM 3321 O O . GLU B 1 116 ? 10.992 -19.562 10.344 1 94.62 116 GLU B O 1
ATOM 3326 N N . GLN B 1 117 ? 9.719 -19.094 8.609 1 95.12 117 GLN B N 1
ATOM 3327 C CA . GLN B 1 117 ? 8.523 -19.672 9.227 1 95.12 117 GLN B CA 1
ATOM 3328 C C . GLN B 1 117 ? 8.164 -21 8.578 1 95.12 117 GLN B C 1
ATOM 3330 O O . GLN B 1 117 ? 8.617 -21.297 7.473 1 95.12 117 GLN B O 1
ATOM 3335 N N . ARG B 1 118 ? 7.402 -21.797 9.32 1 95.25 118 ARG B N 1
ATOM 3336 C CA . ARG B 1 118 ? 6.879 -23.078 8.836 1 95.25 118 ARG B CA 1
ATOM 3337 C C . ARG B 1 118 ? 5.379 -23.188 9.078 1 95.25 118 ARG B C 1
ATOM 3339 O O . ARG B 1 118 ? 4.883 -22.75 10.125 1 95.25 118 ARG B O 1
ATOM 3346 N N . TYR B 1 119 ? 4.695 -23.688 8.133 1 97.69 119 TYR B N 1
ATOM 3347 C CA . TYR B 1 119 ? 3.281 -23.984 8.328 1 97.69 119 TYR B CA 1
ATOM 3348 C C . TYR B 1 119 ? 3.1 -25.203 9.211 1 97.69 119 TYR B C 1
ATOM 3350 O O . TYR B 1 119 ? 3.838 -26.188 9.086 1 97.69 119 TYR B O 1
ATOM 3358 N N . PRO B 1 120 ? 2.156 -25.234 10.156 1 97.19 120 PRO B N 1
ATOM 3359 C CA . PRO B 1 120 ? 1.959 -26.375 11.055 1 97.19 120 PRO B CA 1
ATOM 3360 C C . PRO B 1 120 ? 1.607 -27.656 10.305 1 97.19 120 PRO B C 1
ATOM 3362 O O . PRO B 1 120 ? 0.583 -27.719 9.617 1 97.19 120 PRO B O 1
ATOM 3365 N N . LEU B 1 121 ? 2.393 -28.688 10.555 1 96.94 121 LEU B N 1
ATOM 3366 C CA . LEU B 1 121 ? 2.262 -29.938 9.82 1 96.94 121 LEU B CA 1
ATOM 3367 C C . LEU B 1 121 ? 0.934 -30.625 10.133 1 96.94 121 LEU B C 1
ATOM 3369 O O . LEU B 1 121 ? 0.282 -31.156 9.234 1 96.94 121 LEU B O 1
ATOM 3373 N N . GLU B 1 122 ? 0.545 -30.578 11.375 1 96.12 122 GLU B N 1
ATOM 3374 C CA . GLU B 1 122 ? -0.691 -31.234 11.773 1 96.12 122 GLU B CA 1
ATOM 3375 C C . GLU B 1 122 ? -1.9 -30.625 11.078 1 96.12 122 GLU B C 1
ATOM 3377 O O . GLU B 1 122 ? -2.803 -31.344 10.641 1 96.12 122 GLU B O 1
ATOM 3382 N N . LEU B 1 123 ? -1.877 -29.375 10.984 1 97.31 123 LEU B N 1
ATOM 3383 C CA . LEU B 1 123 ? -2.973 -28.672 10.32 1 97.31 123 LEU B CA 1
ATOM 3384 C C . LEU B 1 123 ? -2.986 -28.984 8.828 1 97.31 123 LEU B C 1
ATOM 3386 O O . LEU B 1 123 ? -4.051 -29.172 8.242 1 97.31 123 LEU B O 1
ATOM 3390 N N . PHE B 1 124 ? -1.821 -29 8.281 1 98.06 124 PHE B N 1
ATOM 3391 C CA . PHE B 1 124 ? -1.687 -29.344 6.871 1 98.06 124 PHE B CA 1
ATOM 3392 C C . PHE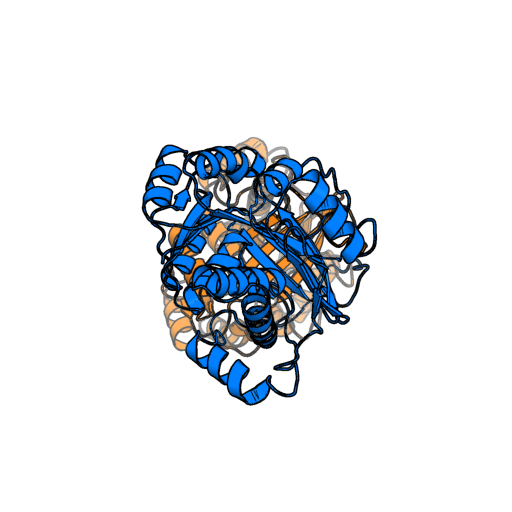 B 1 124 ? -2.201 -30.75 6.605 1 98.06 124 PHE B C 1
ATOM 3394 O O . PHE B 1 124 ? -2.936 -30.969 5.645 1 98.06 124 PHE B O 1
ATOM 3401 N N . GLU B 1 125 ? -1.854 -31.688 7.402 1 97.06 125 GLU B N 1
ATOM 3402 C CA . GLU B 1 125 ? -2.291 -33.062 7.254 1 97.06 125 GLU B CA 1
ATOM 3403 C C . GLU B 1 125 ? -3.811 -33.188 7.332 1 97.06 125 GLU B C 1
ATOM 3405 O O . GLU B 1 125 ? -4.422 -33.938 6.578 1 97.06 125 GLU B O 1
ATOM 3410 N N . SER B 1 126 ? -4.367 -32.469 8.219 1 96.56 126 SER B N 1
ATOM 3411 C CA . SER B 1 126 ? -5.824 -32.438 8.328 1 96.56 126 SER B CA 1
ATOM 3412 C C . SER B 1 126 ? -6.473 -31.938 7.047 1 96.56 126 SER B C 1
ATOM 3414 O O . SER B 1 126 ? -7.504 -32.469 6.617 1 96.56 126 SER B O 1
ATOM 3416 N N . ALA B 1 127 ? -5.898 -30.938 6.453 1 96.38 127 ALA B N 1
ATOM 3417 C CA . ALA B 1 127 ? -6.406 -30.406 5.195 1 96.38 127 ALA B CA 1
ATOM 3418 C C . ALA B 1 127 ? -6.246 -31.406 4.059 1 96.38 127 ALA B C 1
ATOM 3420 O O . ALA B 1 127 ? -7.133 -31.547 3.213 1 96.38 127 ALA B O 1
ATOM 3421 N N . LEU B 1 128 ? -5.145 -32.125 4.078 1 96.19 128 LEU B N 1
ATOM 3422 C CA . LEU B 1 128 ? -4.832 -33.062 3.023 1 96.19 128 LEU B CA 1
ATOM 3423 C C . LEU B 1 128 ? -5.844 -34.219 3.006 1 96.19 128 LEU B C 1
ATOM 3425 O O . LEU B 1 128 ? -6.078 -34.812 1.96 1 96.19 128 LEU B O 1
ATOM 3429 N N . GLU B 1 129 ? -6.406 -34.5 4.102 1 94.44 129 GLU B N 1
ATOM 3430 C CA . GLU B 1 129 ? -7.363 -35.594 4.215 1 94.44 129 GLU B CA 1
ATOM 3431 C C . GLU B 1 129 ? -8.648 -35.281 3.441 1 94.44 129 GLU B C 1
ATOM 3433 O O . GLU B 1 129 ? -9.438 -36.188 3.158 1 94.44 129 GLU B O 1
ATOM 3438 N N . ARG B 1 130 ? -8.773 -34.094 3.02 1 92.25 130 ARG B N 1
ATOM 3439 C CA . ARG B 1 130 ? -10.031 -33.656 2.42 1 92.25 130 ARG B CA 1
ATOM 3440 C C . ARG B 1 130 ? -9.883 -33.438 0.915 1 92.25 130 ARG B C 1
ATOM 3442 O O . ARG B 1 130 ? -10.82 -33.031 0.239 1 92.25 130 ARG B O 1
ATOM 3449 N N . VAL B 1 131 ? -8.656 -33.719 0.426 1 94.62 131 VAL B N 1
ATOM 3450 C CA . VAL B 1 131 ? -8.43 -33.344 -0.962 1 94.62 131 VAL B CA 1
ATOM 3451 C C . VAL B 1 131 ? -7.688 -34.469 -1.693 1 94.62 131 VAL B C 1
ATOM 3453 O O . VAL B 1 131 ? -7.168 -35.375 -1.063 1 94.62 131 VAL B O 1
ATOM 3456 N N . SER B 1 132 ? -7.695 -34.375 -3.051 1 88.69 132 SER B N 1
ATOM 3457 C CA . SER B 1 132 ? -6.953 -35.344 -3.857 1 88.69 132 SER B CA 1
ATOM 3458 C C . SER B 1 132 ? -5.828 -34.656 -4.629 1 88.69 132 SER B C 1
ATOM 3460 O O . SER B 1 132 ? -5.059 -35.344 -5.328 1 88.69 132 SER B O 1
ATOM 3462 N N . ALA B 1 133 ? -5.723 -33.406 -4.531 1 96.69 133 ALA B N 1
ATOM 3463 C CA . ALA B 1 133 ? -4.672 -32.656 -5.191 1 96.69 133 ALA B CA 1
ATOM 3464 C C . ALA B 1 133 ? -4.219 -31.469 -4.328 1 96.69 133 ALA B C 1
ATOM 3466 O O . ALA B 1 133 ? -5.02 -30.891 -3.59 1 96.69 133 ALA B O 1
ATOM 3467 N N . ALA B 1 134 ? -2.922 -31.188 -4.414 1 98.38 134 ALA B N 1
ATOM 3468 C CA . ALA B 1 134 ? -2.35 -30.094 -3.633 1 98.38 134 ALA B CA 1
ATOM 3469 C C . ALA B 1 134 ? -1.5 -29.172 -4.512 1 98.38 134 ALA B C 1
ATOM 3471 O O . ALA B 1 134 ? -0.59 -29.641 -5.203 1 98.38 134 ALA B O 1
ATOM 3472 N N . VAL B 1 135 ? -1.888 -27.938 -4.508 1 98.81 135 VAL B N 1
ATOM 3473 C CA . VAL B 1 135 ? -1.037 -26.906 -5.086 1 98.81 135 VAL B CA 1
ATOM 3474 C C . VAL B 1 135 ? -0.095 -26.359 -4.016 1 98.81 135 VAL B C 1
ATOM 3476 O O . VAL B 1 135 ? -0.529 -25.656 -3.1 1 98.81 135 VAL B O 1
ATOM 3479 N N . LEU B 1 136 ? 1.162 -26.641 -4.145 1 98.81 136 LEU B N 1
ATOM 3480 C CA . LEU B 1 136 ? 2.174 -26.141 -3.221 1 98.81 136 LEU B CA 1
ATOM 3481 C C . LEU B 1 136 ? 3.07 -25.109 -3.898 1 98.81 136 LEU B C 1
ATOM 3483 O O . LEU B 1 136 ? 3.982 -25.469 -4.645 1 98.81 136 LEU B O 1
ATOM 3487 N N . CYS B 1 137 ? 2.76 -23.828 -3.613 1 98.38 137 CYS B N 1
ATOM 3488 C CA . CYS B 1 137 ? 3.537 -22.734 -4.195 1 98.38 137 CYS B CA 1
ATOM 3489 C C . CYS B 1 137 ? 4.984 -22.781 -3.719 1 98.38 137 CYS B C 1
ATOM 3491 O O . CYS B 1 137 ? 5.285 -23.391 -2.691 1 98.38 137 CYS B O 1
ATOM 3493 N N . ASN B 1 138 ? 5.855 -22.141 -4.473 1 97.44 138 ASN B N 1
ATOM 3494 C CA . ASN B 1 138 ? 7.277 -22.188 -4.152 1 97.44 138 ASN B CA 1
ATOM 3495 C C . ASN B 1 138 ? 7.656 -21.141 -3.109 1 97.44 138 ASN B C 1
ATOM 3497 O O . ASN B 1 138 ? 8.523 -20.297 -3.354 1 97.44 138 ASN B O 1
ATOM 3501 N N . ILE B 1 139 ? 7.066 -21.25 -1.979 1 97.25 139 ILE B N 1
ATOM 3502 C CA . ILE B 1 139 ? 7.367 -20.422 -0.819 1 97.25 139 ILE B CA 1
ATOM 3503 C C . ILE B 1 139 ? 7.957 -21.281 0.294 1 97.25 139 ILE B C 1
ATOM 3505 O O . ILE B 1 139 ? 7.539 -22.422 0.484 1 97.25 139 ILE B O 1
ATOM 3509 N N . ASN B 1 140 ? 8.844 -20.734 1.036 1 96.81 140 ASN B N 1
ATOM 3510 C CA . ASN B 1 140 ? 9.688 -21.531 1.926 1 96.81 140 ASN B CA 1
ATOM 3511 C C . ASN B 1 140 ? 8.859 -22.281 2.963 1 96.81 140 ASN B C 1
ATOM 3513 O O . ASN B 1 140 ? 9.211 -23.391 3.348 1 96.81 140 ASN B O 1
ATOM 3517 N N . PHE B 1 141 ? 7.762 -21.734 3.426 1 97.12 141 PHE B N 1
ATOM 3518 C CA . PHE B 1 141 ? 7.02 -22.391 4.496 1 97.12 141 PHE B CA 1
ATOM 3519 C C . PHE B 1 141 ? 6.301 -23.641 3.973 1 97.12 141 PHE B C 1
ATOM 3521 O O . PHE B 1 141 ? 5.762 -24.422 4.754 1 97.12 141 PHE B O 1
ATOM 3528 N N . ASN B 1 142 ? 6.352 -23.859 2.68 1 98 142 ASN B N 1
ATOM 3529 C CA . ASN B 1 142 ? 5.762 -25.047 2.078 1 98 142 ASN B CA 1
ATOM 3530 C C . ASN B 1 142 ? 6.777 -26.188 1.958 1 98 142 ASN B C 1
ATOM 3532 O O . ASN B 1 142 ? 6.414 -27.328 1.67 1 98 142 ASN B O 1
ATOM 3536 N N . ARG B 1 143 ? 8.047 -25.922 2.156 1 97 143 ARG B N 1
ATOM 3537 C CA . ARG B 1 143 ? 9.117 -26.859 1.836 1 97 143 ARG B CA 1
ATOM 3538 C C . ARG B 1 143 ? 8.93 -28.172 2.596 1 97 143 ARG B C 1
ATOM 3540 O O . ARG B 1 143 ? 9.023 -29.25 2.012 1 97 143 ARG B O 1
ATOM 3547 N N . ASN B 1 144 ? 8.648 -28.078 3.82 1 95.12 144 ASN B N 1
ATOM 3548 C CA . ASN B 1 144 ? 8.492 -29.266 4.637 1 95.12 144 ASN B CA 1
ATOM 3549 C C . ASN B 1 144 ? 7.168 -29.969 4.352 1 95.12 144 ASN B C 1
ATOM 3551 O O . ASN B 1 144 ? 6.965 -31.109 4.762 1 95.12 144 ASN B O 1
ATOM 3555 N N . LEU B 1 145 ? 6.258 -29.359 3.605 1 98.19 145 LEU B N 1
ATOM 3556 C CA . LEU B 1 145 ? 4.957 -29.938 3.275 1 98.19 145 LEU B CA 1
ATOM 3557 C C . LEU B 1 145 ? 5.074 -30.891 2.094 1 98.19 145 LEU B C 1
ATOM 3559 O O . LEU B 1 145 ? 4.223 -31.766 1.911 1 98.19 145 LEU B O 1
ATOM 3563 N N . LEU B 1 146 ? 6.117 -30.672 1.334 1 97.94 146 LEU B N 1
ATOM 3564 C CA . LEU B 1 146 ? 6.32 -31.453 0.127 1 97.94 146 LEU B CA 1
ATOM 3565 C C . LEU B 1 146 ? 6.406 -32.938 0.462 1 97.94 146 LEU B C 1
ATOM 3567 O O . LEU B 1 146 ? 5.711 -33.75 -0.144 1 97.94 146 LEU B O 1
ATOM 3571 N N . GLU B 1 147 ? 7.188 -33.219 1.429 1 95.88 147 GLU B N 1
ATOM 3572 C CA . GLU B 1 147 ? 7.391 -34.625 1.807 1 95.88 147 GLU B CA 1
ATOM 3573 C C . GLU B 1 147 ? 6.109 -35.219 2.365 1 95.88 147 GLU B C 1
ATOM 3575 O O . GLU B 1 147 ? 5.824 -36.406 2.125 1 95.88 147 GLU B O 1
ATOM 3580 N N . VAL B 1 148 ? 5.402 -34.469 3.09 1 96.69 148 VAL B N 1
ATOM 3581 C CA . VAL B 1 148 ? 4.156 -34.938 3.688 1 96.69 148 VAL B CA 1
ATOM 3582 C C . VAL B 1 148 ? 3.154 -35.281 2.586 1 96.69 148 VAL B C 1
ATOM 3584 O O . VAL B 1 148 ? 2.531 -36.344 2.617 1 96.69 148 VAL B O 1
ATOM 3587 N N . ALA B 1 149 ? 2.99 -34.406 1.639 1 97.5 149 ALA B N 1
ATOM 3588 C CA . ALA B 1 149 ? 2.072 -34.656 0.529 1 97.5 149 ALA B CA 1
ATOM 3589 C C . ALA B 1 149 ? 2.473 -35.906 -0.261 1 97.5 149 ALA B C 1
ATOM 3591 O O . ALA B 1 149 ? 1.622 -36.719 -0.622 1 97.5 149 ALA B O 1
ATOM 3592 N N . LYS B 1 150 ? 3.762 -36.094 -0.483 1 95.44 150 LYS B N 1
ATOM 3593 C CA . LYS B 1 150 ? 4.277 -37.25 -1.215 1 95.44 150 LYS B CA 1
ATOM 3594 C C . LYS B 1 150 ? 3.98 -38.562 -0.476 1 95.44 150 LYS B C 1
ATOM 3596 O O . LYS B 1 150 ? 3.539 -39.531 -1.083 1 95.44 150 LYS B O 1
ATOM 3601 N N . ARG B 1 151 ? 4.23 -38.5 0.769 1 94.75 151 ARG B N 1
ATOM 3602 C CA . ARG B 1 151 ? 4.012 -39.688 1.591 1 94.75 151 ARG B CA 1
ATOM 3603 C C . ARG B 1 151 ? 2.543 -40.094 1.574 1 94.75 151 ARG B C 1
ATOM 3605 O O . ARG B 1 151 ? 2.227 -41.281 1.628 1 94.75 151 ARG B O 1
ATOM 3612 N N . LYS B 1 152 ? 1.711 -39.188 1.447 1 95.06 152 LYS B N 1
ATOM 3613 C CA . LYS B 1 152 ? 0.277 -39.469 1.464 1 95.06 152 LYS B CA 1
ATOM 3614 C C . LYS B 1 152 ? -0.238 -39.781 0.064 1 95.06 152 LYS B C 1
ATOM 3616 O O . LYS B 1 152 ? -1.426 -40.062 -0.119 1 95.06 152 LYS B O 1
ATOM 3621 N N . GLY B 1 153 ? 0.584 -39.688 -0.904 1 94.62 153 GLY B N 1
ATOM 3622 C CA . GLY B 1 153 ? 0.23 -40.062 -2.27 1 94.62 153 GLY B CA 1
ATOM 3623 C C . GLY B 1 153 ? -0.619 -39 -2.957 1 94.62 153 GLY B C 1
ATOM 3624 O O . GLY B 1 153 ? -1.364 -39.312 -3.891 1 94.62 153 GLY B O 1
ATOM 3625 N N . ILE B 1 154 ? -0.613 -37.812 -2.451 1 95.88 154 ILE B N 1
ATOM 3626 C CA . ILE B 1 154 ? -1.382 -36.688 -3.029 1 95.88 154 ILE B CA 1
ATOM 3627 C C . ILE B 1 154 ? -0.633 -36.125 -4.227 1 95.88 154 ILE B C 1
ATOM 3629 O O . ILE B 1 154 ? 0.582 -35.906 -4.168 1 95.88 154 ILE B O 1
ATOM 3633 N N . SER B 1 155 ? -1.361 -35.875 -5.332 1 96.94 155 SER B N 1
ATOM 3634 C CA . SER B 1 155 ? -0.75 -35.219 -6.496 1 96.94 155 SER B CA 1
ATOM 3635 C C . SER B 1 155 ? -0.312 -33.812 -6.176 1 96.94 155 SER B C 1
ATOM 3637 O O . SER B 1 155 ? -1.095 -33 -5.652 1 96.94 155 SER B O 1
ATOM 3639 N N . ILE B 1 156 ? 0.946 -33.469 -6.543 1 98.62 156 ILE B N 1
ATOM 3640 C CA . ILE B 1 156 ? 1.506 -32.156 -6.215 1 98.62 156 ILE B CA 1
ATOM 3641 C C . ILE B 1 156 ? 1.642 -31.328 -7.484 1 98.62 156 ILE B C 1
ATOM 3643 O O . ILE B 1 156 ? 2.23 -31.781 -8.469 1 98.62 156 ILE B O 1
ATOM 3647 N N . PHE B 1 157 ? 1.071 -30.156 -7.477 1 98.81 157 PHE B N 1
ATOM 3648 C CA . PHE B 1 157 ? 1.194 -29.156 -8.523 1 98.81 157 PHE B CA 1
ATOM 3649 C C . PHE B 1 157 ? 1.998 -27.953 -8.039 1 98.81 157 PHE B C 1
ATOM 3651 O O . PHE B 1 157 ? 1.724 -27.422 -6.965 1 98.81 157 PHE B O 1
ATOM 3658 N N . THR B 1 158 ? 3.021 -27.5 -8.781 1 98.88 158 THR B N 1
ATOM 3659 C CA . THR B 1 158 ? 3.828 -26.344 -8.367 1 98.88 158 THR B CA 1
ATOM 3660 C C . THR B 1 158 ? 4.191 -25.484 -9.578 1 98.88 158 THR B C 1
ATOM 3662 O O . THR B 1 158 ? 4.523 -26.016 -10.641 1 98.88 158 THR B O 1
ATOM 3665 N N . ASP B 1 159 ? 4.031 -24.219 -9.438 1 98.44 159 ASP B N 1
ATOM 3666 C CA . ASP B 1 159 ? 4.582 -23.234 -10.359 1 98.44 159 ASP B CA 1
ATOM 3667 C C . ASP B 1 159 ? 5.805 -22.547 -9.758 1 98.44 159 ASP B C 1
ATOM 3669 O O . ASP B 1 159 ? 5.699 -21.875 -8.734 1 98.44 159 ASP B O 1
ATOM 3673 N N . VAL B 1 160 ? 6.969 -22.688 -10.422 1 97.38 160 VAL B N 1
ATOM 3674 C CA . VAL B 1 160 ? 8.188 -22.094 -9.883 1 97.38 160 VAL B CA 1
ATOM 3675 C C . VAL B 1 160 ? 8.477 -20.781 -10.594 1 97.38 160 VAL B C 1
ATOM 3677 O O . VAL B 1 160 ? 9.516 -20.156 -10.359 1 97.38 160 VAL B O 1
ATOM 3680 N N . HIS B 1 161 ? 7.555 -20.391 -11.422 1 92.75 161 HIS B N 1
ATOM 3681 C CA . HIS B 1 161 ? 7.598 -19.094 -12.109 1 92.75 161 HIS B CA 1
ATOM 3682 C C . HIS B 1 161 ? 8.867 -18.953 -12.938 1 92.75 161 HIS B C 1
ATOM 3684 O O . HIS B 1 161 ? 9.078 -19.719 -13.883 1 92.75 161 HIS B O 1
ATOM 3690 N N . THR B 1 162 ? 9.789 -18.078 -12.539 1 90.5 162 THR B N 1
ATOM 3691 C CA . THR B 1 162 ? 10.969 -17.828 -13.359 1 90.5 162 THR B CA 1
ATOM 3692 C C . THR B 1 162 ? 12.195 -18.516 -12.773 1 90.5 162 THR B C 1
ATOM 3694 O O . THR B 1 162 ? 12.531 -18.297 -11.609 1 90.5 162 THR B O 1
ATOM 3697 N N . ILE B 1 163 ? 12.844 -19.344 -13.562 1 93.38 163 ILE B N 1
ATOM 3698 C CA . ILE B 1 163 ? 14.102 -19.969 -13.156 1 93.38 163 ILE B CA 1
ATOM 3699 C C . ILE B 1 163 ? 15.148 -19.75 -14.258 1 93.38 163 ILE B C 1
ATOM 3701 O O . ILE B 1 163 ? 14.828 -19.812 -15.445 1 93.38 163 ILE B O 1
ATOM 3705 N N . ALA B 1 164 ? 16.391 -19.578 -13.836 1 93.94 164 ALA B N 1
ATOM 3706 C CA . ALA B 1 164 ? 17.469 -19.328 -14.781 1 93.94 164 ALA B CA 1
ATOM 3707 C C . ALA B 1 164 ? 18.469 -20.484 -14.789 1 93.94 164 ALA B C 1
ATOM 3709 O O . ALA B 1 164 ? 19.391 -20.5 -15.609 1 93.94 164 ALA B O 1
ATOM 3710 N N . ASP B 1 165 ? 18.25 -21.391 -13.891 1 95.06 165 ASP B N 1
ATOM 3711 C CA . ASP B 1 165 ? 19.156 -22.5 -13.656 1 95.06 165 ASP B CA 1
ATOM 3712 C C . ASP B 1 165 ? 18.375 -23.766 -13.297 1 95.06 165 ASP B C 1
ATOM 3714 O O . ASP B 1 165 ? 17.547 -23.766 -12.375 1 95.06 165 ASP B O 1
ATOM 3718 N N . PRO B 1 166 ? 18.656 -24.906 -14.078 1 95.31 166 PRO B N 1
ATOM 3719 C CA . PRO B 1 166 ? 17.938 -26.141 -13.758 1 95.31 166 PRO B CA 1
ATOM 3720 C C . PRO B 1 166 ? 18.25 -26.656 -12.359 1 95.31 166 PRO B C 1
ATOM 3722 O O . PRO B 1 166 ? 17.516 -27.469 -11.812 1 95.31 166 PRO B O 1
ATOM 3725 N N . ASP B 1 167 ? 19.391 -26.141 -11.812 1 95.75 167 ASP B N 1
ATOM 3726 C CA . ASP B 1 167 ? 19.797 -26.531 -10.461 1 95.75 167 ASP B CA 1
ATOM 3727 C C . ASP B 1 167 ? 19.547 -25.406 -9.469 1 95.75 167 ASP B C 1
ATOM 3729 O O . ASP B 1 167 ? 20.312 -25.203 -8.531 1 95.75 167 ASP B O 1
ATOM 3733 N N . ASP B 1 168 ? 18.516 -24.656 -9.75 1 95 168 ASP B N 1
ATOM 3734 C CA . ASP B 1 168 ? 18.172 -23.562 -8.859 1 95 168 ASP B CA 1
ATOM 3735 C C . ASP B 1 168 ? 18.078 -24.031 -7.41 1 95 168 ASP B C 1
ATOM 3737 O O . ASP B 1 168 ? 17.234 -24.859 -7.07 1 95 168 ASP B O 1
ATOM 3741 N N . GLU B 1 169 ? 18.906 -23.5 -6.543 1 94.31 169 GLU B N 1
ATOM 3742 C CA . GLU B 1 169 ? 19.047 -23.969 -5.168 1 94.31 169 GLU B CA 1
ATOM 3743 C C . GLU B 1 169 ? 17.734 -23.797 -4.391 1 94.31 169 GLU B C 1
ATOM 3745 O O . GLU B 1 169 ? 17.375 -24.641 -3.584 1 94.31 169 GLU B O 1
ATOM 3750 N N . TYR B 1 170 ? 17.109 -22.75 -4.652 1 94.44 170 TYR B N 1
ATOM 3751 C CA . TYR B 1 170 ? 15.891 -22.469 -3.91 1 94.44 170 TYR B CA 1
ATOM 3752 C C . TYR B 1 170 ? 14.75 -23.375 -4.371 1 94.44 170 TYR B C 1
ATOM 3754 O O . TYR B 1 170 ? 13.977 -23.875 -3.553 1 94.44 170 TYR B O 1
ATOM 3762 N N . ASN B 1 171 ? 14.641 -23.641 -5.629 1 97.5 171 ASN B N 1
ATOM 3763 C CA . ASN B 1 171 ? 13.445 -24.266 -6.188 1 97.5 171 ASN B CA 1
ATOM 3764 C C . ASN B 1 171 ? 13.633 -25.766 -6.395 1 97.5 171 ASN B C 1
ATOM 3766 O O . ASN B 1 171 ? 12.672 -26.484 -6.691 1 97.5 171 ASN B O 1
ATOM 3770 N N . ARG B 1 172 ? 14.836 -26.312 -6.238 1 97.38 172 ARG B N 1
ATOM 3771 C CA . ARG B 1 172 ? 15.156 -27.688 -6.602 1 97.38 172 ARG B CA 1
ATOM 3772 C C . ARG B 1 172 ? 14.211 -28.672 -5.898 1 97.38 172 ARG B C 1
ATOM 3774 O O . ARG B 1 172 ? 13.734 -29.625 -6.512 1 97.38 172 ARG B O 1
ATOM 3781 N N . ASP B 1 173 ? 13.945 -28.484 -4.641 1 97.5 173 ASP B N 1
ATOM 3782 C CA . ASP B 1 173 ? 13.07 -29.391 -3.908 1 97.5 173 ASP B CA 1
ATOM 3783 C C . ASP B 1 173 ? 11.633 -29.297 -4.426 1 97.5 173 ASP B C 1
ATOM 3785 O O . ASP B 1 173 ? 10.938 -30.312 -4.516 1 97.5 173 ASP B O 1
ATOM 3789 N N . PHE B 1 174 ? 11.148 -28.125 -4.742 1 98.56 174 PHE B N 1
ATOM 3790 C CA . PHE B 1 174 ? 9.812 -27.922 -5.301 1 98.56 174 PHE B CA 1
ATOM 3791 C C . PHE B 1 174 ? 9.695 -28.594 -6.668 1 98.56 174 PHE B C 1
ATOM 3793 O O . PHE B 1 174 ? 8.703 -29.266 -6.949 1 98.56 174 PHE B O 1
ATOM 3800 N N . MET B 1 175 ? 10.742 -28.438 -7.461 1 98.62 175 MET B N 1
ATOM 3801 C CA . MET B 1 175 ? 10.758 -29.047 -8.789 1 98.62 175 MET B CA 1
ATOM 3802 C C . MET B 1 175 ? 10.766 -30.562 -8.703 1 98.62 175 MET B C 1
ATOM 3804 O O . MET B 1 175 ? 10.055 -31.234 -9.445 1 98.62 175 MET B O 1
ATOM 3808 N N . ALA B 1 176 ? 11.484 -31.078 -7.797 1 98.06 176 ALA B N 1
ATOM 3809 C CA . ALA B 1 176 ? 11.617 -32.531 -7.633 1 98.06 176 ALA B CA 1
ATOM 3810 C C . ALA B 1 176 ? 10.32 -33.125 -7.098 1 98.06 176 ALA B C 1
ATOM 3812 O O . ALA B 1 176 ? 9.984 -34.281 -7.43 1 98.06 176 ALA B O 1
ATOM 3813 N N . ALA B 1 177 ? 9.609 -32.438 -6.324 1 98.19 177 ALA B N 1
ATOM 3814 C CA . ALA B 1 177 ? 8.422 -32.969 -5.66 1 98.19 177 ALA B CA 1
ATOM 3815 C C . ALA B 1 177 ? 7.203 -32.875 -6.57 1 98.19 177 ALA B C 1
ATOM 3817 O O . ALA B 1 177 ? 6.262 -33.656 -6.43 1 98.19 177 ALA B O 1
ATOM 3818 N N . ALA B 1 178 ? 7.176 -32.031 -7.504 1 98.56 178 ALA B N 1
ATOM 3819 C CA . ALA B 1 178 ? 5.992 -31.734 -8.312 1 98.56 178 ALA B CA 1
ATOM 3820 C C . ALA B 1 178 ? 5.715 -32.875 -9.297 1 98.56 178 ALA B C 1
ATOM 3822 O O . ALA B 1 178 ? 6.621 -33.344 -9.992 1 98.56 178 ALA B O 1
ATOM 3823 N N . ASP B 1 179 ? 4.445 -33.312 -9.32 1 98.38 179 ASP B N 1
ATOM 3824 C CA . ASP B 1 179 ? 4 -34.188 -10.406 1 98.38 179 ASP B CA 1
ATOM 3825 C C . ASP B 1 179 ? 3.805 -33.375 -11.695 1 98.38 179 ASP B C 1
ATOM 3827 O O . ASP B 1 179 ? 4.219 -33.812 -12.773 1 98.38 179 ASP B O 1
ATOM 3831 N N . VAL B 1 180 ? 3.184 -32.25 -11.531 1 98.69 180 VAL B N 1
ATOM 3832 C CA . VAL B 1 180 ? 3 -31.312 -12.617 1 98.69 180 VAL B CA 1
ATOM 3833 C C . VAL B 1 180 ? 3.729 -30 -12.281 1 98.69 180 VAL B C 1
ATOM 3835 O O . VAL B 1 180 ? 3.445 -29.375 -11.266 1 98.69 180 VAL B O 1
ATOM 3838 N N . LEU B 1 181 ? 4.629 -29.609 -13.148 1 98.81 181 LEU B N 1
ATOM 3839 C CA . LEU B 1 181 ? 5.484 -28.438 -12.922 1 98.81 181 LEU B CA 1
ATOM 3840 C C . LEU B 1 181 ? 5.203 -27.344 -13.945 1 98.81 181 LEU B C 1
ATOM 3842 O O . LEU B 1 181 ? 5.199 -27.609 -15.148 1 98.81 181 LEU B O 1
ATOM 3846 N N . PHE B 1 182 ? 4.918 -26.188 -13.422 1 98.75 182 PHE B N 1
ATOM 3847 C CA . PHE B 1 182 ? 4.734 -25.016 -14.25 1 98.75 182 PHE B CA 1
ATOM 3848 C C . PHE B 1 182 ? 5.902 -24.047 -14.086 1 98.75 182 PHE B C 1
ATOM 3850 O O . PHE B 1 182 ? 6.484 -23.938 -13.008 1 98.75 182 PHE B O 1
ATOM 3857 N N . LEU B 1 183 ? 6.312 -23.328 -15.109 1 97.56 183 LEU B N 1
ATOM 3858 C CA . LEU B 1 183 ? 7.27 -22.219 -15.055 1 97.56 183 LEU B CA 1
ATOM 3859 C C . LEU B 1 183 ? 7.117 -21.312 -16.266 1 97.56 183 LEU B C 1
ATOM 3861 O O . LEU B 1 183 ? 6.309 -21.578 -17.156 1 97.56 183 LEU B O 1
ATOM 3865 N N . SER B 1 184 ? 7.82 -20.203 -16.203 1 94.81 184 SER B N 1
ATOM 3866 C CA . SER B 1 184 ? 7.816 -19.219 -17.281 1 94.81 184 SER B CA 1
ATOM 3867 C C . SER B 1 184 ? 9.094 -19.312 -18.109 1 94.81 184 SER B C 1
ATOM 3869 O O . SER B 1 184 ? 10.117 -19.797 -17.641 1 94.81 184 SER B O 1
ATOM 3871 N N . ASP B 1 185 ? 9.031 -18.766 -19.297 1 95 185 ASP B N 1
ATOM 3872 C CA . ASP B 1 185 ? 10.203 -18.797 -20.172 1 95 185 ASP B CA 1
ATOM 3873 C C . ASP B 1 185 ? 11.039 -17.531 -20.016 1 95 185 ASP B C 1
ATOM 3875 O O . ASP B 1 185 ? 12 -17.312 -20.766 1 95 185 ASP B O 1
ATOM 3879 N N . GLU B 1 186 ? 10.773 -16.688 -19.156 1 87.12 186 GLU B N 1
ATOM 3880 C CA . GLU B 1 186 ? 11.336 -15.344 -19.047 1 87.12 186 GLU B CA 1
ATOM 3881 C C . GLU B 1 186 ? 12.844 -15.383 -18.844 1 87.12 186 GLU B C 1
ATOM 3883 O O . GLU B 1 186 ? 13.57 -14.523 -19.344 1 87.12 186 GLU B O 1
ATOM 3888 N N . LYS B 1 187 ? 13.422 -16.406 -18.156 1 89.81 187 LYS B N 1
ATOM 3889 C CA . LYS B 1 187 ? 14.844 -16.391 -17.828 1 89.81 187 LYS B CA 1
ATOM 3890 C C . LYS B 1 187 ? 15.492 -17.734 -18.109 1 89.81 187 LYS B C 1
ATOM 3892 O O . LYS B 1 187 ? 16.562 -18.047 -17.578 1 89.81 187 LYS B O 1
ATOM 3897 N N . LEU B 1 188 ? 14.938 -18.469 -18.875 1 94.81 188 LEU B N 1
ATOM 3898 C CA . LEU B 1 188 ? 15.438 -19.812 -19.094 1 94.81 188 LEU B CA 1
ATOM 3899 C C . LEU B 1 188 ? 16.859 -19.797 -19.609 1 94.81 188 LEU B C 1
ATOM 3901 O O . LEU B 1 188 ? 17.25 -18.891 -20.359 1 94.81 188 LEU B O 1
ATOM 3905 N N . TRP B 1 189 ? 17.594 -20.812 -19.297 1 95.69 189 TRP B N 1
ATOM 3906 C CA . TRP B 1 189 ? 19 -20.938 -19.672 1 95.69 189 TRP B CA 1
ATOM 3907 C C . TRP B 1 189 ? 19.125 -21.484 -21.094 1 95.69 189 TRP B C 1
ATOM 3909 O O . TRP B 1 189 ? 20.219 -21.516 -21.656 1 95.69 189 TRP B O 1
ATOM 3919 N N . THR B 1 190 ? 18.125 -21.922 -21.688 1 97.06 190 THR B N 1
ATOM 3920 C CA . THR B 1 190 ? 18.062 -22.516 -23.016 1 97.06 190 THR B CA 1
ATOM 3921 C C . THR B 1 190 ? 16.672 -22.359 -23.609 1 97.06 190 THR B C 1
ATOM 3923 O O . THR B 1 190 ? 15.844 -21.609 -23.078 1 97.06 190 THR B O 1
ATOM 3926 N N . THR B 1 191 ? 16.375 -23 -24.719 1 97.38 191 THR B N 1
ATOM 3927 C CA . THR B 1 191 ? 15.047 -22.922 -25.312 1 97.38 191 THR B CA 1
ATOM 3928 C C . THR B 1 191 ? 14.023 -23.609 -24.422 1 97.38 191 THR B C 1
ATOM 3930 O O . THR B 1 191 ? 14.367 -24.516 -23.672 1 97.38 191 THR B O 1
ATOM 3933 N N . PRO B 1 192 ? 12.82 -23.25 -24.562 1 98.12 192 PRO B N 1
ATOM 3934 C CA . PRO B 1 192 ? 11.781 -23.859 -23.734 1 98.12 192 PRO B CA 1
ATOM 3935 C C . PRO B 1 192 ? 11.703 -25.375 -23.891 1 98.12 192 PRO B C 1
ATOM 3937 O O . PRO B 1 192 ? 11.539 -26.094 -22.906 1 98.12 192 PRO B O 1
ATOM 3940 N N . GLU B 1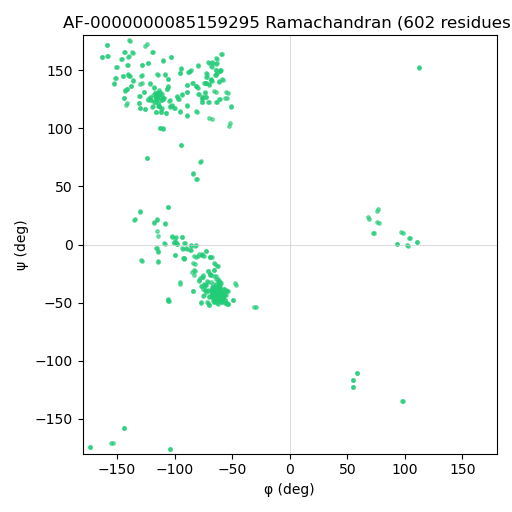 193 ? 11.805 -25.891 -25.078 1 98 193 GLU B N 1
ATOM 3941 C CA . GLU B 1 193 ? 11.742 -27.328 -25.328 1 98 193 GLU B CA 1
ATOM 3942 C C . GLU B 1 193 ? 12.859 -28.062 -24.594 1 98 193 GLU B C 1
ATOM 3944 O O . GLU B 1 193 ? 12.602 -29.047 -23.906 1 98 193 GLU B O 1
ATOM 3949 N N . LYS B 1 194 ? 14.047 -27.531 -24.766 1 98 194 LYS B N 1
ATOM 3950 C CA . LYS B 1 194 ? 15.195 -28.156 -24.141 1 98 194 LYS B CA 1
ATOM 3951 C C . LYS B 1 194 ? 15.133 -28.031 -22.609 1 98 194 LYS B C 1
ATOM 3953 O O . LYS B 1 194 ? 15.516 -28.953 -21.891 1 98 194 LYS B O 1
ATOM 3958 N N . ALA B 1 195 ? 14.688 -26.891 -22.172 1 98.38 195 ALA B N 1
ATOM 3959 C CA . ALA B 1 195 ? 14.555 -26.688 -20.734 1 98.38 195 ALA B CA 1
ATOM 3960 C C . ALA B 1 195 ? 13.578 -27.688 -20.125 1 98.38 195 ALA B C 1
ATOM 3962 O O . ALA B 1 195 ? 13.859 -28.266 -19.078 1 98.38 195 ALA B O 1
ATOM 3963 N N . ALA B 1 196 ? 12.438 -27.906 -20.766 1 98.44 196 ALA B N 1
ATOM 3964 C CA . ALA B 1 196 ? 11.445 -28.859 -20.281 1 98.44 196 ALA B CA 1
ATOM 3965 C C . ALA B 1 196 ? 12.016 -30.281 -20.234 1 98.44 196 ALA B C 1
ATOM 3967 O O . ALA B 1 196 ? 11.82 -31 -19.25 1 98.44 196 ALA B O 1
ATOM 3968 N N . GLN B 1 197 ? 12.727 -30.625 -21.266 1 98 197 GLN B N 1
ATOM 3969 C CA . GLN B 1 197 ? 13.336 -31.953 -21.328 1 98 197 GLN B CA 1
ATOM 3970 C C . GLN B 1 197 ? 14.391 -32.125 -20.234 1 98 197 GLN B C 1
ATOM 3972 O O . GLN B 1 197 ? 14.445 -33.156 -19.578 1 98 197 GLN B O 1
ATOM 3977 N N . ASP B 1 198 ? 15.211 -31.062 -20.078 1 97.81 198 ASP B N 1
ATOM 3978 C CA . ASP B 1 198 ? 16.25 -31.078 -19.047 1 97.81 198 ASP B CA 1
ATOM 3979 C C . ASP B 1 198 ? 15.633 -31.266 -17.672 1 97.81 198 ASP B C 1
ATOM 3981 O O . ASP B 1 198 ? 16.094 -32.094 -16.891 1 97.81 198 ASP B O 1
ATOM 3985 N N . LEU B 1 199 ? 14.625 -30.547 -17.375 1 98.5 199 LEU B N 1
ATOM 3986 C CA . LEU B 1 199 ? 13.984 -30.578 -16.062 1 98.5 199 LEU B CA 1
ATOM 3987 C C . LEU B 1 199 ? 13.297 -31.922 -15.82 1 98.5 199 LEU B C 1
ATOM 3989 O O . LEU B 1 199 ? 13.398 -32.5 -14.734 1 98.5 199 LEU B O 1
ATOM 3993 N N . MET B 1 200 ? 12.594 -32.406 -16.844 1 98.25 200 MET B N 1
ATOM 3994 C CA . MET B 1 200 ? 11.898 -33.688 -16.703 1 98.25 200 MET B CA 1
ATOM 3995 C C . MET B 1 200 ? 12.891 -34.844 -16.469 1 98.25 200 MET B C 1
ATOM 3997 O O . MET B 1 200 ? 12.633 -35.719 -15.656 1 98.25 200 MET B O 1
ATOM 4001 N N . ALA B 1 201 ? 14.008 -34.812 -17.188 1 97.5 201 ALA B N 1
ATOM 4002 C CA . ALA B 1 201 ? 15.047 -35.812 -17.016 1 97.5 201 ALA B CA 1
ATOM 4003 C C . ALA B 1 201 ? 15.641 -35.75 -15.609 1 97.5 201 ALA B C 1
ATOM 4005 O O . ALA B 1 201 ? 15.992 -36.781 -15.023 1 97.5 201 ALA B O 1
ATOM 4006 N N . ARG B 1 202 ? 15.719 -34.625 -15.109 1 97.69 202 ARG B N 1
ATOM 4007 C CA . ARG B 1 202 ? 16.406 -34.375 -13.844 1 97.69 202 ARG B CA 1
ATOM 4008 C C . ARG B 1 202 ? 15.492 -34.656 -12.664 1 97.69 202 ARG B C 1
ATOM 4010 O O . ARG B 1 202 ? 15.938 -35.219 -11.656 1 97.69 202 ARG B O 1
ATOM 4017 N N . TYR B 1 203 ? 14.227 -34.281 -12.758 1 98 203 TYR B N 1
ATOM 4018 C CA . TYR B 1 203 ? 13.383 -34.281 -11.57 1 98 203 TYR B CA 1
ATOM 4019 C C . TYR B 1 203 ? 12.266 -35.312 -11.695 1 98 203 TYR B C 1
ATOM 4021 O O . TYR B 1 203 ? 11.586 -35.625 -10.711 1 98 203 TYR B O 1
ATOM 4029 N N . GLY B 1 204 ? 12.023 -35.812 -12.883 1 97.25 204 GLY B N 1
ATOM 4030 C CA . GLY B 1 204 ? 11.102 -36.938 -13.078 1 97.25 204 GLY B CA 1
ATOM 4031 C C . GLY B 1 204 ? 9.648 -36.5 -12.992 1 97.25 204 GLY B C 1
ATOM 4032 O O . GLY B 1 204 ? 8.789 -37.281 -12.578 1 97.25 204 GLY B O 1
ATOM 4033 N N . ASN B 1 205 ? 9.305 -35.281 -13.359 1 98.12 205 ASN B N 1
ATOM 4034 C CA . ASN B 1 205 ? 7.926 -34.812 -13.359 1 98.12 205 ASN B CA 1
ATOM 4035 C C . ASN B 1 205 ? 7.074 -35.594 -14.367 1 98.12 205 ASN B C 1
ATOM 4037 O O . ASN B 1 205 ? 7.574 -36 -15.406 1 98.12 205 ASN B O 1
ATOM 4041 N N . LYS B 1 206 ? 5.789 -35.719 -14.07 1 97.88 206 LYS B N 1
ATOM 4042 C CA . LYS B 1 206 ? 4.863 -36.312 -15.016 1 97.88 206 LYS B CA 1
ATOM 4043 C C . LYS B 1 206 ? 4.574 -35.375 -16.188 1 97.88 206 LYS B C 1
ATOM 4045 O O . LYS B 1 206 ? 4.34 -35.844 -17.312 1 97.88 206 LYS B O 1
ATOM 4050 N N . MET B 1 207 ? 4.543 -34.094 -15.859 1 98.12 207 MET B N 1
ATOM 4051 C CA . MET B 1 207 ? 4.191 -33.094 -16.844 1 98.12 207 MET B CA 1
ATOM 4052 C C . MET B 1 207 ? 4.867 -31.766 -16.516 1 98.12 207 MET B C 1
ATOM 4054 O O . MET B 1 207 ? 5.016 -31.406 -15.352 1 98.12 207 MET B O 1
ATOM 4058 N N . ILE B 1 208 ? 5.27 -31.094 -17.578 1 98.75 208 ILE B N 1
ATOM 4059 C CA . ILE B 1 208 ? 5.828 -29.75 -17.453 1 98.75 208 ILE B CA 1
ATOM 4060 C C . ILE B 1 208 ? 5.137 -28.812 -18.438 1 98.75 208 ILE B C 1
ATOM 4062 O O . ILE B 1 208 ? 4.949 -29.156 -19.594 1 98.75 208 ILE B O 1
ATOM 4066 N N . VAL B 1 209 ? 4.656 -27.719 -17.938 1 98.81 209 VAL B N 1
ATOM 4067 C CA . VAL B 1 209 ? 4.078 -26.672 -18.766 1 98.81 209 VAL B CA 1
ATOM 4068 C C . VAL B 1 209 ? 4.902 -25.391 -18.641 1 98.81 209 VAL B C 1
ATOM 4070 O O . VAL B 1 209 ? 5.211 -24.969 -17.516 1 98.81 209 VAL B O 1
ATOM 4073 N N . ILE B 1 210 ? 5.281 -24.781 -19.734 1 98.38 210 ILE B N 1
ATOM 4074 C CA . ILE B 1 210 ? 6.02 -23.531 -19.75 1 98.38 210 ILE B CA 1
ATOM 4075 C C . ILE B 1 210 ? 5.176 -22.438 -20.422 1 98.38 210 ILE B C 1
ATOM 4077 O O . ILE B 1 210 ? 4.852 -22.531 -21.609 1 98.38 210 ILE B O 1
ATOM 4081 N N . GLY B 1 211 ? 4.797 -21.438 -19.609 1 96.69 211 GLY B N 1
ATOM 4082 C CA . GLY B 1 211 ? 4.148 -20.266 -20.188 1 96.69 211 GLY B CA 1
ATOM 4083 C C . GLY B 1 211 ? 5.098 -19.375 -20.969 1 96.69 211 GLY B C 1
ATOM 4084 O O . GLY B 1 211 ? 6.207 -19.094 -20.5 1 96.69 211 GLY B O 1
ATOM 4085 N N . GLN B 1 212 ? 4.602 -18.891 -22.094 1 95.31 212 GLN B N 1
ATOM 4086 C CA . GLN B 1 212 ? 5.477 -18.125 -22.969 1 95.31 212 GLN B CA 1
ATOM 4087 C C . GLN B 1 212 ? 4.824 -16.797 -23.359 1 95.31 212 GLN B C 1
ATOM 4089 O O . GLN B 1 212 ? 5.031 -16.312 -24.484 1 95.31 212 GLN B O 1
ATOM 4094 N N . GLY B 1 213 ? 3.988 -16.281 -22.547 1 89.19 213 GLY B N 1
ATOM 4095 C CA . GLY B 1 213 ? 3.344 -15.008 -22.812 1 89.19 213 GLY B CA 1
ATOM 4096 C C . GLY B 1 213 ? 2.629 -14.977 -24.156 1 89.19 213 GLY B C 1
ATOM 4097 O O . GLY B 1 213 ? 1.766 -15.812 -24.422 1 89.19 213 GLY B O 1
ATOM 4098 N N . GLU B 1 214 ? 3.059 -13.969 -25.016 1 88 214 GLU B N 1
ATOM 4099 C CA . GLU B 1 214 ? 2.414 -13.781 -26.312 1 88 214 GLU B CA 1
ATOM 4100 C C . GLU B 1 214 ? 2.738 -14.938 -27.266 1 88 214 GLU B C 1
ATOM 4102 O O . GLU B 1 214 ? 2.105 -15.078 -28.312 1 88 214 GLU B O 1
ATOM 4107 N N . ARG B 1 215 ? 3.652 -15.758 -26.906 1 93.62 215 ARG B N 1
ATOM 4108 C CA . ARG B 1 215 ? 4.035 -16.891 -27.75 1 93.62 215 ARG B CA 1
ATOM 4109 C C . ARG B 1 215 ? 3.264 -18.141 -27.359 1 93.62 215 ARG B C 1
ATOM 4111 O O . ARG B 1 215 ? 3.432 -19.203 -27.969 1 93.62 215 ARG B O 1
ATOM 4118 N N . GLY B 1 216 ? 2.436 -18.047 -26.312 1 95.5 216 GLY B N 1
ATOM 4119 C CA . GLY B 1 216 ? 1.6 -19.156 -25.906 1 95.5 216 GLY B CA 1
ATOM 4120 C C . GLY B 1 216 ? 2.186 -19.969 -24.766 1 95.5 216 GLY B C 1
ATOM 4121 O O . GLY B 1 216 ? 2.551 -19.406 -23.719 1 95.5 216 GLY B O 1
ATOM 4122 N N . ALA B 1 217 ? 2.117 -21.344 -24.953 1 97.88 217 ALA B N 1
ATOM 4123 C CA . ALA B 1 217 ? 2.598 -22.234 -23.906 1 97.88 217 ALA B CA 1
ATOM 4124 C C . ALA B 1 217 ? 3.123 -23.547 -24.5 1 97.88 217 ALA B C 1
ATOM 4126 O O . ALA B 1 217 ? 2.748 -23.922 -25.609 1 97.88 217 ALA B O 1
ATOM 4127 N N . LEU B 1 218 ? 4.012 -24.125 -23.812 1 98.5 218 LEU B N 1
ATOM 4128 C CA . LEU B 1 218 ? 4.602 -25.422 -24.172 1 98.5 218 LEU B CA 1
ATOM 4129 C C . LEU B 1 218 ? 4.23 -26.484 -23.156 1 98.5 218 LEU B C 1
ATOM 4131 O O . LEU B 1 218 ? 4.281 -26.25 -21.953 1 98.5 218 LEU B O 1
ATOM 4135 N N . LEU B 1 219 ? 3.791 -27.656 -23.656 1 98.69 219 LEU B N 1
ATOM 4136 C CA . LEU B 1 219 ? 3.422 -28.797 -22.828 1 98.69 219 LEU B CA 1
ATOM 4137 C C . LEU B 1 219 ? 4.344 -29.984 -23.109 1 98.69 219 LEU B C 1
ATOM 4139 O O . LEU B 1 219 ? 4.578 -30.344 -24.266 1 98.69 219 LEU B O 1
ATOM 4143 N N . LEU B 1 220 ? 4.93 -30.562 -22.062 1 98.69 220 LEU B N 1
ATOM 4144 C CA . LEU B 1 220 ? 5.695 -31.797 -22.172 1 98.69 220 LEU B CA 1
ATOM 4145 C C . LEU B 1 220 ? 5.176 -32.844 -21.188 1 98.69 220 LEU B C 1
ATOM 4147 O O . LEU B 1 220 ? 5.176 -32.625 -19.984 1 98.69 220 LEU B O 1
ATOM 4151 N N . GLU B 1 221 ? 4.664 -33.938 -21.688 1 98.06 221 GLU B N 1
ATOM 4152 C CA . GLU B 1 221 ? 4.316 -35.094 -20.891 1 98.06 221 GLU B CA 1
ATOM 4153 C C . GLU B 1 221 ? 5.453 -36.125 -20.859 1 98.06 221 GLU B C 1
ATOM 4155 O O . GLU B 1 221 ? 6.25 -36.188 -21.797 1 98.06 221 GLU B O 1
ATOM 4160 N N . GLN B 1 222 ? 5.465 -36.812 -19.781 1 95.06 222 GLN B N 1
ATOM 4161 C CA . GLN B 1 222 ? 6.48 -37.875 -19.719 1 95.06 222 GLN B CA 1
ATOM 4162 C C . GLN B 1 222 ? 6.391 -38.812 -20.922 1 95.06 222 GLN B C 1
ATOM 4164 O O . GLN B 1 222 ? 5.293 -39.188 -21.328 1 95.06 222 GLN B O 1
ATOM 4169 N N . HIS B 1 223 ? 7.496 -39.062 -21.547 1 91.94 223 HIS B N 1
ATOM 4170 C CA . HIS B 1 223 ? 7.648 -40 -22.656 1 91.94 223 HIS B CA 1
ATOM 4171 C C . HIS B 1 223 ? 6.934 -39.5 -23.906 1 91.94 223 HIS B C 1
ATOM 4173 O O . HIS B 1 223 ? 6.453 -40.312 -24.719 1 91.94 223 HIS B O 1
ATOM 4179 N N . SER B 1 224 ? 6.699 -38.281 -24.016 1 94.88 224 SER B N 1
ATOM 4180 C CA . SER B 1 224 ? 6.082 -37.656 -25.188 1 94.88 224 SER B CA 1
ATOM 4181 C C . SER B 1 224 ? 6.953 -36.562 -25.75 1 94.88 224 SER B C 1
ATOM 4183 O O . SER B 1 224 ? 8.016 -36.25 -25.203 1 94.88 224 SER B O 1
ATOM 4185 N N . ARG B 1 225 ? 6.551 -36.062 -26.891 1 95.62 225 ARG B N 1
ATOM 4186 C CA . ARG B 1 225 ? 7.199 -34.875 -27.484 1 95.62 225 ARG B CA 1
ATOM 4187 C C . ARG B 1 225 ? 6.559 -33.594 -26.984 1 95.62 225 ARG B C 1
ATOM 4189 O O . ARG B 1 225 ? 5.363 -33.562 -26.672 1 95.62 225 ARG B O 1
ATOM 4196 N N . PRO B 1 226 ? 7.453 -32.562 -26.906 1 97.69 226 PRO B N 1
ATOM 4197 C CA . PRO B 1 226 ? 6.875 -31.281 -26.531 1 97.69 226 PRO B CA 1
ATOM 4198 C C . PRO B 1 226 ? 5.84 -30.781 -27.531 1 97.69 226 PRO B C 1
ATOM 4200 O O . PRO B 1 226 ? 6.004 -30.953 -28.75 1 97.69 226 PRO B O 1
ATOM 4203 N N . VAL B 1 227 ? 4.777 -30.203 -27.016 1 97.75 227 VAL B N 1
ATOM 4204 C CA . VAL B 1 227 ? 3.732 -29.609 -27.844 1 97.75 227 VAL B CA 1
ATOM 4205 C C . VAL B 1 227 ? 3.672 -28.109 -27.594 1 97.75 227 VAL B C 1
ATOM 4207 O O . VAL B 1 227 ? 3.531 -27.656 -26.453 1 97.75 227 VAL B O 1
ATOM 4210 N N . GLN B 1 228 ? 3.775 -27.359 -28.656 1 97.44 228 GLN B N 1
ATOM 4211 C CA . GLN B 1 228 ? 3.662 -25.906 -28.594 1 97.44 228 GLN B CA 1
ATOM 4212 C C . GLN B 1 228 ? 2.258 -25.453 -28.969 1 97.44 228 GLN B C 1
ATOM 4214 O O . GLN B 1 228 ? 1.724 -25.844 -30 1 97.44 228 GLN B O 1
ATOM 4219 N N . LEU B 1 229 ? 1.686 -24.672 -28.125 1 96.25 229 LEU B N 1
ATOM 4220 C CA . LEU B 1 229 ? 0.393 -24.062 -28.422 1 96.25 229 LEU B CA 1
ATOM 4221 C C . LEU B 1 229 ? 0.525 -22.547 -28.562 1 96.25 229 LEU B C 1
ATOM 4223 O O . LEU B 1 229 ? 1.126 -21.891 -27.703 1 96.25 229 LEU B O 1
ATOM 4227 N N . PRO B 1 230 ? -0.006 -21.984 -29.609 1 94.56 230 PRO B N 1
ATOM 4228 C CA . PRO B 1 230 ? 0.029 -20.531 -29.766 1 94.56 230 PRO B CA 1
ATOM 4229 C C . PRO B 1 230 ? -0.874 -19.812 -28.766 1 94.56 230 PRO B C 1
ATOM 4231 O O . PRO B 1 230 ? -1.839 -20.406 -28.266 1 94.56 230 PRO B O 1
ATOM 4234 N N . ALA B 1 231 ? -0.514 -18.547 -28.531 1 91 231 ALA B N 1
ATOM 4235 C CA . ALA B 1 231 ? -1.316 -17.75 -27.625 1 91 231 ALA B CA 1
ATOM 4236 C C . ALA B 1 231 ? -2.725 -17.531 -28.172 1 91 231 ALA B C 1
ATOM 4238 O O . ALA B 1 231 ? -2.918 -17.438 -29.391 1 91 231 ALA B O 1
ATOM 4239 N N . ILE B 1 232 ? -3.654 -17.484 -27.297 1 85.38 232 ILE B N 1
ATOM 4240 C CA . ILE B 1 232 ? -5.047 -17.203 -27.641 1 85.38 232 ILE B CA 1
ATOM 4241 C C . ILE B 1 232 ? -5.402 -15.781 -27.219 1 85.38 232 ILE B C 1
ATOM 4243 O O . ILE B 1 232 ? -5.051 -15.336 -26.125 1 85.38 232 ILE B O 1
ATOM 4247 N N . LYS B 1 233 ? -6.078 -15.023 -28.047 1 81.56 233 LYS B N 1
ATOM 4248 C CA . LYS B 1 233 ? -6.512 -13.664 -27.75 1 81.56 233 LYS B CA 1
ATOM 4249 C C . LYS B 1 233 ? -8.031 -13.594 -27.594 1 81.56 233 LYS B C 1
ATOM 4251 O O . LYS B 1 233 ? -8.766 -13.93 -28.516 1 81.56 233 LYS B O 1
ATOM 4256 N N . THR B 1 234 ? -8.508 -13.258 -26.5 1 80.31 234 THR B N 1
ATOM 4257 C CA . THR B 1 234 ? -9.938 -13.188 -26.25 1 80.31 234 THR B CA 1
ATOM 4258 C C . THR B 1 234 ? -10.406 -11.734 -26.203 1 80.31 234 THR B C 1
ATOM 4260 O O . THR B 1 234 ? -11.445 -11.383 -26.766 1 80.31 234 THR B O 1
ATOM 4263 N N . ARG B 1 235 ? -9.719 -10.883 -25.453 1 79.19 235 ARG B N 1
ATOM 4264 C CA . ARG B 1 235 ? -10.055 -9.477 -25.281 1 79.19 235 ARG B CA 1
ATOM 4265 C C . ARG B 1 235 ? -8.797 -8.617 -25.188 1 79.19 235 ARG B C 1
ATOM 4267 O O . ARG B 1 235 ? -7.684 -9.148 -25.078 1 79.19 235 ARG B O 1
ATOM 4274 N N . PRO B 1 236 ? -9.008 -7.262 -25.344 1 77.75 236 PRO B N 1
ATOM 4275 C CA . PRO B 1 236 ? -7.84 -6.391 -25.188 1 77.75 236 PRO B CA 1
ATOM 4276 C C . PRO B 1 236 ? -7.184 -6.539 -23.812 1 77.75 236 PRO B C 1
ATOM 4278 O O . PRO B 1 236 ? -7.879 -6.703 -22.797 1 77.75 236 PRO B O 1
ATOM 4281 N N . ILE B 1 237 ? -5.902 -6.48 -23.828 1 75.56 237 ILE B N 1
ATOM 4282 C CA . ILE B 1 237 ? -5.109 -6.691 -22.625 1 75.56 237 ILE B CA 1
ATOM 4283 C C . ILE B 1 237 ? -5.18 -5.453 -21.734 1 75.56 237 ILE B C 1
ATOM 4285 O O . ILE B 1 237 ? -4.957 -4.332 -22.203 1 75.56 237 ILE B O 1
ATOM 4289 N N . VAL B 1 238 ? -5.531 -5.656 -20.516 1 72 238 VAL B N 1
ATOM 4290 C CA . VAL B 1 238 ? -5.547 -4.586 -19.531 1 72 238 VAL B CA 1
ATOM 4291 C C . VAL B 1 238 ? -4.363 -4.742 -18.578 1 72 238 VAL B C 1
ATOM 4293 O O . VAL B 1 238 ? -3.66 -3.77 -18.281 1 72 238 VAL B O 1
ATOM 4296 N N . SER B 1 239 ? -4.133 -5.895 -18.078 1 74 239 SER B N 1
ATOM 4297 C CA . SER B 1 239 ? -3.016 -6.188 -17.188 1 74 239 SER B CA 1
ATOM 4298 C C . SER B 1 239 ? -2.6 -7.652 -17.297 1 74 239 SER B C 1
ATOM 4300 O O . SER B 1 239 ? -3.449 -8.547 -17.266 1 74 239 SER B O 1
ATOM 4302 N N . THR B 1 240 ? -1.343 -7.789 -17.297 1 73.88 240 THR B N 1
ATOM 4303 C CA . THR B 1 240 ? -0.869 -9.164 -17.438 1 73.88 240 THR B CA 1
ATOM 4304 C C . THR B 1 240 ? -0.522 -9.758 -16.078 1 73.88 240 THR B C 1
ATOM 4306 O O . THR B 1 240 ? -0.084 -10.906 -15.984 1 73.88 240 THR B O 1
ATOM 4309 N N . ILE B 1 241 ? -0.708 -8.953 -15.039 1 72 241 ILE B N 1
ATOM 4310 C CA . ILE B 1 241 ? -0.421 -9.43 -13.688 1 72 241 ILE B CA 1
ATOM 4311 C C . ILE B 1 241 ? -1.354 -10.586 -13.336 1 72 241 ILE B C 1
ATOM 4313 O O . ILE B 1 241 ? -2.57 -10.484 -13.516 1 72 241 ILE B O 1
ATOM 4317 N N . GLY B 1 242 ? -0.786 -11.719 -13 1 80.62 242 GLY B N 1
ATOM 4318 C CA . GLY B 1 242 ? -1.563 -12.875 -12.57 1 80.62 242 GLY B CA 1
ATOM 4319 C C . GLY B 1 242 ? -1.908 -13.82 -13.703 1 80.62 242 GLY B C 1
ATOM 4320 O O . GLY B 1 242 ? -2.588 -14.828 -13.492 1 80.62 242 GLY B O 1
ATOM 4321 N N . ALA B 1 243 ? -1.464 -13.516 -14.938 1 85.88 243 ALA B N 1
ATOM 4322 C CA . ALA B 1 243 ? -1.768 -14.359 -16.078 1 85.88 243 ALA B CA 1
ATOM 4323 C C . ALA B 1 243 ? -1.229 -15.773 -15.883 1 85.88 243 ALA B C 1
ATOM 4325 O O . ALA B 1 243 ? -1.919 -16.75 -16.172 1 85.88 243 ALA B O 1
ATOM 4326 N N . GLY B 1 244 ? -0.024 -15.812 -15.375 1 92.25 244 GLY B N 1
ATOM 4327 C CA . GLY B 1 244 ? 0.575 -17.109 -15.109 1 92.25 244 GLY B CA 1
ATOM 4328 C C . GLY B 1 244 ? -0.18 -17.922 -14.07 1 92.25 244 GLY B C 1
ATOM 4329 O O . GLY B 1 244 ? -0.406 -19.109 -14.242 1 92.25 244 GLY B O 1
ATOM 4330 N N . ASP B 1 245 ? -0.619 -17.281 -13.016 1 94.56 245 ASP B N 1
ATOM 4331 C CA . ASP B 1 245 ? -1.379 -17.938 -11.961 1 94.56 245 ASP B CA 1
ATOM 4332 C C . ASP B 1 245 ? -2.721 -18.453 -12.484 1 94.56 245 ASP B C 1
ATOM 4334 O O . ASP B 1 245 ? -3.174 -19.531 -12.102 1 94.56 245 ASP B O 1
ATOM 4338 N N . ALA B 1 246 ? -3.316 -17.625 -13.352 1 93.25 246 ALA B N 1
ATOM 4339 C CA . ALA B 1 246 ? -4.594 -18.016 -13.945 1 93.25 246 ALA B CA 1
ATOM 4340 C C . ALA B 1 246 ? -4.434 -19.234 -14.852 1 93.25 246 ALA B C 1
ATOM 4342 O O . ALA B 1 246 ? -5.246 -20.156 -14.805 1 93.25 246 ALA B O 1
ATOM 4343 N N . LEU B 1 247 ? -3.416 -19.203 -15.672 1 95.12 247 LEU B N 1
ATOM 4344 C CA . LEU B 1 247 ? -3.104 -20.328 -16.531 1 95.12 247 LEU B CA 1
ATOM 4345 C C . LEU B 1 247 ? -2.902 -21.609 -15.719 1 95.12 247 LEU B C 1
ATOM 4347 O O . LEU B 1 247 ? -3.502 -22.641 -16.016 1 95.12 247 LEU B O 1
ATOM 4351 N N . PHE B 1 248 ? -2.129 -21.484 -14.711 1 97.81 248 PHE B N 1
ATOM 4352 C CA . PHE B 1 248 ? -1.771 -22.578 -13.82 1 97.81 248 PHE B CA 1
ATOM 4353 C C . PHE B 1 248 ? -3.006 -23.141 -13.117 1 97.81 248 PHE B C 1
ATOM 4355 O O . PHE B 1 248 ? -3.291 -24.328 -13.203 1 97.81 248 PHE B O 1
ATOM 4362 N N . ALA B 1 249 ? -3.797 -22.297 -12.516 1 97.19 249 ALA B N 1
ATOM 4363 C CA . ALA B 1 249 ? -4.992 -22.688 -11.773 1 97.19 249 ALA B CA 1
ATOM 4364 C C . ALA B 1 249 ? -6.012 -23.359 -12.68 1 97.19 249 ALA B C 1
ATOM 4366 O O . ALA B 1 249 ? -6.574 -24.406 -12.336 1 97.19 249 ALA B O 1
ATOM 4367 N N . SER B 1 250 ? -6.219 -22.766 -13.82 1 95.19 250 SER B N 1
ATOM 4368 C CA . SER B 1 250 ? -7.203 -23.297 -14.75 1 95.19 250 SER B CA 1
ATOM 4369 C C . SER B 1 250 ? -6.773 -24.641 -15.305 1 95.19 250 SER B C 1
ATOM 4371 O O . SER B 1 250 ? -7.594 -25.547 -15.461 1 95.19 250 SER B O 1
ATOM 4373 N N . PHE B 1 251 ? -5.504 -24.812 -15.602 1 97.06 251 PHE B N 1
ATOM 4374 C CA . PHE B 1 251 ? -5.004 -26.109 -16.031 1 97.06 251 PHE B CA 1
ATOM 4375 C C . PHE B 1 251 ? -5.328 -27.188 -15.008 1 97.06 251 PHE B C 1
ATOM 4377 O O . PHE B 1 251 ? -5.859 -28.234 -15.359 1 97.06 251 PHE B O 1
ATOM 4384 N N . ILE B 1 252 ? -4.992 -26.891 -13.781 1 97.44 252 ILE B N 1
ATOM 4385 C CA . ILE B 1 252 ? -5.207 -27.844 -12.688 1 97.44 252 ILE B CA 1
ATOM 4386 C C . ILE B 1 252 ? -6.688 -28.203 -12.602 1 97.44 252 ILE B C 1
ATOM 4388 O O . ILE B 1 252 ? -7.039 -29.375 -12.477 1 97.44 252 ILE B O 1
ATOM 4392 N N . ASN B 1 253 ? -7.527 -27.203 -12.68 1 94.88 253 ASN B N 1
ATOM 4393 C CA . ASN B 1 253 ? -8.969 -27.406 -12.594 1 94.88 253 ASN B CA 1
ATOM 4394 C C . ASN B 1 253 ? -9.453 -28.438 -13.602 1 94.88 253 ASN B C 1
ATOM 4396 O O . ASN B 1 253 ? -10.094 -29.422 -13.234 1 94.88 253 ASN B O 1
ATOM 4400 N N . PHE B 1 254 ? -9.102 -28.297 -14.836 1 94 254 PHE B N 1
ATOM 4401 C CA . PHE B 1 254 ? -9.594 -29.172 -15.898 1 94 254 PHE B CA 1
ATOM 4402 C C . PHE B 1 254 ? -8.875 -30.516 -15.867 1 94 254 PHE B C 1
ATOM 4404 O O . PHE B 1 254 ? -9.484 -31.547 -16.125 1 94 254 PHE B O 1
ATOM 4411 N N . TYR B 1 255 ? -7.605 -30.484 -15.523 1 96 255 TYR B N 1
ATOM 4412 C CA . TYR B 1 255 ? -6.836 -31.734 -15.445 1 96 255 TYR B CA 1
ATOM 4413 C C . TYR B 1 255 ? -7.406 -32.656 -14.383 1 96 255 TYR B C 1
ATOM 4415 O O . TYR B 1 255 ? -7.586 -33.844 -14.625 1 96 255 TYR B O 1
ATOM 4423 N N . ILE B 1 256 ? -7.719 -32.125 -13.266 1 94.38 256 ILE B N 1
ATOM 4424 C CA . ILE B 1 256 ? -8.234 -32.906 -12.156 1 94.38 256 ILE B CA 1
ATOM 4425 C C . ILE B 1 256 ? -9.633 -33.438 -12.492 1 94.38 256 ILE B C 1
ATOM 4427 O O . ILE B 1 256 ? -10.055 -34.469 -12 1 94.38 256 ILE B O 1
ATOM 4431 N N . ASP B 1 257 ? -10.32 -32.719 -13.359 1 92.31 257 ASP B N 1
ATOM 4432 C CA . ASP B 1 257 ? -11.648 -33.156 -13.789 1 92.31 257 ASP B CA 1
ATOM 4433 C C . ASP B 1 257 ? -11.57 -34.25 -14.836 1 92.31 257 ASP B C 1
ATOM 4435 O O . ASP B 1 257 ? -12.602 -34.75 -15.297 1 92.31 257 ASP B O 1
ATOM 4439 N N . GLY B 1 258 ? -10.398 -34.5 -15.297 1 94 258 GLY B N 1
ATOM 4440 C CA . GLY B 1 258 ? -10.242 -35.688 -16.156 1 94 258 GLY B CA 1
ATOM 4441 C C . GLY B 1 258 ? -9.961 -35.344 -17.594 1 94 258 GLY B C 1
ATOM 4442 O O . GLY B 1 258 ? -9.812 -36.219 -18.438 1 94 258 GLY B O 1
ATOM 4443 N N . PHE B 1 259 ? -9.844 -34.125 -17.969 1 93.12 259 PHE B N 1
ATOM 4444 C CA . PHE B 1 259 ? -9.477 -33.719 -19.328 1 93.12 259 PHE B CA 1
ATOM 4445 C C . PHE B 1 259 ? -8.039 -34.125 -19.625 1 93.12 259 PHE B C 1
ATOM 4447 O O . PHE B 1 259 ? -7.219 -34.25 -18.719 1 93.12 259 PHE B O 1
ATOM 4454 N N . SER B 1 260 ? -7.785 -34.344 -20.938 1 96.38 260 SER B N 1
ATOM 4455 C CA . SER B 1 260 ? -6.402 -34.594 -21.328 1 96.38 260 SER B CA 1
ATOM 4456 C C . SER B 1 260 ? -5.523 -33.375 -21.031 1 96.38 260 SER B C 1
ATOM 4458 O O . SER B 1 260 ? -6.023 -32.25 -20.938 1 96.38 260 SER B O 1
ATOM 4460 N N . PRO B 1 261 ? -4.219 -33.594 -20.859 1 97.25 261 PRO B N 1
ATOM 4461 C CA . PRO B 1 261 ? -3.316 -32.469 -20.625 1 97.25 261 PRO B CA 1
ATOM 4462 C C . PRO B 1 261 ? -3.43 -31.406 -21.703 1 97.25 261 PRO B C 1
ATOM 4464 O O . PRO B 1 261 ? -3.475 -30.203 -21.391 1 97.25 261 PRO B O 1
ATOM 4467 N N . LEU B 1 262 ? -3.559 -31.844 -22.891 1 96.12 262 LEU B N 1
ATOM 4468 C CA . LEU B 1 262 ? -3.652 -30.906 -24 1 96.12 262 LEU B CA 1
ATOM 4469 C C . LEU B 1 262 ? -4.941 -30.094 -23.922 1 96.12 262 LEU B C 1
ATOM 4471 O O . LEU B 1 262 ? -4.918 -28.875 -24.078 1 96.12 262 LEU B O 1
ATOM 4475 N N . GLU B 1 263 ? -6.059 -30.766 -23.719 1 94 263 GLU B N 1
ATOM 4476 C CA . GLU B 1 263 ? -7.344 -30.078 -23.609 1 94 263 GLU B CA 1
ATOM 4477 C C . GLU B 1 263 ? -7.375 -29.156 -22.391 1 94 263 GLU B C 1
ATOM 4479 O O . GLU B 1 263 ? -7.949 -28.062 -22.438 1 94 263 GLU B O 1
ATOM 4484 N N . SER B 1 264 ? -6.766 -29.625 -21.281 1 95.81 264 SER B N 1
ATOM 4485 C CA . SER B 1 264 ? -6.668 -28.797 -20.078 1 95.81 264 SER B CA 1
ATOM 4486 C C . SER B 1 264 ? -5.902 -27.516 -20.359 1 95.81 264 SER B C 1
ATOM 4488 O O . SER B 1 264 ? -6.316 -26.438 -19.922 1 95.81 264 SER B O 1
ATOM 4490 N N . LEU B 1 265 ? -4.852 -27.594 -21.094 1 96.88 265 LEU B N 1
ATOM 4491 C CA . LEU B 1 265 ? -4.012 -26.438 -21.375 1 96.88 265 LEU B CA 1
ATOM 4492 C C . LEU B 1 265 ? -4.723 -25.469 -22.312 1 96.88 265 LEU B C 1
ATOM 4494 O O . LEU B 1 265 ? -4.648 -24.25 -22.109 1 96.88 265 LEU B O 1
ATOM 4498 N N . LYS B 1 266 ? -5.422 -26 -23.281 1 93.56 266 LYS B N 1
ATOM 4499 C CA . LYS B 1 266 ? -6.176 -25.141 -24.188 1 93.56 266 LYS B CA 1
ATOM 4500 C C . LYS B 1 266 ? -7.211 -24.312 -23.438 1 93.56 266 LYS B C 1
ATOM 4502 O O . LYS B 1 266 ? -7.312 -23.109 -23.641 1 93.56 266 LYS B O 1
ATOM 4507 N N . ARG B 1 267 ? -7.934 -24.984 -22.625 1 91.81 267 ARG B N 1
ATOM 4508 C CA . ARG B 1 267 ? -8.953 -24.312 -21.828 1 91.81 267 ARG B CA 1
ATOM 4509 C C . ARG B 1 267 ? -8.312 -23.297 -20.891 1 91.81 267 ARG B C 1
ATOM 4511 O O . ARG B 1 267 ? -8.852 -22.203 -20.672 1 91.81 267 ARG B O 1
ATOM 4518 N N . ALA B 1 268 ? -7.164 -23.688 -20.297 1 95.38 268 ALA B N 1
ATOM 4519 C CA . ALA B 1 268 ? -6.438 -22.797 -19.391 1 95.38 268 ALA B CA 1
ATOM 4520 C C . ALA B 1 268 ? -5.98 -21.531 -20.109 1 95.38 268 ALA B C 1
ATOM 4522 O O . ALA B 1 268 ? -6.043 -20.438 -19.547 1 95.38 268 ALA B O 1
ATOM 4523 N N . MET B 1 269 ? -5.57 -21.641 -21.312 1 93.31 269 MET B N 1
ATOM 4524 C CA . MET B 1 269 ? -5.098 -20.5 -22.094 1 93.31 269 MET B CA 1
ATOM 4525 C C . MET B 1 269 ? -6.238 -19.516 -22.375 1 93.31 269 MET B C 1
ATOM 4527 O O . MET B 1 269 ? -6.039 -18.312 -22.344 1 93.31 269 MET B O 1
ATOM 4531 N N . VAL B 1 270 ? -7.406 -20.031 -22.594 1 88.81 270 VAL B N 1
ATOM 4532 C CA . VAL B 1 270 ? -8.578 -19.188 -22.812 1 88.81 270 VAL B CA 1
ATOM 4533 C C . VAL B 1 270 ? -8.898 -18.406 -21.531 1 88.81 270 VAL B C 1
ATOM 4535 O O . VAL B 1 270 ? -9.148 -17.203 -21.578 1 88.81 270 VAL B O 1
ATOM 4538 N N . PHE B 1 271 ? -8.883 -19.156 -20.484 1 89.56 271 PHE B N 1
ATOM 4539 C CA . PHE B 1 271 ? -9.172 -18.531 -19.188 1 89.56 271 PHE B CA 1
ATOM 4540 C C . PHE B 1 271 ? -8.156 -17.438 -18.875 1 89.56 271 PHE B C 1
ATOM 4542 O O . PHE B 1 271 ? -8.531 -16.344 -18.453 1 89.56 271 PHE B O 1
ATOM 4549 N N . ALA B 1 272 ? -6.863 -17.719 -19.062 1 90.19 272 ALA B N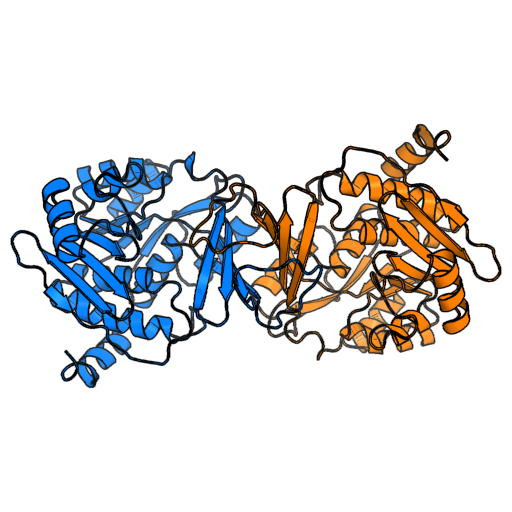 1
ATOM 4550 C CA . ALA B 1 272 ? -5.801 -16.766 -18.781 1 90.19 272 ALA B CA 1
ATOM 4551 C C . ALA B 1 272 ? -5.938 -15.523 -19.656 1 90.19 272 ALA B C 1
ATOM 4553 O O . ALA B 1 272 ? -5.777 -14.398 -19.188 1 90.19 272 ALA B O 1
ATOM 4554 N N . SER B 1 273 ? -6.254 -15.734 -20.875 1 86.69 273 SER B N 1
ATOM 4555 C CA . SER B 1 273 ? -6.453 -14.633 -21.797 1 86.69 273 SER B CA 1
ATOM 4556 C C . SER B 1 273 ? -7.621 -13.75 -21.375 1 86.69 273 SER B C 1
ATOM 4558 O O . SER B 1 273 ? -7.539 -12.523 -21.469 1 86.69 273 SER B O 1
ATOM 4560 N N . TRP B 1 274 ? -8.625 -14.359 -20.969 1 83.38 274 TRP B N 1
ATOM 4561 C CA . TRP B 1 274 ? -9.797 -13.625 -20.516 1 83.38 274 TRP B CA 1
ATOM 4562 C C . TRP B 1 274 ? -9.492 -12.812 -19.266 1 83.38 274 TRP B C 1
ATOM 4564 O O . TRP B 1 274 ? -9.914 -11.664 -19.141 1 83.38 274 TRP B O 1
ATOM 4574 N N . LYS B 1 275 ? -8.789 -13.422 -18.359 1 81.62 275 LYS B N 1
ATOM 4575 C CA . LYS B 1 275 ? -8.461 -12.828 -17.062 1 81.62 275 LYS B CA 1
ATOM 4576 C C . LYS B 1 275 ? -7.656 -11.539 -17.234 1 81.62 275 LYS B C 1
ATOM 4578 O O . LYS B 1 275 ? -7.863 -10.57 -16.5 1 81.62 275 LYS B O 1
ATOM 4583 N N . ILE B 1 276 ? -6.801 -11.438 -18.203 1 77.56 276 ILE B N 1
ATOM 4584 C CA . ILE B 1 276 ? -5.898 -10.297 -18.328 1 77.56 276 ILE B CA 1
ATOM 4585 C C . ILE B 1 276 ? -6.594 -9.164 -19.078 1 77.56 276 ILE B C 1
ATOM 4587 O O . ILE B 1 276 ? -6.043 -8.07 -19.203 1 77.56 276 ILE B O 1
ATOM 4591 N N . GLY B 1 277 ? -7.77 -9.398 -19.547 1 73.19 277 GLY B N 1
ATOM 4592 C CA . GLY B 1 277 ? -8.555 -8.359 -20.203 1 73.19 277 GLY B CA 1
ATOM 4593 C C . GLY B 1 277 ? -9.461 -7.613 -19.234 1 73.19 277 GLY B C 1
ATOM 4594 O O . GLY B 1 277 ? -10.266 -6.781 -19.656 1 73.19 277 GLY B O 1
ATOM 4595 N N . THR B 1 278 ? -9.422 -7.934 -18.016 1 63.06 278 THR B N 1
ATOM 4596 C CA . THR B 1 278 ? -10.25 -7.246 -17.031 1 63.06 278 THR B CA 1
ATOM 4597 C C . THR B 1 278 ? -9.391 -6.48 -16.031 1 63.06 278 THR B C 1
ATOM 4599 O O . THR B 1 278 ? -8.281 -6.91 -15.703 1 63.06 278 THR B O 1
ATOM 4602 N N . ALA B 1 279 ? -9.672 -5.254 -15.82 1 52.81 279 ALA B N 1
ATOM 4603 C CA . ALA B 1 279 ? -8.922 -4.473 -14.844 1 52.81 279 ALA B CA 1
ATOM 4604 C C . ALA B 1 279 ? -9.07 -5.055 -13.438 1 52.81 279 ALA B C 1
ATOM 4606 O O . ALA B 1 279 ? -8.172 -4.91 -12.602 1 52.81 279 ALA B O 1
ATOM 4607 N N . GLY B 1 280 ? -10.336 -5.508 -13.008 1 46.28 280 GLY B N 1
ATOM 4608 C CA . GLY B 1 280 ? -10.523 -5.887 -11.617 1 46.28 280 GLY B CA 1
ATOM 4609 C C . GLY B 1 280 ? -10.852 -7.355 -11.438 1 46.28 280 GLY B C 1
ATOM 4610 O O . GLY B 1 280 ? -11.328 -8.008 -12.367 1 46.28 280 GLY B O 1
ATOM 4611 N N . ALA B 1 281 ? -10.102 -8.07 -10.531 1 40.06 281 ALA B N 1
ATOM 4612 C CA . ALA B 1 281 ? -10.289 -9.469 -10.164 1 40.06 281 ALA B CA 1
ATOM 4613 C C . ALA B 1 281 ? -11.758 -9.883 -10.297 1 40.06 281 ALA B C 1
ATOM 4615 O O . ALA B 1 281 ? -12.062 -10.992 -10.727 1 40.06 281 ALA B O 1
ATOM 4616 N N . SER B 1 282 ? -12.648 -9.133 -9.656 1 38.38 282 SER B N 1
ATOM 4617 C CA . SER B 1 282 ? -13.984 -9.656 -9.367 1 38.38 282 SER B CA 1
ATOM 4618 C C . SER B 1 282 ? -14.844 -9.711 -10.625 1 38.38 282 SER B C 1
ATOM 4620 O O . SER B 1 282 ? -15.812 -10.469 -10.688 1 38.38 282 SER B O 1
ATOM 4622 N N . GLN B 1 283 ? -14.695 -8.812 -11.484 1 42.31 283 GLN B N 1
ATOM 4623 C CA . GLN B 1 283 ? -15.82 -8.695 -12.406 1 42.31 283 GLN B CA 1
ATOM 4624 C C . GLN B 1 283 ? -15.719 -9.719 -13.531 1 42.31 283 GLN B C 1
ATOM 4626 O O . GLN B 1 283 ? -16.672 -9.914 -14.289 1 42.31 283 GLN B O 1
ATOM 4631 N N . GLY B 1 284 ? -14.68 -10.281 -13.766 1 45.97 284 GLY B N 1
ATOM 4632 C CA . GLY B 1 284 ? -14.719 -10.961 -15.055 1 45.97 284 GLY B CA 1
ATOM 4633 C C . GLY B 1 284 ? -14.609 -12.469 -14.93 1 45.97 284 GLY B C 1
ATOM 4634 O O . GLY B 1 284 ? -14.203 -13.148 -15.883 1 45.97 284 GLY B O 1
ATOM 4635 N N . PHE B 1 285 ? -14.75 -12.961 -13.633 1 48.69 285 PHE B N 1
ATOM 4636 C CA . PHE B 1 285 ? -14.438 -14.383 -13.75 1 48.69 285 PHE B CA 1
ATOM 4637 C C . PHE B 1 285 ? -15.508 -15.109 -14.555 1 48.69 285 PHE B C 1
ATOM 4639 O O . PHE B 1 285 ? -16.703 -14.938 -14.305 1 48.69 285 PHE B O 1
ATOM 4646 N N . LEU B 1 286 ? -15.102 -15.477 -15.773 1 58.75 286 LEU B N 1
ATOM 4647 C CA . LEU B 1 286 ? -15.812 -16.531 -16.5 1 58.75 286 LEU B CA 1
ATOM 4648 C C . LEU B 1 286 ? -15.938 -17.781 -15.633 1 58.75 286 LEU B C 1
ATOM 4650 O O . LEU B 1 286 ? -14.938 -18.344 -15.172 1 58.75 286 LEU B O 1
ATOM 4654 N N . ASN B 1 287 ? -17.078 -17.953 -15.094 1 62.44 287 ASN B N 1
ATOM 4655 C CA . ASN B 1 287 ? -17.234 -19.281 -14.508 1 62.44 287 ASN B CA 1
ATOM 4656 C C . ASN B 1 287 ? -17.047 -20.375 -15.555 1 62.44 287 ASN B C 1
ATOM 4658 O O . ASN B 1 287 ? -16.828 -20.094 -16.734 1 62.44 287 ASN B O 1
ATOM 4662 N N . SER B 1 288 ? -16.844 -21.609 -15.062 1 61.25 288 SER B N 1
ATOM 4663 C CA . SER B 1 288 ? -16.547 -22.75 -15.906 1 61.25 288 SER B CA 1
ATOM 4664 C C . SER B 1 288 ? -17.516 -22.828 -17.094 1 61.25 288 SER B C 1
ATOM 4666 O O . SER B 1 288 ? -17.109 -23.156 -18.203 1 61.25 288 SER B O 1
ATOM 4668 N N . TYR B 1 289 ? -18.688 -22.406 -16.797 1 57.97 289 TYR B N 1
ATOM 4669 C CA . TYR B 1 289 ? -19.703 -22.469 -17.859 1 57.97 289 TYR B CA 1
ATOM 4670 C C . TYR B 1 289 ? -19.406 -21.453 -18.953 1 57.97 289 TYR B C 1
ATOM 4672 O O . TYR B 1 289 ? -19.438 -21.781 -20.141 1 57.97 289 TYR B O 1
ATOM 4680 N N . GLU B 1 290 ? -19.078 -20.266 -18.531 1 63.91 290 GLU B N 1
ATOM 4681 C CA . GLU B 1 290 ? -18.781 -19.203 -19.484 1 63.91 290 GLU B CA 1
ATOM 4682 C C . GLU B 1 290 ? -17.516 -19.484 -20.266 1 63.91 290 GLU B C 1
ATOM 4684 O O . GLU B 1 290 ? -17.422 -19.203 -21.469 1 63.91 290 GLU B O 1
ATOM 4689 N N . LEU B 1 291 ? -16.656 -20.094 -19.594 1 70.12 291 LEU B N 1
ATOM 4690 C CA . LEU B 1 291 ? -15.406 -20.5 -20.234 1 70.12 291 LEU B CA 1
ATOM 4691 C C . LEU B 1 291 ? -15.656 -21.547 -21.297 1 70.12 291 LEU B C 1
ATOM 4693 O O . LEU B 1 291 ? -15.078 -21.5 -22.391 1 70.12 291 LEU B O 1
ATOM 4697 N N . GLU B 1 292 ? -16.438 -22.5 -20.938 1 66.5 292 GLU B N 1
ATOM 4698 C CA . GLU B 1 292 ? -16.734 -23.562 -21.891 1 66.5 292 GLU B CA 1
ATOM 4699 C C . GLU B 1 292 ? -17.422 -23 -23.141 1 66.5 292 GLU B C 1
ATOM 4701 O O . GLU B 1 292 ? -17.156 -23.438 -24.25 1 66.5 292 GLU B O 1
ATOM 4706 N N . LYS B 1 293 ? -18.25 -22.062 -22.922 1 63.41 293 LYS B N 1
ATOM 4707 C CA . LYS B 1 293 ? -18.938 -21.406 -24.031 1 63.41 293 LYS B CA 1
ATOM 4708 C C . LYS B 1 293 ? -17.938 -20.688 -24.938 1 63.41 293 LYS B C 1
ATOM 4710 O O . LYS B 1 293 ? -18.016 -20.75 -26.156 1 63.41 293 LYS B O 1
ATOM 4715 N N . LEU B 1 294 ? -17.109 -20.062 -24.344 1 61.91 294 LEU B N 1
ATOM 4716 C CA . LEU B 1 294 ? -16.078 -19.344 -25.094 1 61.91 294 LEU B CA 1
ATOM 4717 C C . LEU B 1 294 ? -15.164 -20.312 -25.828 1 61.91 294 LEU B C 1
ATOM 4719 O O . LEU B 1 294 ? -14.781 -20.078 -26.984 1 61.91 294 LEU B O 1
ATOM 4723 N N . TYR B 1 295 ? -14.906 -21.344 -25.203 1 63.38 295 TYR B N 1
ATOM 4724 C CA . TYR B 1 295 ? -14.008 -22.359 -25.75 1 63.38 295 TYR B CA 1
ATOM 4725 C C . TYR B 1 295 ? -14.672 -23.094 -26.922 1 63.38 295 TYR B C 1
ATOM 4727 O O . TYR B 1 295 ? -14.031 -23.344 -27.938 1 63.38 295 TYR B O 1
ATOM 4735 N N . THR B 1 296 ? -15.797 -23.516 -26.703 1 55.97 296 THR B N 1
ATOM 4736 C CA . THR B 1 296 ? -16.5 -24.297 -27.719 1 55.97 296 THR B CA 1
ATOM 4737 C C . THR B 1 296 ? -16.953 -23.406 -28.875 1 55.97 296 THR B C 1
ATOM 4739 O O . THR B 1 296 ? -17.047 -23.844 -30.016 1 55.97 296 THR B O 1
ATOM 4742 N N . GLN B 1 297 ? -17.406 -22.297 -28.562 1 51.97 297 GLN B N 1
ATOM 4743 C CA . GLN B 1 297 ? -17.938 -21.438 -29.609 1 51.97 297 GLN B CA 1
ATOM 4744 C C . GLN B 1 297 ? -16.828 -20.766 -30.406 1 51.97 297 GLN B C 1
ATOM 4746 O O . GLN B 1 297 ? -16.906 -20.656 -31.625 1 51.97 297 GLN B O 1
ATOM 4751 N N . ASP B 1 298 ? -15.891 -20.172 -29.75 1 49.84 298 ASP B N 1
ATOM 4752 C CA . ASP B 1 298 ? -14.961 -19.328 -30.5 1 49.84 298 ASP B CA 1
ATOM 4753 C C . ASP B 1 298 ? -13.703 -20.109 -30.875 1 49.84 298 ASP B C 1
ATOM 4755 O O . ASP B 1 298 ? -13.023 -19.766 -31.844 1 49.84 298 ASP B O 1
ATOM 4759 N N . MET B 1 299 ? -13.188 -21.047 -30.156 1 50.53 299 MET B N 1
ATOM 4760 C CA . MET B 1 299 ? -11.836 -21.547 -30.375 1 50.53 299 MET B CA 1
ATOM 4761 C C . MET B 1 299 ? -11.836 -22.734 -31.328 1 50.53 299 MET B C 1
ATOM 4763 O O . MET B 1 299 ? -10.797 -23.359 -31.578 1 50.53 299 MET B O 1
ATOM 4767 N N . PRO B 1 300 ? -12.898 -23.375 -31.703 1 44.72 300 PRO B N 1
ATOM 4768 C CA . PRO B 1 300 ? -12.602 -24.438 -32.656 1 44.72 300 PRO B CA 1
ATOM 4769 C C . PRO B 1 300 ? -11.719 -23.953 -33.812 1 44.72 300 PRO B C 1
ATOM 4771 O O . PRO B 1 300 ? -10.852 -24.703 -34.281 1 44.72 300 PRO B O 1
ATOM 4774 N N . SER B 1 301 ? -12.016 -22.812 -34.469 1 41.38 301 SER B N 1
ATOM 4775 C CA . SER B 1 301 ? -11.227 -22.438 -35.656 1 41.38 301 SER B CA 1
ATOM 4776 C C . SER B 1 301 ? -9.859 -21.875 -35.25 1 41.38 301 SER B C 1
ATOM 4778 O O . SER B 1 301 ? -9.016 -21.609 -36.094 1 41.38 301 SER B O 1
ATOM 4780 N N . ALA B 1 302 ? -9.867 -21.344 -34.156 1 42.62 302 ALA B N 1
ATOM 4781 C CA . ALA B 1 302 ? -8.586 -20.75 -33.781 1 42.62 302 ALA B CA 1
ATOM 4782 C C . ALA B 1 302 ? -7.57 -21.812 -33.375 1 42.62 302 ALA B C 1
ATOM 4784 O O . ALA B 1 302 ? -6.418 -21.5 -33.062 1 42.62 302 ALA B O 1
ATOM 4785 N N . ILE B 1 303 ? -7.938 -23.078 -32.844 1 32.56 303 ILE B N 1
ATOM 4786 C CA . ILE B 1 303 ? -6.965 -24.109 -32.531 1 32.56 303 ILE B CA 1
ATOM 4787 C C . ILE B 1 303 ? -6.785 -25.062 -33.719 1 32.56 303 ILE B C 1
ATOM 4789 O O . ILE B 1 303 ? -7.766 -25.5 -34.312 1 32.56 303 ILE B O 1
#

pLDDT: mean 90.56, std 12.91, range [31.92, 98.88]

Radius of gyration: 28.05 Å; Cα contacts (8 Å, |Δi|>4): 1350; chains: 2; bounding box: 45×84×68 Å

Secondary structure (DSSP, 8-state):
--EEEE---EEEEEEE-S-SSB---SEE--TT-EEEEEE-HHHHHHHHHHHTT--EEEEEEEESSHHHHHHHHHHHHTT-B-TTEEEEESS--EEEEEE-TT--EEEEEE-TTGGG----HHHHHHHHTT-SEEEE-S-GGGHHHHHHHHHTT-EEEEE----S-TT-TTTHHHHHH-SEEEEESTT-SS-HHHHHHHHHHHH--SEEEEE-GGG-EEEEETTS--EEE-----S--S--TTHHHHHHHHHHHHHHTT--HHHHHHHHHHHHHHHTT-SSTTTT---HHHHHHHHHHHSTTT-/--EEEE---EEEEEEE-S-SSB---SEE--TT-EEEEEE-HHHHHHHHHHHTT--EEEEEEEESSHHHHHHHHHHHHTT-B-TTEEEEESS--EEEEEE-TT--EEEEEE-TTGGG----HHHHHHHHTT-SEEEE-S-GGGHHHHHHHHHTT-EEEEE----S-TT-TTTHHHHHH-SEEEEESTT-SS-HHHHHHHHHHHH--SEEEEE-GGG-EEEEETTS--EEE-----S--S--TTHHHHHHHHHHHHHHTT--HHHHHHHHHHHHHHHTT-SSTTTT---HHHHHHHHHHHSTTT-

Foldseek 3Di:
DAEEEEWAKAKEKEAEDADPPDDDDPDDDPVVGIDIDIDTLQLLLQLLLVLQVHQYHYAYEAEPDPVSVVSLVVSVVSVHDCPRYHHDHNHGKYKYWYAHPVGDIDIGTGRPCQLVDARDQVSVVVVLVVDQAYEQELHNNCLVVLVVCVVVVHAYEYEPEDDQDLPPPSCVSVLLSHLEYEYEPPRYVDDPQVSQVVSCVVRVHQKYKYQYVQQAIWIDGPPDHIDGDGADADADFDALPSLRSQLRSQLVSVVVVPDDSVVSNLLSRQQSNQCRRDPDSPPGRDHNVSSVCCCVPPCPVVD/DAEEEEWAKAKEKEAEDADPPDDDDPDDDPVVGIDIDIDTLQLLLQLLLVLQVHQYHYAYEAEPDPVSVVSLVVSVVSVHDCPRYHHDHNHGKYKYWYAHPVGDIDIGTGRPCQLVDARDQVSLLVVLVVDQAYEQELHNNCLVVLVVCVVVVHAYEYEPEDDQDLPPPSCVSVLLSHLEYEYEPPRYVDDPQVSQVVSCVVRVHQKYKYQYVQQGIWIDGPPDHIDGDGADADADFDALPSLRSQLRSQLVSVVVVPDDSVVSNLLSRQQSNQCRRDPDSPPGSDHNVSSVCCCVPPCPVVD

Solvent-accessible surface area (backbone atoms only — not comparable to full-atom values): 31372 Å² total; per-residue (Å²): 126,36,35,32,35,35,28,47,51,25,42,33,33,38,37,56,44,79,48,74,59,37,67,83,50,60,68,47,69,41,60,75,29,54,50,74,44,81,32,39,68,30,44,48,26,48,50,45,32,40,43,49,69,39,50,57,49,42,34,35,64,30,9,67,36,72,63,20,52,48,44,52,52,51,46,42,72,73,69,44,58,62,86,50,54,41,69,74,36,77,50,49,23,30,33,42,33,42,32,28,78,87,67,54,56,29,37,34,41,16,53,55,63,50,74,78,40,71,62,61,62,69,63,49,52,60,54,52,75,66,36,66,35,34,36,47,37,81,46,62,36,42,59,77,47,50,59,55,38,53,74,69,68,40,48,31,35,26,52,62,44,68,46,59,47,95,76,33,79,86,49,43,65,56,54,44,61,14,37,35,36,34,30,37,56,86,41,46,79,56,54,67,69,57,46,49,52,53,46,36,74,72,35,62,29,51,28,38,38,37,42,41,68,85,63,15,36,36,41,33,44,64,96,54,71,75,43,79,41,74,50,59,85,73,52,68,80,62,38,69,80,60,32,67,39,32,28,51,26,39,22,50,55,35,38,75,71,63,44,50,69,66,59,11,44,55,54,6,41,50,52,17,26,45,53,16,36,33,88,51,84,79,79,51,62,53,31,52,67,52,43,48,49,48,47,66,68,61,37,61,84,72,102,125,35,36,33,37,36,29,46,52,27,42,34,34,38,37,53,45,78,47,74,59,36,68,84,50,60,68,46,68,41,61,75,30,55,48,74,45,81,31,38,67,30,43,46,27,47,49,45,31,39,45,49,69,39,51,56,49,41,36,35,65,31,8,66,38,74,63,21,51,48,43,51,53,52,46,43,73,73,68,45,58,62,86,50,54,40,70,74,34,79,52,50,24,31,32,44,33,42,30,27,78,88,67,56,56,30,37,34,40,13,53,55,62,50,76,79,40,71,62,60,62,68,62,49,52,60,55,50,75,66,37,65,36,34,36,48,37,83,45,61,36,41,58,76,46,49,60,54,39,54,73,70,68,40,49,31,36,27,51,63,43,69,46,57,46,95,74,34,79,83,49,41,65,56,53,45,61,14,37,35,36,34,32,35,57,86,41,45,78,57,56,69,68,58,44,50,51,53,47,34,72,70,36,62,29,52,28,36,38,35,42,40,70,86,64,16,35,36,41,34,44,64,96,56,70,73,42,80,38,72,50,60,85,74,52,68,80,63,38,70,80,59,30,68,40,33,28,51,26,39,22,52,56,36,36,76,72,64,43,52,69,67,60,11,46,54,53,6,41,51,51,17,27,45,55,17,36,34,86,53,85,79,77,56,65,54,32,51,68,54,43,49,48,48,47,65,69,62,38,60,83,74,101

Nearest PDB structures (foldseek):
  8cqx-assembly1_A  TM=8.275E-01  e=6.355E-20  Thermus sp.
  3b1q-assembly2_D  TM=8.063E-01  e=5.629E-20  Burkholderia thailandensis E264
  3b1q-assembly3_E  TM=7.930E-01  e=3.914E-20  Burkholderia thailandensis E264
  3b1q-assembly1_F  TM=8.029E-01  e=4.694E-20  Burkholderia thailandensis E264
  6znx-assembly1_A  TM=7.858E-01  e=5.981E-20  Thermus sp. 2.9

Sequence (606 aa):
MSILVSGLVNIETTLHIESFPLEYDPVRYPFWGINTTVSGVGVNVSLALHTLGRDVYFCTLLGNDFFGEMAHDWIQQQGLATEFFVQQLPQTAQSVILYDKIGRRQIHVDLKNIQEQRYPLELFESALERVSAAVLCNINFNRNLLEVAKRKGISIFTDVHTIADPDDEYNRDFMAAADVLFLSDEKLWTTPEKAAQDLMARYGNKMIVIGQGERGALLLEQHSRPVQLPAIKTRPIVSTIGAGDALFASFINFYIDGFSPLESLKRAMVFASWKIGTAGASQGFLNSYELEKLYTQDMPSAIMSILVSGLVNIETTLHIESFPLEYDPVRYPFWGINTTVSGVGVNVSLALHTLGRDVYFCTLLGNDFFGEMAHDWIQQQGLATEFFVQQLPQTAQSVILYDKIGRRQIHVDLKNIQEQRYPLELFESALERVSAAVLCNINFNRNLLEVAKRKGISIFTDVHTIADPDDEYNRDFMAAADVLFLSDEKLWTTPEKAAQDLMARYGNKMIVIGQGERGALLLEQHSRPVQLPAIKTRPIVSTIGAGDALFASFINFYIDGFSPLESLKRAMVFASWKIGTAGASQGFLNSYELEKLYTQDMPSAI

InterPro domains:
  IPR011611 Carbohydrate kinase PfkB [PF00294] (34-283)
  IPR029056 Ribokinase-like [G3DSA:3.40.1190.20] (1-296)
  IPR029056 Ribokinase-like [SSF53613] (1-284)